Protein AF-0000000080772386 (afdb_homodimer)

pLDDT: mean 93.16, std 12.61, range [33.03, 98.75]

Nearest PDB structures (foldseek):
  3whc-assembly3_F  TM=7.304E-01  e=5.262E-05  Bacillus subtilis subsp. subtilis str. 168
  7amt-assembly1_A  TM=7.764E-01  e=2.222E-04  Vibrio alginolyticus
  7xy5-assembly1_A  TM=7.512E-01  e=5.806E-04  Vibrio cholerae
  7xyi-assembly1_A  TM=7.252E-01  e=4.567E-04  Vibrio cholerae
  7xy0-assembly1_B  TM=7.570E-01  e=1.517E-03  Vibrio cholerae

Sequence (392 aa):
MHNGSDSKNDTRKRILDLAEELLLTRGFNGFSYQHISSALGVRNAAIHYHFPKKSDLGVALIQRYRRRFQRFVDQQGEWDAARRLEAYFGLSDQYYLQHKQICPSGILSTEFQTLPDDMRQEASAFIDEMRRWAVAIVRLGRESGQMDYAGSPEAVGMMLFSALQGGLQLARIDEDALPLLKSQVRTTLGMAETQEMHNGSDSKNDTRKRILDLAEELLLTRGFNGFSYQHISSALGVRNAAIHYHFPKKSDLGVALIQRYRRRFQRFVDQQGEWDAARRLEAYFGLSDQYYLQHKQICPSGILSTEFQTLPDDMRQEASAFIDEMRRWAVAIVRLGRESGQMDYAGSPEAVGMMLFSALQGGLQLARIDEDALPLLKSQVRTTLGMAETQE

Solvent-accessible surface area (backbone atoms only — not comparable to full-atom values): 20492 Å² total; per-residue (Å²): 145,79,69,54,64,60,43,48,52,44,48,50,49,50,51,50,55,51,48,50,54,42,35,59,50,44,33,73,61,37,62,54,64,62,61,52,19,63,74,70,70,49,55,57,65,60,52,33,70,76,29,75,40,72,58,52,47,50,36,51,51,46,50,50,50,43,52,55,48,49,52,58,57,60,73,45,72,87,56,51,33,69,59,51,49,52,50,52,53,47,51,56,48,50,32,38,73,54,82,56,29,51,58,68,61,52,53,49,36,64,37,41,89,68,45,53,69,70,33,40,55,50,46,48,50,44,44,49,52,53,38,51,50,39,19,48,35,48,39,45,14,44,77,70,62,58,26,55,54,76,75,52,38,64,34,48,8,48,38,52,44,17,20,51,51,25,21,45,28,42,30,69,77,35,78,60,40,42,63,42,36,54,53,37,49,41,48,56,35,40,40,74,76,77,78,120,143,80,69,52,65,60,44,47,50,42,48,50,50,50,50,50,54,52,49,50,54,44,36,58,51,44,32,73,63,36,61,54,64,62,62,51,19,62,73,71,70,50,56,57,64,60,52,33,69,76,30,75,41,72,58,50,47,50,36,50,51,48,50,50,50,43,51,54,48,49,54,60,55,61,73,46,71,88,56,53,33,69,58,51,50,50,51,51,52,46,52,56,48,52,32,37,73,56,82,56,28,51,58,68,58,53,53,48,36,65,37,41,90,68,45,53,70,70,33,40,53,49,46,47,52,46,46,47,50,54,38,50,49,37,19,48,36,48,39,47,12,44,76,70,63,58,26,54,56,75,74,53,40,64,32,48,9,49,37,52,43,16,18,51,51,25,22,44,29,43,29,69,77,34,77,59,40,43,63,42,36,53,54,36,51,41,48,58,35,40,40,73,76,76,78,122

InterPro domains:
  IPR001647 DNA-binding HTH domain, TetR-type [PF00440] (15-57)
  IPR001647 DNA-binding HTH domain, TetR-type [PR00455] (15-28)
  IPR001647 DNA-binding HTH domain, TetR-type [PR00455] (36-59)
  IPR001647 DNA-binding HTH domain, TetR-type [PS50977] (9-69)
  IPR009057 Homedomain-like superfamily [SSF46689] (8-75)
  IPR011075 Tetracyclin repressor-like, C-terminal domain [PF16925] (83-179)
  IPR036271 Tetracyclin repressor-like, C-terminal domain superfamily [SSF48498] (80-180)

Secondary structure (DSSP, 8-state):
--SHHHHHHHHHHHHHHHHHHHHHHH-GGG--HHHHHHHHT--HHHHHHH-SSHHHHHHHHHHHHHHHHHHHHHTTTT--HHHHHHHHHHHHHHHHHTTT---HHHHHHHTGGGS-HHHHHHHHHHHHHHHHHHHHHHHHHHHTTS---SS-HHHHHHHHHHHHHHHHHHTTT-TTHHHHHHHHHHHHTT------/--SHHHHHHHHHHHHHHHHHHHHHHH-GGG--HHHHHHHHT--HHHHHHH-SSHHHHHHHHHHHHHHHHHHHHHTTTT--HHHHHHHHHHHHHHHHHTTT---HHHHHHHTGGGS-HHHHHHHHHHHHHHHHHHHHHHHHHHHTTS---SS-HHHHHHHHHHHHHHHHHHTTT-TTHHHHHHHHHHHHTT------

Organism: Chromobacterium violaceum (strain ATCC 12472 / DSM 30191 / JCM 1249 / CCUG 213 / NBRC 12614 / NCIMB 9131 / NCTC 9757 / MK) (NCBI:txid243365)

Foldseek 3Di:
DPCVVVVLVVVLVLLLVVVLVCCQPQNLVRDDLVVSCVVVVHDSVSVCVSPVDSLSSLLVNLVVLQVVVVVLVVVCPPPALVVLLVSVLVVLVVCCVPVLTADSLLRCVVCVVVHDPSNNVSSVVSLVVQLVSLLVSLVRCVVVVQFDADDHSSVLSNVLSVQSRVQSVCCVVPVCSSVVSSVVNCVRRVGDPPPD/DPCVVVVLVVVLVLLLVVVLVCCQPQNLVRDDLVVSCVVVVHDSVSVCVSPVDSLSSLLVNLVVLQVVVVVLVVVCVPPALVVLLVSVLVVLVVCCVPVLTADSLLRCVVCVVVHPPSNNVSSVVSLVVQLVSLLVSLVRCVVVVQFDADDHSSVLSNVLSVQSRVQSVCCVVPVCSSVVSSVVNCVRRVGDPPPD

Structure (mmCIF, N/CA/C/O backbone):
data_AF-0000000080772386-model_v1
#
loop_
_entity.id
_entity.type
_entity.pdbx_description
1 polymer 'Probable transcriptional regulator, TetR family'
#
loop_
_atom_site.group_PDB
_atom_site.id
_atom_site.type_symbol
_atom_site.label_atom_id
_atom_site.label_alt_id
_atom_site.label_comp_id
_atom_site.label_asym_id
_atom_site.label_entity_id
_atom_site.label_seq_id
_atom_site.pdbx_PDB_ins_code
_atom_site.Cartn_x
_atom_site.Cartn_y
_atom_site.Cartn_z
_atom_site.occupancy
_atom_site.B_iso_or_equiv
_atom_site.auth_seq_id
_atom_site.auth_comp_id
_atom_site.auth_asym_id
_atom_site.auth_atom_id
_atom_site.pdbx_PDB_model_num
ATOM 1 N N . MET A 1 1 ? -40.031 27.438 6.715 1 33.19 1 MET A N 1
ATOM 2 C CA . MET A 1 1 ? -39.031 26.984 7.664 1 33.19 1 MET A CA 1
ATOM 3 C C . MET A 1 1 ? -38.219 25.828 7.082 1 33.19 1 MET A C 1
ATOM 5 O O . MET A 1 1 ? -37.812 24.938 7.816 1 33.19 1 MET A O 1
ATOM 9 N N . HIS A 1 2 ? -38.344 25.391 5.738 1 39.34 2 HIS A N 1
ATOM 10 C CA . HIS A 1 2 ? -38.438 24.375 4.699 1 39.34 2 HIS A CA 1
ATOM 11 C C . HIS A 1 2 ? -37.094 23.703 4.457 1 39.34 2 HIS A C 1
ATOM 13 O O . HIS A 1 2 ? -37 22.484 4.398 1 39.34 2 HIS A O 1
ATOM 19 N N . ASN A 1 3 ? -36 24.297 3.607 1 40 3 ASN A N 1
ATOM 20 C CA . ASN A 1 3 ? -34.875 23.953 2.742 1 40 3 ASN A CA 1
ATOM 21 C C . ASN A 1 3 ? -33.594 23.766 3.545 1 40 3 ASN A C 1
ATOM 23 O O . ASN A 1 3 ? -32.5 23.891 3.004 1 40 3 ASN A O 1
ATOM 27 N N . GLY A 1 4 ? -33.562 23.969 4.723 1 42.69 4 GLY A N 1
ATOM 28 C CA . GLY A 1 4 ? -32.469 23.875 5.699 1 42.69 4 GLY A CA 1
ATOM 29 C C . GLY A 1 4 ? -31.906 22.484 5.828 1 42.69 4 GLY A C 1
ATOM 30 O O . GLY A 1 4 ? -30.688 22.312 5.938 1 42.69 4 GLY A O 1
ATOM 31 N N . SER A 1 5 ? -32.812 21.516 6.109 1 49.16 5 SER A N 1
ATOM 32 C CA . SER A 1 5 ? -32.406 20.125 6.203 1 49.16 5 SER A CA 1
ATOM 33 C C . SER A 1 5 ? -31.672 19.672 4.949 1 49.16 5 SER A C 1
ATOM 35 O O . SER A 1 5 ? -30.688 18.938 5.035 1 49.16 5 SER A O 1
ATOM 37 N N . ASP A 1 6 ? -32.281 20.125 3.854 1 50.25 6 ASP A N 1
ATOM 38 C CA . ASP A 1 6 ? -31.672 19.812 2.553 1 50.25 6 ASP A CA 1
ATOM 39 C C . ASP A 1 6 ? -30.297 20.453 2.408 1 50.25 6 ASP A C 1
ATOM 41 O O . ASP A 1 6 ? -29.391 19.859 1.835 1 50.25 6 ASP A O 1
ATOM 45 N N . SER A 1 7 ? -30.328 21.719 3.049 1 53.31 7 SER A N 1
ATOM 46 C CA . SER A 1 7 ? -29.062 22.438 2.965 1 53.31 7 SER A CA 1
ATOM 47 C C . SER A 1 7 ? -28 21.812 3.865 1 53.31 7 SER A C 1
ATOM 49 O O . SER A 1 7 ? -26.844 21.672 3.469 1 53.31 7 SER A O 1
ATOM 51 N N . LYS A 1 8 ? -28.516 21.5 5.059 1 62.59 8 LYS A N 1
ATOM 52 C CA . LYS A 1 8 ? -27.609 20.875 6.02 1 62.59 8 LYS A CA 1
ATOM 53 C C . LYS A 1 8 ? -27.062 19.562 5.484 1 62.59 8 LYS A C 1
ATOM 55 O O . LYS A 1 8 ? -25.875 19.266 5.633 1 62.59 8 LYS A O 1
ATOM 60 N N . ASN A 1 9 ? -28.062 18.922 4.988 1 72.31 9 ASN A N 1
ATOM 61 C CA . ASN A 1 9 ? -27.672 17.641 4.387 1 72.31 9 ASN A CA 1
ATOM 62 C C . ASN A 1 9 ? -26.75 17.844 3.193 1 72.31 9 ASN A C 1
ATOM 64 O O . ASN A 1 9 ? -25.812 17.062 2.984 1 72.31 9 ASN A O 1
ATOM 68 N N . ASP A 1 10 ? -26.938 19 2.693 1 86 10 ASP A N 1
ATOM 69 C CA . ASP A 1 10 ? -26.109 19.312 1.536 1 86 10 ASP A CA 1
ATOM 70 C C . ASP A 1 10 ? -24.688 19.641 1.961 1 86 10 ASP A C 1
ATOM 72 O O . ASP A 1 10 ? -23.719 19.141 1.37 1 86 10 ASP A O 1
ATOM 76 N N . THR A 1 11 ? -24.641 20.328 3.184 1 91.5 11 THR A N 1
ATOM 77 C CA . THR A 1 11 ? -23.312 20.719 3.668 1 91.5 11 THR A CA 1
ATOM 78 C C . THR A 1 11 ? -22.547 19.516 4.184 1 91.5 11 THR A C 1
ATOM 80 O O . THR A 1 11 ? -21.359 19.359 3.916 1 91.5 11 THR A O 1
ATOM 83 N N . ARG A 1 12 ? -23.25 18.703 4.902 1 95.25 12 ARG A N 1
ATOM 84 C CA . ARG A 1 12 ? -22.641 17.484 5.406 1 95.25 12 ARG A CA 1
ATOM 85 C C . ARG A 1 12 ? -22.078 16.641 4.266 1 95.25 12 ARG A C 1
ATOM 87 O O . ARG A 1 12 ? -20.953 16.141 4.355 1 95.25 12 ARG A O 1
ATOM 94 N N . LYS A 1 13 ? -22.891 16.5 3.262 1 96.25 13 LYS A N 1
ATOM 95 C CA . LYS A 1 13 ? -22.469 15.727 2.098 1 96.25 13 LYS A CA 1
ATOM 96 C C . LYS A 1 13 ? -21.281 16.375 1.415 1 96.25 13 LYS A C 1
ATOM 98 O O . LYS A 1 13 ? -20.344 15.68 1 1 96.25 13 LYS A O 1
ATOM 103 N N . ARG A 1 14 ? -21.281 17.641 1.28 1 96.5 14 ARG A N 1
ATOM 104 C CA . ARG A 1 14 ? -20.172 18.359 0.646 1 96.5 14 ARG A CA 1
ATOM 105 C C . ARG A 1 14 ? -18.891 18.219 1.452 1 96.5 14 ARG A C 1
ATOM 107 O O . ARG A 1 14 ? -17.797 18.078 0.883 1 96.5 14 ARG A O 1
ATOM 114 N N . ILE A 1 15 ? -19.031 18.234 2.77 1 97.19 15 ILE A N 1
ATOM 115 C CA . ILE A 1 15 ? -17.891 18.031 3.652 1 97.19 15 ILE A CA 1
ATOM 116 C C . ILE A 1 15 ? -17.312 16.625 3.432 1 97.19 15 ILE A C 1
ATOM 118 O O . ILE A 1 15 ? -16.094 16.484 3.26 1 97.19 15 ILE A O 1
ATOM 122 N N . LEU A 1 16 ? -18.172 15.688 3.393 1 97.38 16 LEU A N 1
ATOM 123 C CA . LEU A 1 16 ? -17.75 14.305 3.209 1 97.38 16 LEU A CA 1
ATOM 124 C C . LEU A 1 16 ? -17.078 14.117 1.849 1 97.38 16 LEU A C 1
ATOM 126 O O . LEU A 1 16 ? -16.062 13.43 1.739 1 97.38 16 LEU A O 1
ATOM 130 N N . ASP A 1 17 ? -17.672 14.711 0.821 1 97 17 ASP A N 1
ATOM 131 C CA . ASP A 1 17 ? -17.125 14.602 -0.526 1 97 17 ASP A CA 1
ATOM 132 C C . ASP A 1 17 ? -15.703 15.172 -0.591 1 97 17 ASP A C 1
ATOM 134 O O . ASP A 1 17 ? -14.805 14.539 -1.146 1 97 17 ASP A O 1
ATOM 138 N N . LEU A 1 18 ? -15.531 16.281 -0.057 1 96.94 18 LEU A N 1
ATOM 139 C CA . LEU A 1 18 ? -14.219 16.922 -0.057 1 96.94 18 LEU A CA 1
ATOM 140 C C . LEU A 1 18 ? -13.234 16.141 0.81 1 96.94 18 LEU A C 1
ATOM 142 O O . LEU A 1 18 ? -12.062 15.992 0.445 1 96.94 18 LEU A O 1
ATOM 146 N N . ALA A 1 19 ? -13.703 15.68 1.96 1 97.5 19 ALA A N 1
ATOM 147 C CA . ALA A 1 19 ? -12.852 14.883 2.846 1 97.5 19 ALA A CA 1
ATOM 148 C C . ALA A 1 19 ? -12.375 13.617 2.15 1 97.5 19 ALA A C 1
ATOM 150 O O . ALA A 1 19 ? -11.234 13.188 2.338 1 97.5 19 ALA A O 1
ATOM 151 N N . GLU A 1 20 ? -13.211 13.008 1.413 1 96.88 20 GLU A N 1
ATOM 152 C CA . GLU A 1 20 ? -12.852 11.805 0.672 1 96.88 20 GLU A CA 1
ATOM 153 C C . GLU A 1 20 ? -11.734 12.086 -0.324 1 96.88 20 GLU A C 1
ATOM 155 O O . GLU A 1 20 ? -10.773 11.32 -0.417 1 96.88 20 GLU A O 1
ATOM 160 N N . GLU A 1 21 ? -11.867 13.148 -1.053 1 94.62 21 GLU A N 1
ATOM 161 C CA . GLU A 1 21 ? -10.828 13.531 -2 1 94.62 21 GLU A CA 1
ATOM 162 C C . GLU A 1 21 ? -9.492 13.766 -1.292 1 94.62 21 GLU A C 1
ATOM 164 O O . GLU A 1 21 ? -8.453 13.305 -1.759 1 94.62 21 GLU A O 1
ATOM 169 N N . LEU A 1 22 ? -9.57 14.438 -0.164 1 95 22 LEU A N 1
ATOM 170 C CA . LEU A 1 22 ? -8.359 14.75 0.593 1 95 22 LEU A CA 1
ATOM 171 C C . LEU A 1 22 ? -7.746 13.484 1.177 1 95 22 LEU A C 1
ATOM 173 O O . LEU A 1 22 ? -6.523 13.328 1.168 1 95 22 LEU A O 1
ATOM 177 N N . LEU A 1 23 ? -8.562 12.586 1.66 1 95.75 23 LEU A N 1
ATOM 178 C CA . LEU A 1 23 ? -8.07 11.32 2.205 1 95.75 23 LEU A CA 1
ATOM 179 C C . LEU A 1 23 ? -7.352 10.508 1.134 1 95.75 23 LEU A C 1
ATOM 181 O O . LEU A 1 23 ? -6.254 9.992 1.372 1 95.75 23 LEU A O 1
ATOM 185 N N . LEU A 1 24 ? -7.895 10.438 -0.058 1 93.31 24 LEU A N 1
ATOM 186 C CA . LEU A 1 24 ? -7.375 9.594 -1.129 1 93.31 24 LEU A CA 1
ATOM 187 C C . LEU A 1 24 ? -6.148 10.234 -1.775 1 93.31 24 LEU A C 1
ATOM 189 O O . LEU A 1 24 ? -5.391 9.562 -2.479 1 93.31 24 LEU A O 1
ATOM 193 N N . THR A 1 25 ? -5.941 11.516 -1.521 1 90.31 25 THR A N 1
ATOM 194 C CA . THR A 1 25 ? -4.816 12.203 -2.143 1 90.31 25 THR A CA 1
ATOM 195 C C . THR A 1 25 ? -3.703 12.445 -1.126 1 90.31 25 THR A C 1
ATOM 197 O O . THR A 1 25 ? -2.525 12.258 -1.431 1 90.31 25 THR A O 1
ATOM 200 N N . ARG A 1 26 ? -4.098 12.75 0.151 1 91.94 26 ARG A N 1
ATOM 201 C CA . ARG A 1 26 ? -3.102 13.211 1.11 1 91.94 26 ARG A CA 1
ATOM 202 C C . ARG A 1 26 ? -3.004 12.266 2.303 1 91.94 26 ARG A C 1
ATOM 204 O O . ARG A 1 26 ? -2.039 12.32 3.068 1 91.94 26 ARG A O 1
ATOM 211 N N . GLY A 1 27 ? -3.957 11.391 2.414 1 93.88 27 GLY A N 1
ATOM 212 C CA . GLY A 1 27 ? -4.047 10.594 3.631 1 93.88 27 GLY A CA 1
ATOM 213 C C . GLY A 1 27 ? -4.766 11.312 4.758 1 93.88 27 GLY A C 1
ATOM 214 O O . GLY A 1 27 ? -5.004 12.523 4.684 1 93.88 27 GLY A O 1
ATOM 215 N N . PHE A 1 28 ? -5.105 10.602 5.773 1 96.25 28 PHE A N 1
ATOM 216 C CA . PHE A 1 28 ? -5.855 11.148 6.898 1 96.25 28 PHE A CA 1
ATOM 217 C C . PHE A 1 28 ? -5.008 12.133 7.688 1 96.25 28 PHE A C 1
ATOM 219 O O . PHE A 1 28 ? -5.516 13.148 8.164 1 96.25 28 PHE A O 1
ATOM 226 N N . ASN A 1 29 ? -3.805 11.82 7.785 1 92.75 29 ASN A N 1
ATOM 227 C CA . ASN A 1 29 ? -2.885 12.688 8.508 1 92.75 29 ASN A CA 1
ATOM 228 C C . ASN A 1 29 ? -2.539 13.938 7.707 1 92.75 29 ASN A C 1
ATOM 230 O O . ASN A 1 29 ? -1.984 14.898 8.242 1 92.75 29 ASN A O 1
ATOM 234 N N . GLY A 1 30 ? -2.926 13.969 6.484 1 94.12 30 GLY A N 1
ATOM 235 C CA . GLY A 1 30 ? -2.424 14.984 5.57 1 94.12 30 GLY A CA 1
ATOM 236 C C . GLY A 1 30 ? -3.373 16.156 5.398 1 94.12 30 GLY A C 1
ATOM 237 O O . GLY A 1 30 ? -3.098 17.078 4.625 1 94.12 30 GLY A O 1
ATOM 238 N N . PHE A 1 31 ? -4.527 16.125 6.156 1 95 31 PHE A N 1
ATOM 239 C CA . PHE A 1 31 ? -5.43 17.266 6.027 1 95 31 PHE A CA 1
ATOM 240 C C . PHE A 1 31 ? -6.086 17.594 7.363 1 95 31 PHE A C 1
ATOM 242 O O . PHE A 1 31 ? -6.008 16.797 8.305 1 95 31 PHE A O 1
ATOM 249 N N . SER A 1 32 ? -6.629 18.828 7.434 1 95.25 32 SER A N 1
ATOM 250 C CA . SER A 1 32 ? -7.328 19.328 8.617 1 95.25 32 SER A CA 1
ATOM 251 C C . SER A 1 32 ? -8.688 19.906 8.25 1 95.25 32 SER A C 1
ATOM 253 O O . SER A 1 32 ? -9.023 20.016 7.07 1 95.25 32 SER A O 1
ATOM 255 N N . TYR A 1 33 ? -9.43 20.219 9.289 1 96.62 33 TYR A N 1
ATOM 256 C CA . TYR A 1 33 ? -10.727 20.859 9.062 1 96.62 33 TYR A CA 1
ATOM 257 C C . TYR A 1 33 ? -10.555 22.203 8.375 1 96.62 33 TYR A C 1
ATOM 259 O O . TYR A 1 33 ? -11.414 22.609 7.586 1 96.62 33 TYR A O 1
ATOM 267 N N .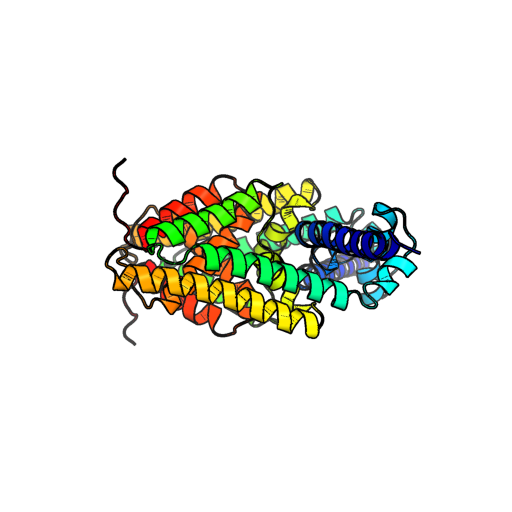 GLN A 1 34 ? -9.469 22.812 8.594 1 95.75 34 GLN A N 1
ATOM 268 C CA . GLN A 1 34 ? -9.211 24.078 7.934 1 95.75 34 GLN A CA 1
ATOM 269 C C . GLN A 1 34 ? -9.133 23.922 6.418 1 95.75 34 GLN A C 1
ATOM 271 O O . GLN A 1 34 ? -9.625 24.766 5.672 1 95.75 34 GLN A O 1
ATOM 276 N N . HIS A 1 35 ? -8.555 22.859 5.945 1 95.69 35 HIS A N 1
ATOM 277 C CA . HIS A 1 35 ? -8.492 22.578 4.512 1 95.69 35 HIS A CA 1
ATOM 278 C C . HIS A 1 35 ? -9.898 22.469 3.918 1 95.69 35 HIS A C 1
ATOM 280 O O . HIS A 1 35 ? -10.141 22.953 2.812 1 95.69 35 HIS A O 1
ATOM 286 N N . ILE A 1 36 ? -10.75 21.875 4.652 1 97.06 36 ILE A N 1
ATOM 287 C CA . ILE A 1 36 ? -12.109 21.641 4.176 1 97.06 36 ILE A CA 1
ATOM 288 C C . ILE A 1 36 ? -12.906 22.938 4.234 1 97.06 36 ILE A C 1
ATOM 290 O O . ILE A 1 36 ? -13.562 23.312 3.258 1 97.06 36 ILE A O 1
ATOM 294 N N . SER A 1 37 ? -12.875 23.609 5.387 1 96.94 37 SER A N 1
ATOM 295 C CA . SER A 1 37 ? -13.641 24.844 5.559 1 96.94 37 SER A CA 1
ATOM 296 C C . SER A 1 37 ? -13.227 25.906 4.547 1 96.94 37 SER A C 1
ATOM 298 O O . SER A 1 37 ? -14.086 26.578 3.967 1 96.94 37 SER A O 1
ATOM 300 N N . SER A 1 38 ? -11.953 26.016 4.289 1 96.81 38 SER A N 1
ATOM 301 C CA . SER A 1 38 ? -11.445 26.984 3.318 1 96.81 38 SER A CA 1
ATOM 302 C C . SER A 1 38 ? -11.953 26.672 1.913 1 96.81 38 SER A C 1
ATOM 304 O O . SER A 1 38 ? -12.391 27.578 1.193 1 96.81 38 SER A O 1
ATOM 306 N N . ALA A 1 39 ? -11.977 25.484 1.554 1 95.38 39 ALA A N 1
ATOM 307 C CA . ALA A 1 39 ? -12.391 25.062 0.216 1 95.38 39 ALA A CA 1
ATOM 308 C C . ALA A 1 39 ? -13.891 25.266 0.019 1 95.38 39 ALA A C 1
ATOM 310 O O . ALA A 1 39 ? -14.336 25.609 -1.076 1 95.38 39 ALA A O 1
ATOM 311 N N . LEU A 1 40 ? -14.641 25.031 1.068 1 95.44 40 LEU A N 1
ATOM 312 C CA . LEU A 1 40 ? -16.094 25.109 0.967 1 95.44 40 LEU A CA 1
ATOM 313 C C . LEU A 1 40 ? -16.578 26.531 1.207 1 95.44 40 LEU A C 1
ATOM 315 O O . LEU A 1 40 ? -17.75 26.844 0.948 1 95.44 40 LEU A O 1
ATOM 319 N N . GLY A 1 41 ? -15.711 27.375 1.73 1 95.56 41 GLY A N 1
ATOM 320 C CA . GLY A 1 41 ? -16.109 28.734 2.049 1 95.56 41 GLY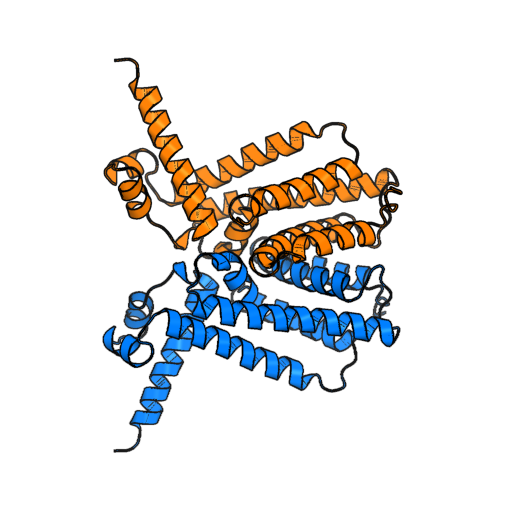 A CA 1
ATOM 321 C C . GLY A 1 41 ? -17.016 28.828 3.254 1 95.56 41 GLY A C 1
ATOM 322 O O . GLY A 1 41 ? -17.969 29.609 3.26 1 95.56 41 GLY A O 1
ATOM 323 N N . VAL A 1 42 ? -16.844 28 4.219 1 94.12 42 VAL A N 1
ATOM 324 C CA . VAL A 1 42 ? -17.609 28.016 5.461 1 94.12 42 VAL A CA 1
ATOM 325 C C . VAL A 1 42 ? -16.672 28.156 6.652 1 94.12 42 VAL A C 1
ATOM 327 O O . VAL A 1 42 ? -15.453 28.031 6.508 1 94.12 42 VAL A O 1
ATOM 330 N N . ARG A 1 43 ? -17.234 28.453 7.77 1 93.5 43 ARG A N 1
ATOM 331 C CA . ARG A 1 43 ? -16.438 28.547 8.984 1 93.5 43 ARG A CA 1
ATOM 332 C C . ARG A 1 43 ? -16.109 27.156 9.539 1 93.5 43 ARG A C 1
ATOM 334 O O . ARG A 1 43 ? -16.875 26.219 9.367 1 93.5 43 ARG A O 1
ATOM 341 N N . ASN A 1 44 ? -15.016 27.031 10.188 1 94 44 ASN A N 1
ATOM 342 C CA . ASN A 1 44 ? -14.625 25.781 10.836 1 94 44 ASN A CA 1
ATOM 343 C C . ASN A 1 44 ? -15.734 25.25 11.734 1 94 44 ASN A C 1
ATOM 345 O O . ASN A 1 44 ? -15.922 24.031 11.844 1 94 44 ASN A O 1
ATOM 349 N N . ALA A 1 45 ? -16.391 26.156 12.352 1 93.25 45 ALA A N 1
ATOM 350 C CA . ALA A 1 45 ? -17.469 25.781 13.273 1 93.25 45 ALA A CA 1
ATOM 351 C C . ALA A 1 45 ? -18.531 24.953 12.57 1 93.25 45 ALA A C 1
ATOM 353 O O . ALA A 1 45 ? -19.141 24.062 13.164 1 93.25 45 ALA A O 1
ATOM 354 N N . ALA A 1 46 ? -18.766 25.281 11.406 1 93.44 46 ALA A N 1
ATOM 355 C CA . ALA A 1 46 ? -19.75 24.562 10.617 1 93.44 46 ALA A CA 1
ATOM 356 C C . ALA A 1 46 ? -19.344 23.094 10.438 1 93.44 46 ALA A C 1
ATOM 358 O O . ALA A 1 46 ? -20.188 22.203 10.477 1 93.44 46 ALA A O 1
ATOM 359 N N . ILE A 1 47 ? -18.031 22.875 10.164 1 95.88 47 ILE A N 1
ATOM 360 C CA . ILE A 1 47 ? -17.531 21.516 10.016 1 95.88 47 ILE A CA 1
ATOM 361 C C . ILE A 1 47 ? -17.719 20.766 11.336 1 95.88 47 ILE A C 1
ATOM 363 O O . ILE A 1 47 ? -18.188 19.625 11.344 1 95.88 47 ILE A O 1
ATOM 367 N N . HIS A 1 48 ? -17.422 21.438 12.414 1 96.25 48 HIS A N 1
ATOM 368 C CA . HIS A 1 48 ? -17.484 20.828 13.734 1 96.25 48 HIS A CA 1
ATOM 369 C C . HIS A 1 48 ? -18.938 20.516 14.125 1 96.25 48 HIS A C 1
ATOM 371 O O . HIS A 1 48 ? -19.188 19.578 14.875 1 96.25 48 HIS A O 1
ATOM 377 N N . TYR A 1 49 ? -19.766 21.312 13.664 1 96 49 TYR A N 1
ATOM 378 C CA . TYR A 1 49 ? -21.188 21.062 13.891 1 96 49 TYR A CA 1
ATOM 379 C C . TYR A 1 49 ? -21.594 19.703 13.328 1 96 49 TYR A C 1
ATOM 381 O O . TYR A 1 49 ? -22.266 18.922 14 1 96 49 TYR A O 1
ATOM 389 N N . HIS A 1 50 ? -21.188 19.406 12.141 1 96.38 50 HIS A N 1
ATOM 390 C CA . HIS A 1 50 ? -21.547 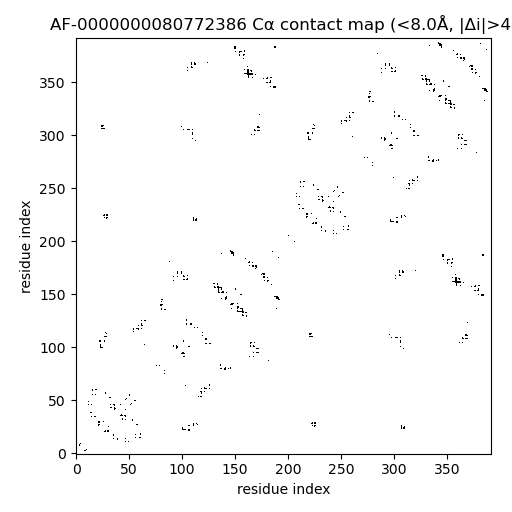18.156 11.484 1 96.38 50 HIS A CA 1
ATOM 391 C C . HIS A 1 50 ? -20.656 17 11.953 1 96.38 50 HIS A C 1
ATOM 393 O O . HIS A 1 50 ? -21.125 15.867 12.078 1 96.38 50 HIS A O 1
ATOM 399 N N . PHE A 1 51 ? -19.328 17.359 12.188 1 98 51 PHE A N 1
ATOM 400 C CA . PHE A 1 51 ? -18.344 16.391 12.648 1 98 51 PHE A CA 1
ATOM 401 C C . PHE A 1 51 ? -17.5 16.969 13.789 1 98 51 PHE A C 1
ATOM 403 O O . PHE A 1 51 ? -16.453 17.562 13.555 1 98 51 PHE A O 1
ATOM 410 N N . PRO A 1 52 ? -17.922 16.688 14.922 1 97.44 52 PRO A N 1
ATOM 411 C CA . PRO A 1 52 ? -17.312 17.328 16.094 1 97.44 52 PRO A CA 1
ATOM 412 C C . PRO A 1 52 ? -15.812 17.031 16.203 1 97.44 52 PRO A C 1
ATOM 414 O O . PRO A 1 52 ? -15.031 17.906 16.594 1 97.44 52 PRO A O 1
ATOM 417 N N . LYS A 1 53 ? -15.547 15.773 15.898 1 97.06 53 LYS A N 1
ATOM 418 C CA . LYS A 1 53 ? -14.141 15.391 15.852 1 97.06 53 LYS A CA 1
ATOM 419 C C . LYS A 1 53 ? -13.734 14.945 14.453 1 97.06 53 LYS A C 1
ATOM 421 O O . LYS A 1 53 ? -14.562 14.438 13.695 1 97.06 53 LYS A O 1
ATOM 426 N N . LYS A 1 54 ? -12.5 15.172 14.141 1 96.94 54 LYS A N 1
ATOM 427 C CA . LYS A 1 54 ? -12.008 14.719 12.844 1 96.94 54 LYS A CA 1
ATOM 428 C C . LYS A 1 54 ? -12.219 13.211 12.672 1 96.94 54 LYS A C 1
ATOM 430 O O . LYS A 1 54 ? -12.484 12.734 11.57 1 96.94 54 LYS A O 1
ATOM 435 N N . SER A 1 55 ? -12.117 12.469 13.812 1 97.56 55 SER A N 1
ATOM 436 C CA . SER A 1 55 ? -12.312 11.023 13.742 1 97.56 55 SER A CA 1
ATOM 437 C C . SER A 1 55 ? -13.75 10.68 13.367 1 97.56 55 SER A C 1
ATOM 439 O O . SER A 1 55 ? -14.008 9.656 12.727 1 97.56 55 SER A O 1
ATOM 441 N N . ASP A 1 56 ? -14.664 11.531 13.703 1 98.19 56 ASP A N 1
ATOM 442 C CA . ASP A 1 56 ? -16.047 11.328 13.289 1 98.19 56 ASP A CA 1
ATOM 443 C C . ASP A 1 56 ? -16.188 11.406 11.773 1 98.19 56 ASP A C 1
ATOM 445 O O . ASP A 1 56 ? -16.938 10.633 11.164 1 98.19 56 ASP A O 1
ATOM 449 N N . LEU A 1 57 ? -15.531 12.367 11.281 1 98.12 57 LEU A N 1
ATOM 450 C CA . LEU A 1 57 ? -15.484 12.516 9.836 1 98.12 57 LEU A CA 1
ATOM 451 C C . LEU A 1 57 ? -14.852 11.289 9.18 1 98.12 57 LEU A C 1
ATOM 453 O O . LEU A 1 57 ? -15.375 10.773 8.188 1 98.12 57 LEU A O 1
ATOM 457 N N . GLY A 1 58 ? -13.742 10.805 9.727 1 98.44 58 GLY A N 1
ATOM 458 C CA . GLY A 1 58 ? -13.078 9.609 9.227 1 98.44 58 GLY A CA 1
ATOM 459 C C . GLY A 1 58 ? -13.961 8.375 9.273 1 98.44 58 GLY A C 1
ATOM 460 O O . GLY A 1 58 ? -14.031 7.613 8.312 1 98.44 58 GLY A O 1
ATOM 461 N N . VAL A 1 59 ? -14.617 8.188 10.375 1 98.69 59 VAL A N 1
ATOM 462 C CA . VAL A 1 59 ? -15.516 7.051 10.539 1 98.69 59 VAL A CA 1
ATOM 463 C C . VAL A 1 59 ? -16.641 7.125 9.5 1 98.69 59 VAL A C 1
ATOM 465 O O . VAL A 1 59 ? -16.969 6.125 8.859 1 98.69 59 VAL A O 1
ATOM 468 N N . ALA A 1 60 ? -17.156 8.305 9.328 1 98.56 60 ALA A N 1
ATOM 469 C CA . ALA A 1 60 ? -18.234 8.492 8.344 1 98.56 60 ALA A CA 1
ATOM 470 C C . ALA A 1 60 ? -17.75 8.148 6.938 1 98.56 60 ALA A C 1
ATOM 472 O O . ALA A 1 60 ? -18.5 7.559 6.148 1 98.56 60 ALA A O 1
ATOM 473 N N . LEU A 1 61 ? -16.578 8.516 6.586 1 98.38 61 LEU A N 1
ATOM 474 C CA . LEU A 1 61 ? -16 8.195 5.285 1 98.38 61 LEU A CA 1
ATOM 475 C C . LEU A 1 61 ? -15.883 6.684 5.098 1 98.38 61 LEU A C 1
ATOM 477 O O . LEU A 1 61 ? -16.266 6.156 4.051 1 98.38 61 LEU A O 1
ATOM 481 N N . ILE A 1 62 ? -15.391 6.012 6.094 1 98.75 62 ILE A N 1
ATOM 482 C CA . ILE A 1 62 ? -15.195 4.57 5.992 1 98.75 62 ILE A CA 1
ATOM 483 C C . ILE A 1 62 ? -16.547 3.873 5.859 1 98.75 62 ILE A C 1
ATOM 485 O O . ILE A 1 62 ? -16.688 2.938 5.07 1 98.75 62 ILE A O 1
ATOM 489 N N . GLN A 1 63 ? -17.484 4.355 6.625 1 98.69 63 GLN A N 1
ATOM 490 C CA . GLN A 1 63 ? -18.828 3.795 6.527 1 98.69 63 GLN A CA 1
ATOM 491 C C . GLN A 1 63 ? -19.406 3.988 5.129 1 98.69 63 GLN A C 1
ATOM 493 O O . GLN A 1 63 ? -20.094 3.109 4.609 1 98.69 63 GLN A O 1
ATOM 498 N N . ARG A 1 64 ? -19.172 5.129 4.602 1 98.06 64 ARG A N 1
ATOM 499 C CA . ARG A 1 64 ? -19.578 5.375 3.219 1 98.06 64 ARG A CA 1
ATOM 500 C C . ARG A 1 64 ? -18.922 4.375 2.271 1 98.06 64 ARG A C 1
ATOM 502 O O . ARG A 1 64 ? -19.578 3.846 1.373 1 98.06 64 ARG A O 1
ATOM 509 N N . TYR A 1 65 ? -17.656 4.078 2.404 1 97.94 65 TYR A N 1
ATOM 510 C CA . TYR A 1 65 ? -16.953 3.092 1.589 1 97.94 65 TYR A CA 1
ATOM 511 C C . TYR A 1 65 ? -17.578 1.709 1.752 1 97.94 65 TYR A C 1
ATOM 513 O O . TYR A 1 65 ? -17.766 0.991 0.77 1 97.94 65 TYR A O 1
ATOM 521 N N . ARG A 1 66 ? -17.875 1.359 3.012 1 98.31 66 ARG A N 1
ATOM 522 C CA . ARG A 1 66 ? -18.438 0.045 3.297 1 98.31 66 ARG A CA 1
ATOM 523 C C . ARG A 1 66 ? -19.797 -0.116 2.637 1 98.31 66 ARG A C 1
ATOM 525 O O . ARG A 1 66 ? -20.094 -1.161 2.053 1 98.31 66 ARG A O 1
ATOM 532 N N . ARG A 1 67 ? -20.578 0.936 2.703 1 98 67 ARG A N 1
ATOM 533 C CA . ARG A 1 67 ? -21.906 0.889 2.078 1 98 67 ARG A CA 1
ATOM 534 C C . ARG A 1 67 ? -21.781 0.763 0.562 1 98 67 ARG A C 1
ATOM 536 O O . ARG A 1 67 ? -22.5 -0.03 -0.056 1 98 67 ARG A O 1
ATOM 543 N N . ARG A 1 68 ? -20.922 1.554 -0.046 1 96.81 68 ARG A N 1
ATOM 544 C CA . ARG A 1 68 ? -20.719 1.501 -1.489 1 96.81 68 ARG A CA 1
ATOM 545 C C . ARG A 1 68 ? -20.203 0.128 -1.917 1 96.81 68 ARG A C 1
ATOM 547 O O . ARG A 1 68 ? -20.641 -0.406 -2.941 1 96.81 68 ARG A O 1
ATOM 554 N N . PHE A 1 69 ? -19.344 -0.449 -1.142 1 97.38 69 PHE A N 1
ATOM 555 C CA . PHE A 1 69 ? -18.781 -1.761 -1.446 1 97.38 69 PHE A CA 1
ATOM 556 C C . PHE A 1 69 ? -19.859 -2.844 -1.337 1 97.38 69 PHE A C 1
ATOM 558 O O . PHE A 1 69 ? -19.938 -3.732 -2.188 1 97.38 69 PHE A O 1
ATOM 565 N N . GLN A 1 70 ? -20.641 -2.754 -0.266 1 97 70 GLN A N 1
ATOM 566 C CA . GLN A 1 70 ? -21.719 -3.725 -0.091 1 97 70 GLN A CA 1
ATOM 567 C C . GLN A 1 70 ? -22.703 -3.684 -1.268 1 97 70 GLN A C 1
ATOM 569 O O . GLN A 1 70 ? -23.125 -4.73 -1.757 1 97 70 GLN A O 1
ATOM 574 N N . ARG A 1 71 ? -23.047 -2.51 -1.703 1 96.5 71 ARG A N 1
ATOM 575 C CA . ARG A 1 71 ? -23.922 -2.367 -2.859 1 96.5 71 ARG A CA 1
ATOM 576 C C . ARG A 1 71 ? -23.281 -2.971 -4.109 1 96.5 71 ARG A C 1
ATOM 578 O O . ARG A 1 71 ? -23.969 -3.625 -4.902 1 96.5 71 ARG A O 1
ATOM 585 N N . PHE A 1 72 ? -22.016 -2.727 -4.254 1 95.94 72 PHE A N 1
ATOM 586 C CA . PHE A 1 72 ? -21.25 -3.266 -5.375 1 95.94 72 PHE A CA 1
ATOM 587 C C . PHE A 1 72 ? -21.297 -4.789 -5.383 1 95.94 72 PHE A C 1
ATOM 589 O O . PHE A 1 72 ? -21.547 -5.398 -6.426 1 95.94 72 PHE A O 1
ATOM 596 N N . VAL A 1 73 ? -21.156 -5.438 -4.23 1 96.38 73 VAL A N 1
ATOM 597 C CA . VAL A 1 73 ? -21.125 -6.891 -4.098 1 96.38 73 VAL A CA 1
ATOM 598 C C . VAL A 1 73 ? -22.531 -7.453 -4.281 1 96.38 73 VAL A C 1
ATOM 600 O O . VAL A 1 73 ? -22.719 -8.484 -4.938 1 96.38 73 VAL A O 1
ATOM 603 N N . ASP A 1 74 ? -23.484 -6.715 -3.723 1 95.12 74 ASP A N 1
ATOM 604 C CA . ASP A 1 74 ? -24.875 -7.18 -3.752 1 95.12 74 ASP A CA 1
ATOM 605 C C . ASP A 1 74 ? -25.391 -7.254 -5.184 1 95.12 74 ASP A C 1
ATOM 607 O O . ASP A 1 74 ? -26.297 -8.039 -5.477 1 95.12 74 ASP A O 1
ATOM 611 N N . GLN A 1 75 ? -24.844 -6.473 -6.055 1 94.12 75 GLN A N 1
ATOM 612 C CA . GLN A 1 75 ? -25.297 -6.434 -7.445 1 94.12 75 GLN A CA 1
ATOM 613 C C . GLN A 1 75 ? -24.781 -7.652 -8.219 1 94.12 75 GLN A C 1
ATOM 615 O O . GLN A 1 75 ? -25.234 -7.914 -9.336 1 94.12 75 GLN A O 1
ATOM 620 N N . GLN A 1 76 ? -23.938 -8.5 -7.551 1 93.19 76 GLN A N 1
ATOM 621 C CA . GLN A 1 76 ? -23.297 -9.602 -8.258 1 93.19 76 GLN A CA 1
ATOM 622 C C . GLN A 1 76 ? -23.969 -10.93 -7.922 1 93.19 76 GLN A C 1
ATOM 624 O O . GLN A 1 76 ? -23.391 -12 -8.164 1 93.19 76 GLN A O 1
ATOM 629 N N . GLY A 1 77 ? -25.188 -10.828 -7.449 1 78.44 77 GLY A N 1
ATOM 630 C CA . GLY A 1 77 ? -26.062 -11.922 -7.051 1 78.44 77 GLY A CA 1
ATOM 631 C C . GLY A 1 77 ? -25.625 -13.266 -7.602 1 78.44 77 GLY A C 1
ATOM 632 O O . GLY A 1 77 ? -24.781 -13.938 -7.016 1 78.44 77 GLY A O 1
ATOM 633 N N . GLU A 1 78 ? -25.906 -13.641 -8.805 1 90.19 78 GLU A N 1
ATOM 634 C CA . GLU A 1 78 ? -25.797 -14.961 -9.422 1 90.19 78 GLU A CA 1
ATOM 635 C C . GLU A 1 78 ? -24.641 -15.016 -10.414 1 90.19 78 GLU A C 1
ATOM 637 O O . GLU A 1 78 ? -24.562 -15.922 -11.242 1 90.19 78 GLU A O 1
ATOM 642 N N . TRP A 1 79 ? -23.734 -14.055 -10.273 1 96.81 79 TRP A N 1
ATOM 643 C CA . TRP A 1 79 ? -22.594 -14.062 -11.188 1 96.81 79 TRP A CA 1
ATOM 644 C C . TRP A 1 79 ? -21.656 -15.219 -10.883 1 96.81 79 TRP A C 1
ATOM 646 O O . TRP A 1 79 ? -21.562 -15.656 -9.734 1 96.81 79 TRP A O 1
ATOM 656 N N . ASP A 1 80 ? -21.062 -15.68 -11.891 1 97.19 80 ASP A N 1
ATOM 657 C CA . ASP A 1 80 ? -20.078 -16.719 -11.656 1 97.19 80 ASP A CA 1
ATOM 658 C C . ASP A 1 80 ? -18.734 -16.125 -11.234 1 97.19 80 ASP A C 1
ATOM 660 O O . ASP A 1 80 ? -18.594 -14.898 -11.148 1 97.19 80 ASP A O 1
ATOM 664 N N . ALA A 1 81 ? -17.797 -16.938 -10.875 1 97.56 81 ALA A N 1
ATOM 665 C CA . ALA A 1 81 ? -16.516 -16.5 -10.297 1 97.56 81 ALA A CA 1
ATOM 666 C C . ALA A 1 81 ? -15.727 -15.648 -11.289 1 97.56 81 ALA A C 1
ATOM 668 O O . ALA A 1 81 ? -15.125 -14.641 -10.906 1 97.56 81 ALA A O 1
ATOM 669 N N . ALA A 1 82 ? -15.727 -16.031 -12.531 1 97.44 82 ALA A N 1
ATOM 670 C CA . ALA A 1 82 ? -14.984 -15.297 -13.547 1 97.44 82 ALA A CA 1
ATOM 671 C C . ALA A 1 82 ? -15.516 -13.867 -13.695 1 97.44 82 ALA A C 1
ATOM 673 O O . ALA A 1 82 ? -14.734 -12.914 -13.773 1 97.44 82 ALA A O 1
ATOM 674 N N . ARG A 1 83 ? -16.812 -13.734 -13.742 1 97.62 83 ARG A N 1
ATOM 675 C CA . ARG A 1 83 ? -17.422 -12.414 -13.859 1 97.62 83 ARG A CA 1
ATOM 676 C C . ARG A 1 83 ? -17.141 -11.57 -12.617 1 97.62 83 ARG A C 1
ATOM 678 O O . ARG A 1 83 ? -16.891 -10.367 -12.727 1 97.62 83 ARG A O 1
ATOM 685 N N . ARG A 1 84 ? -17.172 -12.156 -11.461 1 98.06 84 ARG A N 1
ATOM 686 C CA . ARG A 1 84 ? -16.875 -11.445 -10.227 1 98.06 84 ARG A CA 1
ATOM 687 C C . ARG A 1 84 ? -15.422 -10.977 -10.195 1 98.06 84 ARG A C 1
ATOM 689 O O . ARG A 1 84 ? -15.125 -9.875 -9.734 1 98.06 84 ARG A O 1
ATOM 696 N N . LEU A 1 85 ? -14.523 -11.836 -10.703 1 98.12 85 LEU A N 1
ATOM 697 C CA . LEU A 1 85 ? -13.117 -11.445 -10.773 1 98.12 85 LEU A CA 1
ATOM 698 C C . LEU A 1 85 ? -12.93 -10.258 -11.711 1 98.12 85 LEU A C 1
ATOM 700 O O . LEU A 1 85 ? -12.18 -9.328 -11.398 1 98.12 85 LEU A O 1
ATOM 704 N N . GLU A 1 86 ? -13.602 -10.234 -12.852 1 97.38 86 GLU A N 1
ATOM 705 C CA . GLU A 1 86 ? -13.516 -9.117 -13.797 1 97.38 86 GLU A CA 1
ATOM 706 C C . GLU A 1 86 ? -14.086 -7.84 -13.195 1 97.38 86 GLU A C 1
ATOM 708 O O . GLU A 1 86 ? -13.594 -6.746 -13.461 1 97.38 86 GLU A O 1
ATOM 713 N N . ALA A 1 87 ? -15.125 -7.992 -12.43 1 97.38 87 ALA A N 1
ATOM 714 C CA . ALA A 1 87 ? -15.656 -6.836 -11.711 1 97.38 87 ALA A CA 1
ATOM 715 C C . ALA A 1 87 ? -14.633 -6.285 -10.719 1 97.38 87 ALA A C 1
ATOM 717 O O . ALA A 1 87 ? -14.531 -5.07 -10.531 1 97.38 87 ALA A O 1
ATOM 718 N N . TYR A 1 88 ? -13.938 -7.137 -10.07 1 96.94 88 TYR A N 1
ATOM 719 C CA . TYR A 1 88 ? -12.859 -6.73 -9.164 1 96.94 88 TYR A CA 1
ATOM 720 C C . TYR A 1 88 ? -11.797 -5.934 -9.906 1 96.94 88 TYR A C 1
ATOM 722 O O . TYR A 1 88 ? -11.391 -4.859 -9.453 1 96.94 88 TYR A O 1
ATOM 730 N N . PHE A 1 89 ? -11.375 -6.484 -11.055 1 97.94 89 PHE A N 1
ATOM 731 C CA . PHE A 1 89 ? -10.414 -5.773 -11.883 1 97.94 89 PHE A CA 1
ATOM 732 C C . PHE A 1 89 ? -10.961 -4.41 -12.305 1 97.94 89 PHE A C 1
ATOM 734 O O . PHE A 1 89 ? -10.234 -3.416 -12.289 1 97.94 89 PHE A O 1
ATOM 741 N N . GLY A 1 90 ? -12.219 -4.371 -12.625 1 97.25 90 GLY A N 1
ATOM 742 C CA . GLY A 1 90 ? -12.867 -3.127 -13.008 1 97.25 90 GLY A CA 1
ATOM 743 C C . GLY A 1 90 ? -12.859 -2.086 -11.906 1 97.25 90 GLY A C 1
ATOM 744 O O . GLY A 1 90 ? -12.727 -0.889 -12.172 1 97.25 90 GLY A O 1
ATOM 745 N N . LEU A 1 91 ? -13.016 -2.539 -10.703 1 95.25 91 LEU A N 1
ATOM 746 C CA . LEU A 1 91 ? -12.953 -1.64 -9.562 1 95.25 91 LEU A CA 1
ATOM 747 C C . LEU A 1 91 ? -11.586 -0.968 -9.469 1 95.25 91 LEU A C 1
ATOM 749 O O . LEU A 1 91 ? -11.5 0.247 -9.273 1 95.25 91 LEU A O 1
ATOM 753 N N . SER A 1 92 ? -10.508 -1.73 -9.586 1 95.75 92 SER A N 1
ATOM 754 C CA . SER A 1 92 ? -9.156 -1.18 -9.586 1 95.75 92 SER A CA 1
ATOM 755 C C . SER A 1 92 ? -8.969 -0.191 -10.734 1 95.75 92 SER A C 1
ATOM 757 O O . SER A 1 92 ? -8.367 0.871 -10.555 1 95.75 92 SER A O 1
ATOM 759 N N . ASP A 1 93 ? -9.547 -0.518 -11.898 1 96.69 93 ASP A N 1
ATOM 760 C CA . ASP A 1 93 ? -9.445 0.364 -13.055 1 96.69 93 ASP A CA 1
ATOM 761 C C . ASP A 1 93 ? -10.148 1.694 -12.797 1 96.69 93 ASP A C 1
ATOM 763 O O . ASP A 1 93 ? -9.648 2.752 -13.188 1 96.69 93 ASP A O 1
ATOM 767 N N . GLN A 1 94 ? -11.281 1.595 -12.195 1 95.69 94 GLN A N 1
ATOM 768 C CA . GLN A 1 94 ? -12.062 2.801 -11.938 1 95.69 94 GLN A CA 1
ATOM 769 C C . GLN A 1 94 ? -11.297 3.76 -11.023 1 95.69 94 GLN A C 1
ATOM 771 O O . GLN A 1 94 ? -11.266 4.969 -11.273 1 95.69 94 GLN A O 1
ATOM 776 N N . TYR A 1 95 ? -10.727 3.223 -10.008 1 94.19 95 TYR A N 1
ATOM 777 C CA . TYR A 1 95 ? -9.914 4.062 -9.133 1 94.19 95 TYR A CA 1
ATOM 778 C C . TYR A 1 95 ? -8.75 4.676 -9.906 1 94.19 95 TYR A C 1
ATOM 780 O O . TYR A 1 95 ? -8.531 5.891 -9.852 1 94.19 95 TYR A O 1
ATOM 788 N N . TYR A 1 96 ? -8.062 3.881 -10.656 1 95.31 96 TYR A N 1
ATOM 789 C CA . TYR A 1 96 ? -6.895 4.348 -11.391 1 95.31 96 TYR A CA 1
ATOM 790 C C . TYR A 1 96 ? -7.277 5.422 -12.398 1 95.31 96 TYR A C 1
ATOM 792 O O . TYR A 1 96 ? -6.594 6.441 -12.523 1 95.31 96 TYR A O 1
ATOM 800 N N . LEU A 1 97 ? -8.367 5.23 -13.086 1 94.19 97 LEU A N 1
ATOM 801 C CA . LEU A 1 97 ? -8.789 6.148 -14.141 1 94.19 97 LEU A CA 1
ATOM 802 C C . LEU A 1 97 ? -9.297 7.457 -13.547 1 94.19 97 LEU A C 1
ATOM 804 O O . LEU A 1 97 ? -9.352 8.477 -14.242 1 94.19 97 LEU A O 1
ATOM 808 N N . GLN A 1 98 ? -9.703 7.367 -12.312 1 91.75 98 GLN A N 1
ATOM 809 C CA . GLN A 1 98 ? -10.117 8.586 -11.617 1 91.75 98 GLN A CA 1
ATOM 810 C C . GLN A 1 98 ? -8.922 9.266 -10.945 1 91.75 98 GLN A C 1
ATOM 812 O O . GLN A 1 98 ? -8.781 9.227 -9.727 1 91.75 98 GLN A O 1
ATOM 817 N N . HIS A 1 99 ? -8.102 9.891 -11.672 1 90.31 99 HIS A N 1
ATOM 818 C CA . HIS A 1 99 ? -6.98 10.703 -11.219 1 90.31 99 HIS A CA 1
ATOM 819 C C . HIS A 1 99 ? -5.938 9.859 -10.5 1 90.31 99 HIS A C 1
ATOM 821 O O . HIS A 1 99 ? -5.398 10.266 -9.469 1 90.31 99 HIS A O 1
ATOM 827 N N . LYS A 1 100 ? -5.773 8.625 -10.891 1 93.69 100 LYS A N 1
ATOM 828 C CA . LYS A 1 100 ? -4.766 7.719 -10.359 1 93.69 100 LYS A CA 1
ATOM 829 C C . LYS A 1 100 ? -4.934 7.531 -8.852 1 93.69 100 LYS A C 1
ATOM 831 O O . LYS A 1 100 ? -3.947 7.512 -8.117 1 93.69 100 LYS A O 1
ATOM 836 N N . GLN A 1 101 ? -6.191 7.488 -8.445 1 93.31 101 GLN A N 1
ATOM 837 C CA . GLN A 1 101 ? -6.504 7.207 -7.051 1 93.31 101 GLN A CA 1
ATOM 838 C C . GLN A 1 101 ? -6.199 5.754 -6.699 1 93.31 101 GLN A C 1
ATOM 840 O O . GLN A 1 101 ? -6.086 4.906 -7.59 1 93.31 101 GLN A O 1
ATOM 845 N N . ILE A 1 102 ? -5.98 5.535 -5.438 1 94.38 102 ILE A N 1
ATOM 846 C CA . ILE A 1 102 ? -5.848 4.176 -4.934 1 94.38 102 ILE A CA 1
ATOM 847 C C . ILE A 1 102 ? -7.105 3.785 -4.164 1 94.38 102 ILE A C 1
ATOM 849 O O . ILE A 1 102 ? -7.961 4.629 -3.891 1 94.38 102 ILE A O 1
ATOM 853 N N . CYS A 1 103 ? -7.223 2.555 -3.9 1 95.88 103 CYS A N 1
ATOM 854 C CA . CYS A 1 103 ? -8.359 2.084 -3.123 1 95.88 103 CYS A CA 1
ATOM 855 C C . CYS A 1 103 ? -8.305 2.611 -1.695 1 95.88 103 CYS A C 1
ATOM 857 O O . CYS A 1 103 ? -7.23 2.67 -1.094 1 95.88 103 CYS A O 1
ATOM 859 N N . PRO A 1 104 ? -9.445 3.027 -1.089 1 96.94 104 PRO A N 1
ATOM 860 C CA . PRO A 1 104 ? -9.438 3.51 0.294 1 96.94 104 PRO A CA 1
ATOM 861 C C . PRO A 1 104 ? -8.828 2.506 1.268 1 96.94 104 PRO A C 1
ATOM 863 O O . PRO A 1 104 ? -8.195 2.902 2.254 1 96.94 104 PRO A O 1
ATOM 866 N N . SER A 1 105 ? -8.977 1.239 1.024 1 96.81 105 SER A N 1
ATOM 867 C CA . SER A 1 105 ? -8.367 0.248 1.903 1 96.81 105 SER A CA 1
ATOM 868 C C . SER A 1 105 ? -6.848 0.381 1.911 1 96.81 105 SER A C 1
ATOM 870 O O . SER A 1 105 ? -6.199 0.097 2.92 1 96.81 105 SER A O 1
ATOM 872 N N . GLY A 1 106 ? -6.312 0.786 0.75 1 95.38 106 GLY A N 1
ATOM 873 C CA . GLY A 1 106 ? -4.875 0.987 0.655 1 95.38 106 GLY A CA 1
ATOM 874 C C . GLY A 1 106 ? -4.367 2.1 1.552 1 95.38 106 GLY A C 1
ATOM 875 O O . GLY A 1 106 ? -3.381 1.926 2.27 1 95.38 106 GLY A O 1
ATOM 876 N N . ILE A 1 107 ? -5.043 3.223 1.53 1 94.81 107 ILE A N 1
ATOM 877 C CA . ILE A 1 107 ? -4.637 4.363 2.344 1 94.81 107 ILE A CA 1
ATOM 878 C C . ILE A 1 107 ? -4.84 4.043 3.822 1 94.81 107 ILE A C 1
ATOM 880 O O . ILE A 1 107 ? -3.982 4.348 4.656 1 94.81 107 ILE A O 1
ATOM 884 N N . LEU A 1 108 ? -5.961 3.439 4.148 1 97.12 108 LEU A N 1
ATOM 885 C CA . LEU A 1 108 ? -6.297 3.119 5.531 1 97.12 108 LEU A CA 1
ATOM 886 C C . LEU A 1 108 ? -5.312 2.107 6.109 1 97.12 108 LEU A C 1
ATOM 888 O O . LEU A 1 108 ? -4.922 2.213 7.277 1 97.12 108 LEU A O 1
ATOM 892 N N . SER A 1 109 ? -4.895 1.161 5.297 1 96.75 109 SER A N 1
ATOM 893 C CA . SER A 1 109 ? -3.91 0.182 5.75 1 96.75 109 SER A CA 1
ATOM 894 C C . SER A 1 109 ? -2.549 0.829 5.977 1 96.75 109 SER A C 1
ATOM 896 O O . SER A 1 109 ? -1.856 0.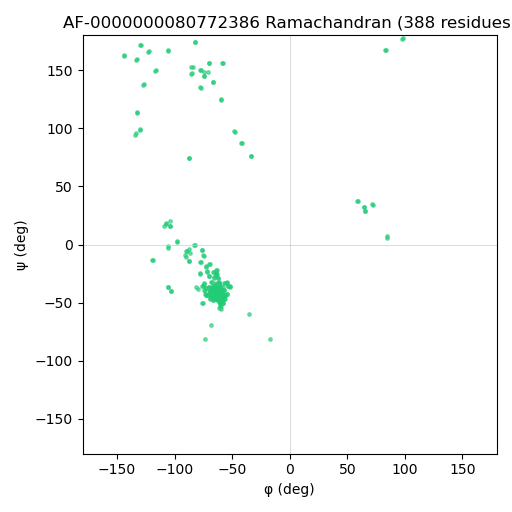512 6.945 1 96.75 109 SER A O 1
ATOM 898 N N . THR A 1 110 ? -2.189 1.71 5.078 1 95.12 110 THR A N 1
ATOM 899 C CA . THR A 1 110 ? -0.896 2.377 5.16 1 95.12 110 THR A CA 1
ATOM 900 C C . THR A 1 110 ? -0.812 3.246 6.41 1 95.12 110 THR A C 1
ATOM 902 O O . THR A 1 110 ? 0.224 3.289 7.074 1 95.12 110 THR A O 1
ATOM 905 N N . GLU A 1 111 ? -1.905 3.867 6.812 1 95.19 111 GLU A N 1
ATOM 906 C CA . GLU A 1 111 ? -1.911 4.809 7.926 1 95.19 111 GLU A CA 1
ATOM 907 C C . GLU A 1 111 ? -2.523 4.184 9.172 1 95.19 111 GLU A C 1
ATOM 909 O O . GLU A 1 111 ? -2.842 4.887 10.141 1 95.19 111 GLU A O 1
ATOM 914 N N . PHE A 1 112 ? -2.65 2.902 9.203 1 96.75 112 PHE A N 1
ATOM 915 C CA . PHE A 1 112 ? -3.467 2.217 10.203 1 96.75 112 PHE A CA 1
ATOM 916 C C . PHE A 1 112 ? -3.004 2.562 11.609 1 96.75 112 PHE A C 1
ATOM 918 O O . PHE A 1 112 ? -3.824 2.848 12.484 1 96.75 112 PHE A O 1
ATOM 925 N N . GLN A 1 113 ? -1.747 2.664 11.859 1 94.38 113 GLN A N 1
ATOM 926 C CA . GLN A 1 113 ? -1.189 2.805 13.195 1 94.38 113 GLN A CA 1
ATOM 927 C C . GLN A 1 113 ? -1.45 4.199 13.758 1 94.38 113 GLN A C 1
ATOM 929 O O . GLN A 1 113 ? -1.378 4.41 14.969 1 94.38 113 GLN A O 1
ATOM 934 N N . THR A 1 114 ? -1.754 5.148 12.906 1 94.94 114 THR A N 1
ATOM 935 C CA . THR A 1 114 ? -1.926 6.523 13.359 1 94.94 114 THR A CA 1
ATOM 936 C C . THR A 1 114 ? -3.404 6.906 13.375 1 94.94 114 THR A C 1
ATOM 938 O O . THR A 1 114 ? -3.758 8.023 13.766 1 94.94 114 THR A O 1
ATOM 941 N N . LEU A 1 115 ? -4.23 6.023 12.977 1 97.19 115 LEU A N 1
ATOM 942 C CA . LEU A 1 115 ? -5.664 6.305 12.992 1 97.19 115 LEU A CA 1
ATOM 943 C C . LEU A 1 115 ? -6.207 6.254 14.414 1 97.19 115 LEU A C 1
ATOM 945 O O . LEU A 1 115 ? -5.77 5.434 15.227 1 97.19 115 LEU A O 1
ATOM 949 N N . PRO A 1 116 ? -7.18 7.129 14.688 1 97.5 116 PRO A N 1
ATOM 950 C CA . PRO A 1 116 ? -7.895 6.977 15.961 1 97.5 116 PRO A CA 1
ATOM 951 C C . PRO A 1 116 ? -8.555 5.609 16.109 1 97.5 116 PRO A C 1
ATOM 953 O O . PRO A 1 116 ? -8.891 4.973 15.102 1 97.5 116 PRO A O 1
ATOM 956 N N . ASP A 1 117 ? -8.789 5.199 17.312 1 97.62 117 ASP A N 1
ATOM 957 C CA . ASP A 1 117 ? -9.281 3.859 17.609 1 97.62 117 ASP A CA 1
ATOM 958 C C . ASP A 1 117 ? -10.602 3.586 16.891 1 97.62 117 ASP A C 1
ATOM 960 O O . ASP A 1 117 ? -10.805 2.496 16.359 1 97.62 117 ASP A O 1
ATOM 964 N N . ASP A 1 118 ? -11.438 4.52 16.906 1 97.62 118 ASP A N 1
ATOM 965 C CA . ASP A 1 118 ? -12.742 4.32 16.281 1 97.62 118 ASP A CA 1
ATOM 966 C C . ASP A 1 118 ? -12.594 4.168 14.766 1 97.62 118 ASP A C 1
ATOM 968 O O . ASP A 1 118 ? -13.32 3.391 14.148 1 97.62 118 ASP A O 1
ATOM 972 N N . MET A 1 119 ? -11.703 4.855 14.211 1 98.31 119 MET A N 1
ATOM 973 C CA . MET A 1 119 ? -11.422 4.688 12.789 1 98.31 119 MET A CA 1
ATOM 974 C C . MET A 1 119 ? -10.781 3.332 12.516 1 98.31 119 MET A C 1
ATOM 976 O O . MET A 1 119 ? -11.07 2.689 11.508 1 98.31 119 MET A O 1
ATOM 980 N N . ARG A 1 120 ? -9.875 2.893 13.383 1 98.44 120 ARG A N 1
ATOM 981 C CA . ARG A 1 120 ? -9.219 1.598 13.219 1 98.44 120 ARG A CA 1
ATOM 982 C C . ARG A 1 120 ? -10.242 0.468 13.195 1 98.44 120 ARG A C 1
ATOM 984 O O . ARG A 1 120 ? -10.141 -0.459 12.391 1 98.44 120 ARG A O 1
ATOM 991 N N . GLN A 1 121 ? -11.156 0.556 14.016 1 98.19 121 GLN A N 1
ATOM 992 C CA . GLN A 1 121 ? -12.203 -0.463 14.07 1 98.19 121 GLN A CA 1
ATOM 993 C C . GLN A 1 121 ? -12.984 -0.527 12.758 1 98.19 121 GLN A C 1
ATOM 995 O O . GLN A 1 121 ? -13.188 -1.609 12.203 1 98.19 121 GLN A O 1
ATOM 1000 N N . GLU A 1 122 ? -13.383 0.655 12.281 1 98.44 122 GLU A N 1
ATOM 1001 C CA . GLU A 1 122 ? -14.133 0.718 11.031 1 98.44 122 GLU A CA 1
ATOM 1002 C C . GLU A 1 122 ? -13.273 0.303 9.844 1 98.44 122 GLU A C 1
ATOM 1004 O O . GLU A 1 122 ? -13.734 -0.406 8.953 1 98.44 122 GLU A O 1
ATOM 1009 N N . ALA A 1 123 ? -12.062 0.74 9.859 1 98.62 123 ALA A N 1
ATOM 1010 C CA . ALA A 1 123 ? -11.133 0.405 8.781 1 98.62 123 ALA A CA 1
ATOM 1011 C C . ALA A 1 123 ? -10.875 -1.098 8.734 1 98.62 123 ALA A C 1
ATOM 1013 O O . ALA A 1 123 ? -10.859 -1.694 7.652 1 98.62 123 ALA A O 1
ATOM 1014 N N . SER A 1 124 ? -10.695 -1.686 9.922 1 98.5 124 SER A N 1
ATOM 1015 C CA . SER A 1 124 ? -10.477 -3.127 9.992 1 98.5 124 SER A CA 1
ATOM 1016 C C . SER A 1 124 ? -11.664 -3.896 9.422 1 98.5 124 SER A C 1
ATOM 1018 O O . SER A 1 124 ? -11.484 -4.859 8.672 1 98.5 124 SER A O 1
ATOM 1020 N N . ALA A 1 125 ? -12.805 -3.467 9.75 1 98.38 125 ALA A N 1
ATOM 1021 C CA . ALA A 1 125 ? -14.008 -4.113 9.242 1 98.38 125 ALA A CA 1
ATOM 1022 C C . ALA A 1 125 ? -14.102 -3.988 7.723 1 98.38 125 ALA A C 1
ATOM 1024 O O . ALA A 1 125 ? -14.398 -4.965 7.031 1 98.38 125 ALA A O 1
ATOM 1025 N N . PHE A 1 126 ? -13.875 -2.828 7.223 1 98.56 126 PHE A N 1
ATOM 1026 C CA . PHE A 1 126 ? -13.938 -2.549 5.793 1 98.56 126 PHE A CA 1
ATOM 1027 C C . PHE A 1 126 ? -12.93 -3.4 5.031 1 98.56 126 PHE A C 1
ATOM 1029 O O . PHE A 1 126 ? -13.281 -4.051 4.047 1 98.56 126 PHE A O 1
ATOM 1036 N N . ILE A 1 127 ? -11.719 -3.473 5.469 1 98.38 127 ILE A N 1
ATOM 1037 C CA . ILE A 1 127 ? -10.625 -4.203 4.828 1 98.38 127 ILE A CA 1
ATOM 1038 C C . ILE A 1 127 ? -10.906 -5.703 4.887 1 98.38 127 ILE A C 1
ATOM 1040 O O . ILE A 1 127 ? -10.695 -6.422 3.908 1 98.38 127 ILE A O 1
ATOM 1044 N N . ASP A 1 128 ? -11.422 -6.129 6.012 1 97.75 128 ASP A N 1
ATOM 1045 C CA . ASP A 1 128 ? -11.789 -7.535 6.156 1 97.75 128 ASP A CA 1
ATOM 1046 C C . ASP A 1 128 ? -12.906 -7.914 5.18 1 97.75 128 ASP A C 1
ATOM 1048 O O . ASP A 1 128 ? -12.891 -9.008 4.613 1 97.75 128 ASP A O 1
ATOM 1052 N N . GLU A 1 129 ? -13.859 -7.055 5.02 1 97.88 129 GLU A N 1
ATOM 1053 C CA . GLU A 1 129 ? -14.938 -7.285 4.062 1 97.88 129 GLU A CA 1
ATOM 1054 C C . GLU A 1 129 ? -14.398 -7.457 2.648 1 97.88 129 GLU A C 1
ATOM 1056 O O . GLU A 1 129 ? -14.812 -8.359 1.922 1 97.88 129 GLU A O 1
ATOM 1061 N N . MET A 1 130 ? -13.508 -6.648 2.268 1 97.75 130 MET A N 1
ATOM 1062 C CA . MET A 1 130 ? -12.914 -6.715 0.934 1 97.75 130 MET A CA 1
ATOM 1063 C C . MET A 1 130 ? -12.109 -7.996 0.759 1 97.75 130 MET A C 1
ATOM 1065 O O . MET A 1 130 ? -12.203 -8.656 -0.277 1 97.75 130 MET A O 1
ATOM 1069 N N . ARG A 1 131 ? -11.336 -8.312 1.775 1 97.44 131 ARG A N 1
ATOM 1070 C CA . ARG A 1 131 ? -10.539 -9.539 1.728 1 97.44 131 ARG A CA 1
ATOM 1071 C C . ARG A 1 131 ? -11.43 -10.766 1.62 1 97.44 131 ARG A C 1
ATOM 1073 O O . ARG A 1 131 ? -11.172 -11.664 0.817 1 97.44 131 ARG A O 1
ATOM 1080 N N . ARG A 1 132 ? -12.461 -10.805 2.422 1 97.38 132 ARG A N 1
ATOM 1081 C CA . ARG A 1 132 ? -13.383 -11.938 2.398 1 97.38 132 ARG A CA 1
ATOM 1082 C C . ARG A 1 132 ? -14.055 -12.07 1.036 1 97.38 132 ARG A C 1
ATOM 1084 O O . ARG A 1 132 ? -14.336 -13.18 0.578 1 97.38 132 ARG A O 1
ATOM 1091 N N . TRP A 1 133 ? -14.312 -10.953 0.49 1 97.69 133 TRP A N 1
ATOM 1092 C CA . TRP A 1 133 ? -14.891 -10.969 -0.848 1 97.69 133 TRP A CA 1
ATOM 1093 C C . TRP A 1 133 ? -13.93 -11.602 -1.854 1 97.69 133 TRP A C 1
ATOM 1095 O O . TRP A 1 133 ? -14.336 -12.414 -2.682 1 97.69 133 TRP A O 1
ATOM 1105 N N . ALA A 1 134 ? -12.695 -11.242 -1.869 1 98.19 134 ALA A N 1
ATOM 1106 C CA . ALA A 1 134 ? -11.68 -11.844 -2.736 1 98.19 134 ALA A CA 1
ATOM 1107 C C . ALA A 1 134 ? -11.602 -13.352 -2.527 1 98.19 134 ALA A C 1
ATOM 1109 O O . ALA A 1 134 ? -11.555 -14.117 -3.494 1 98.19 134 ALA A O 1
ATOM 1110 N N . VAL A 1 135 ? -11.617 -13.781 -1.259 1 98.44 135 VAL A N 1
ATOM 1111 C CA . VAL A 1 135 ? -11.562 -15.203 -0.918 1 98.44 135 VAL A CA 1
ATOM 1112 C C . VAL A 1 135 ? -12.789 -15.914 -1.49 1 98.44 135 VAL A C 1
ATOM 1114 O O . VAL A 1 135 ? -12.68 -17.016 -2.031 1 98.44 135 VAL A O 1
ATOM 1117 N N . ALA A 1 136 ? -13.906 -15.266 -1.378 1 98.12 136 ALA A N 1
ATOM 1118 C CA . ALA A 1 136 ? -15.141 -15.859 -1.878 1 98.12 136 ALA A CA 1
ATOM 1119 C C . ALA A 1 136 ? -15.086 -16.062 -3.389 1 98.12 136 ALA A C 1
ATOM 1121 O O . ALA A 1 136 ? -15.594 -17.062 -3.906 1 98.12 136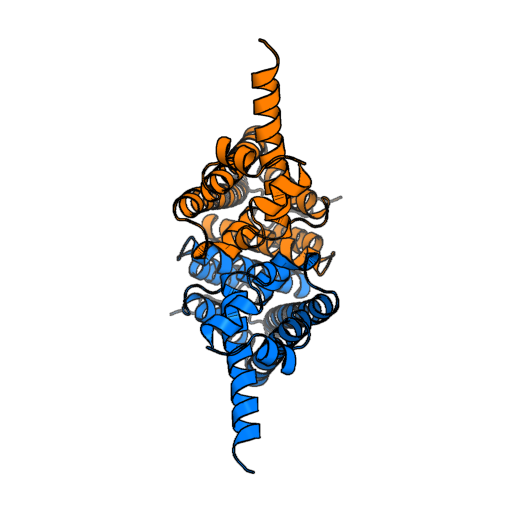 ALA A O 1
ATOM 1122 N N . ILE A 1 137 ? -14.516 -15.164 -4.102 1 98.19 137 ILE A N 1
ATOM 1123 C CA . ILE A 1 137 ? -14.398 -15.258 -5.551 1 98.19 137 ILE A CA 1
ATOM 1124 C C . ILE A 1 137 ? -13.578 -16.484 -5.922 1 98.19 137 ILE A C 1
ATOM 1126 O O . ILE A 1 137 ? -14 -17.297 -6.75 1 98.19 137 ILE A O 1
ATOM 1130 N N . VAL A 1 138 ? -12.414 -16.656 -5.305 1 98.44 138 VAL A N 1
ATOM 1131 C CA . VAL A 1 138 ? -11.531 -17.75 -5.719 1 98.44 138 VAL A CA 1
ATOM 1132 C C . VAL A 1 138 ? -12.078 -19.078 -5.219 1 98.44 138 VAL A C 1
ATOM 1134 O O . VAL A 1 138 ? -11.906 -20.109 -5.871 1 98.44 138 VAL A O 1
ATOM 1137 N N . ARG A 1 139 ? -12.742 -19.031 -4.008 1 98.44 139 ARG A N 1
ATOM 1138 C CA . ARG A 1 139 ? -13.406 -20.234 -3.525 1 98.44 139 ARG A CA 1
ATOM 1139 C C . ARG A 1 139 ? -14.469 -20.703 -4.508 1 98.44 139 ARG A C 1
ATOM 1141 O O . ARG A 1 139 ? -14.516 -21.891 -4.867 1 98.44 139 ARG A O 1
ATOM 1148 N N . LEU A 1 140 ? -15.32 -19.828 -4.941 1 98.06 140 LEU A N 1
ATOM 1149 C CA . LEU A 1 140 ? -16.359 -20.125 -5.922 1 98.06 140 LEU A CA 1
ATOM 1150 C C . LEU A 1 140 ? -15.742 -20.641 -7.219 1 98.06 140 LEU A C 1
ATOM 1152 O O . LEU A 1 140 ? -16.266 -21.578 -7.832 1 98.06 140 LEU A O 1
ATOM 1156 N N . GLY A 1 141 ? -14.703 -20 -7.672 1 98.19 141 GLY A N 1
ATOM 1157 C CA . GLY A 1 141 ? -14.023 -20.422 -8.891 1 98.19 141 GLY A CA 1
ATOM 1158 C C . GLY A 1 141 ? -13.539 -21.859 -8.828 1 98.19 141 GLY A C 1
ATOM 1159 O O . GLY A 1 141 ? -13.672 -22.594 -9.805 1 98.19 141 GLY A O 1
ATOM 1160 N N . ARG A 1 142 ? -12.945 -22.219 -7.691 1 98 142 ARG A N 1
ATOM 1161 C CA . ARG A 1 142 ? -12.484 -23.594 -7.52 1 98 142 ARG A CA 1
ATOM 1162 C C . ARG A 1 142 ? -13.664 -24.562 -7.469 1 98 142 ARG A C 1
ATOM 1164 O O . ARG A 1 142 ? -13.648 -25.609 -8.133 1 98 142 ARG A O 1
ATOM 1171 N N . GLU A 1 143 ? -14.648 -24.25 -6.695 1 97.56 143 GLU A N 1
ATOM 1172 C CA . GLU A 1 143 ? -15.812 -25.125 -6.516 1 97.56 143 GLU A CA 1
ATOM 1173 C C . GLU A 1 143 ? -16.547 -25.344 -7.836 1 97.56 143 GLU A C 1
ATOM 1175 O O . GLU A 1 143 ? -17.094 -26.422 -8.078 1 97.56 143 GLU A O 1
ATOM 1180 N N . SER A 1 144 ? -16.547 -24.359 -8.711 1 96.94 144 SER A N 1
ATOM 1181 C CA . SER A 1 144 ? -17.266 -24.438 -9.977 1 96.94 144 SER A CA 1
ATOM 1182 C C . SER A 1 144 ? -16.391 -25 -11.086 1 96.94 144 SER A C 1
ATOM 1184 O O . SER A 1 144 ? -16.844 -25.203 -12.211 1 96.94 144 SER A O 1
ATOM 1186 N N . GLY A 1 145 ? -15.102 -25.141 -10.797 1 96.94 145 GLY A N 1
ATOM 1187 C CA . GLY A 1 145 ? -14.18 -25.672 -11.789 1 96.94 145 GLY A CA 1
ATOM 1188 C C . GLY A 1 145 ? -13.664 -24.609 -12.75 1 96.94 145 GLY A C 1
ATOM 1189 O O . GLY A 1 145 ? -12.914 -24.922 -13.68 1 96.94 145 GLY A O 1
ATOM 1190 N N . GLN A 1 146 ? -14 -23.344 -12.516 1 96.94 146 GLN A N 1
ATOM 1191 C CA . GLN A 1 146 ? -13.57 -22.25 -13.391 1 96.94 146 GLN A CA 1
ATOM 1192 C C . GLN A 1 146 ? -12.109 -21.875 -13.125 1 96.94 146 GLN A C 1
ATOM 1194 O O . GLN A 1 146 ? -11.453 -21.281 -13.984 1 96.94 146 GLN A O 1
ATOM 1199 N N . MET A 1 147 ? -11.672 -22.156 -11.945 1 97.75 147 MET A N 1
ATOM 1200 C CA . MET A 1 147 ? -10.312 -21.844 -11.531 1 97.75 147 MET A CA 1
ATOM 1201 C C . MET A 1 147 ? -9.617 -23.078 -10.977 1 97.75 147 MET A C 1
ATOM 1203 O O . MET A 1 147 ? -10.242 -23.906 -10.297 1 97.75 147 MET A O 1
ATOM 1207 N N . ASP A 1 148 ? -8.383 -23.234 -11.359 1 97.69 148 ASP A N 1
ATOM 1208 C CA . ASP A 1 148 ? -7.523 -24.312 -10.898 1 97.69 148 ASP A CA 1
ATOM 1209 C C . ASP A 1 148 ? -6.176 -23.781 -10.422 1 97.69 148 ASP A C 1
ATOM 1211 O O . ASP A 1 148 ? -5.285 -23.516 -11.234 1 97.69 148 ASP A O 1
ATOM 1215 N N . TYR A 1 149 ? -6.062 -23.641 -9.164 1 97 149 TYR A N 1
ATOM 1216 C CA . TYR A 1 149 ? -4.863 -23.031 -8.594 1 97 149 TYR A CA 1
ATOM 1217 C C . TYR A 1 149 ? -4.34 -23.859 -7.422 1 97 149 TYR A C 1
ATOM 1219 O O . TYR A 1 149 ? -5.086 -24.641 -6.82 1 97 149 TYR A O 1
ATOM 1227 N N . ALA A 1 150 ? -3.074 -23.688 -7.086 1 96.12 150 ALA A N 1
ATOM 1228 C CA . ALA A 1 150 ? -2.479 -24.344 -5.922 1 96.12 150 ALA A CA 1
ATOM 1229 C C . ALA A 1 150 ? -2.727 -23.531 -4.652 1 96.12 150 ALA A C 1
ATOM 1231 O O . ALA A 1 150 ? -2.762 -22.297 -4.691 1 96.12 150 ALA A O 1
ATOM 1232 N N . GLY A 1 151 ? -2.869 -24.25 -3.527 1 96.88 151 GLY A N 1
ATOM 1233 C CA . GLY A 1 151 ? -3.082 -23.578 -2.25 1 96.88 151 GLY A CA 1
ATOM 1234 C C . GLY A 1 151 ? -4.543 -23.531 -1.847 1 96.88 151 GLY A C 1
ATOM 1235 O O . GLY A 1 151 ? -5.418 -23.969 -2.596 1 96.88 151 GLY A O 1
ATOM 1236 N N . SER A 1 152 ? -4.867 -22.969 -0.659 1 97.88 152 SER A N 1
ATOM 1237 C CA . SER A 1 152 ? -6.234 -22.828 -0.173 1 97.88 152 SER A CA 1
ATOM 1238 C C . SER A 1 152 ? -6.887 -21.562 -0.703 1 97.88 152 SER A C 1
ATOM 1240 O O . SER A 1 152 ? -6.195 -20.594 -1.028 1 97.88 152 SER A O 1
ATOM 1242 N N . PRO A 1 153 ? -8.195 -21.5 -0.843 1 98.44 153 PRO A N 1
ATOM 1243 C CA . PRO A 1 153 ? -8.875 -20.266 -1.242 1 98.44 153 PRO A CA 1
ATOM 1244 C C . PRO A 1 153 ? -8.523 -19.078 -0.346 1 98.44 153 PRO A C 1
ATOM 1246 O O . PRO A 1 153 ? -8.414 -17.938 -0.824 1 98.44 153 PRO A O 1
ATOM 1249 N N . GLU A 1 154 ? -8.328 -19.328 0.94 1 98.31 154 GLU A N 1
ATOM 1250 C CA . GLU A 1 154 ? -7.965 -18.266 1.88 1 98.31 154 GLU A CA 1
ATOM 1251 C C . GLU A 1 154 ? -6.621 -17.641 1.519 1 98.31 154 GLU A C 1
ATOM 1253 O O . GLU A 1 154 ? -6.492 -16.422 1.475 1 98.31 154 GLU A O 1
ATOM 1258 N N . ALA A 1 155 ? -5.656 -18.5 1.229 1 98.38 155 ALA A N 1
ATOM 1259 C CA . ALA A 1 155 ? -4.316 -18.031 0.914 1 98.38 155 ALA A CA 1
ATOM 1260 C C . ALA A 1 155 ? -4.285 -17.328 -0.444 1 98.38 155 ALA A C 1
ATOM 1262 O O . ALA A 1 155 ? -3.684 -16.266 -0.59 1 98.38 155 ALA A O 1
ATOM 1263 N N . VAL A 1 156 ? -4.965 -17.938 -1.394 1 98.5 156 VAL A N 1
ATOM 1264 C CA . VAL A 1 156 ? -4.98 -17.375 -2.74 1 98.5 156 VAL A CA 1
ATOM 1265 C C . VAL A 1 156 ? -5.781 -16.062 -2.746 1 98.5 156 VAL A C 1
ATOM 1267 O O . VAL A 1 156 ? -5.398 -15.102 -3.412 1 98.5 156 VAL A O 1
ATOM 1270 N N . GLY A 1 157 ? -6.926 -16.031 -1.998 1 98.44 157 GLY A N 1
ATOM 1271 C CA . GLY A 1 157 ? -7.695 -14.805 -1.876 1 98.44 157 GLY A CA 1
ATOM 1272 C C . GLY A 1 157 ? -6.918 -13.672 -1.237 1 98.44 157 GLY A C 1
ATOM 1273 O O . GLY A 1 157 ? -7 -12.531 -1.685 1 98.44 157 GLY A O 1
ATOM 1274 N N . MET A 1 158 ? -6.148 -14.008 -0.211 1 97.94 158 MET A N 1
ATOM 1275 C CA . MET A 1 158 ? -5.285 -13.016 0.429 1 97.94 158 MET A CA 1
ATOM 1276 C C . MET A 1 158 ? -4.25 -12.477 -0.553 1 97.94 158 MET A C 1
ATOM 1278 O O . MET A 1 158 ? -4.008 -11.273 -0.611 1 97.94 158 MET A O 1
ATOM 1282 N N . MET A 1 159 ? -3.637 -13.344 -1.313 1 98.19 159 MET A N 1
ATOM 1283 C CA . MET A 1 159 ? -2.635 -12.945 -2.297 1 98.19 159 MET A CA 1
ATOM 1284 C C . MET A 1 159 ? -3.254 -12.062 -3.373 1 98.19 159 MET A C 1
ATOM 1286 O O . MET A 1 159 ? -2.674 -11.039 -3.756 1 98.19 159 MET A O 1
ATOM 1290 N N . LEU A 1 160 ? -4.426 -12.477 -3.855 1 98 160 LEU A N 1
ATOM 1291 C CA . LEU A 1 160 ? -5.141 -11.688 -4.855 1 98 160 LEU A CA 1
ATOM 1292 C C . LEU A 1 160 ? -5.426 -10.281 -4.336 1 98 160 LEU A C 1
ATOM 1294 O O . LEU A 1 160 ? -5.133 -9.289 -5.012 1 98 160 LEU A O 1
ATOM 1298 N N . PHE A 1 161 ? -5.988 -10.219 -3.146 1 98.25 161 PHE A N 1
ATOM 1299 C CA . PHE A 1 161 ? -6.34 -8.938 -2.543 1 98.25 161 PHE A CA 1
ATOM 1300 C C . PHE A 1 161 ? -5.098 -8.078 -2.355 1 98.25 161 PHE A C 1
ATOM 1302 O O . PHE A 1 161 ? -5.078 -6.914 -2.766 1 98.25 161 PHE A O 1
ATOM 1309 N N . SER A 1 162 ? -4.062 -8.602 -1.763 1 98.19 162 SER A N 1
ATOM 1310 C CA . SER A 1 162 ? -2.824 -7.887 -1.487 1 98.19 162 SER A CA 1
ATOM 1311 C C . SER A 1 162 ? -2.156 -7.422 -2.777 1 98.19 162 SER A C 1
ATOM 1313 O O . SER A 1 162 ? -1.687 -6.285 -2.865 1 98.19 162 SER A O 1
ATOM 1315 N N . ALA A 1 163 ? -2.127 -8.297 -3.771 1 98.19 163 ALA A N 1
ATOM 1316 C CA . ALA A 1 163 ? -1.458 -7.996 -5.035 1 98.19 163 ALA A CA 1
ATOM 1317 C C . ALA A 1 163 ? -2.168 -6.867 -5.777 1 98.19 163 ALA A C 1
ATOM 1319 O O . ALA A 1 163 ? -1.519 -5.977 -6.332 1 98.19 163 ALA A O 1
ATOM 1320 N N . LEU A 1 164 ? -3.486 -6.914 -5.785 1 97.81 164 LEU A N 1
ATOM 1321 C CA . LEU A 1 164 ? -4.223 -5.891 -6.516 1 97.81 164 LEU A CA 1
ATOM 1322 C C . LEU A 1 164 ? -4.164 -4.555 -5.781 1 97.81 164 LEU A C 1
ATOM 1324 O O . LEU A 1 164 ? -4.109 -3.494 -6.414 1 97.81 164 LEU A O 1
ATOM 1328 N N . GLN A 1 165 ? -4.211 -4.617 -4.48 1 96.88 165 GLN A N 1
ATOM 1329 C CA . GLN A 1 165 ? -4.02 -3.393 -3.713 1 96.88 165 GLN A CA 1
ATOM 1330 C C . GLN A 1 165 ? -2.65 -2.777 -3.992 1 96.88 165 GLN A C 1
ATOM 1332 O O . GLN A 1 165 ? -2.553 -1.597 -4.332 1 96.88 165 GLN A O 1
ATOM 1337 N N . GLY A 1 166 ? -1.591 -3.605 -3.83 1 97.12 166 GLY A N 1
ATOM 1338 C CA . GLY A 1 166 ? -0.248 -3.135 -4.133 1 97.12 166 GLY A CA 1
ATOM 1339 C C . GLY A 1 166 ? -0.072 -2.727 -5.582 1 97.12 166 GLY A C 1
ATOM 1340 O O . GLY A 1 166 ? 0.617 -1.747 -5.879 1 97.12 166 GLY A O 1
ATOM 1341 N N . GLY A 1 167 ? -0.689 -3.443 -6.48 1 97.38 167 GLY A N 1
ATOM 1342 C CA . GLY A 1 167 ? -0.613 -3.145 -7.902 1 97.38 167 GLY A CA 1
ATOM 1343 C C . GLY A 1 167 ? -1.223 -1.804 -8.266 1 97.38 167 GLY A C 1
ATOM 1344 O O . GLY A 1 167 ? -0.711 -1.099 -9.133 1 97.38 167 GLY A O 1
ATOM 1345 N N . LEU A 1 168 ? -2.326 -1.56 -7.68 1 97.19 168 LEU A N 1
ATOM 1346 C CA . LEU A 1 168 ? -2.971 -0.272 -7.91 1 97.19 168 LEU A CA 1
ATOM 1347 C C . LEU A 1 168 ? -2.07 0.876 -7.469 1 97.19 168 LEU A C 1
ATOM 1349 O O . LEU A 1 168 ? -1.993 1.906 -8.141 1 97.19 168 LEU A O 1
ATOM 1353 N N . GLN A 1 169 ? -1.387 0.709 -6.359 1 96.69 169 GLN A N 1
ATOM 1354 C CA . GLN A 1 169 ? -0.417 1.705 -5.914 1 96.69 169 GLN A CA 1
ATOM 1355 C C . GLN A 1 169 ? 0.742 1.822 -6.898 1 96.69 169 GLN A C 1
ATOM 1357 O O . GLN A 1 169 ? 1.173 2.93 -7.23 1 96.69 169 GLN A O 1
ATOM 1362 N N . LEU A 1 170 ? 1.198 0.742 -7.441 1 96.75 170 LEU A N 1
ATOM 1363 C CA . LEU A 1 170 ? 2.32 0.728 -8.375 1 96.75 170 LEU A CA 1
ATOM 1364 C C . LEU A 1 170 ? 1.927 1.35 -9.711 1 96.75 170 LEU A C 1
ATOM 1366 O O . LEU A 1 170 ? 2.777 1.886 -10.422 1 96.75 170 LEU A O 1
ATOM 1370 N N . ALA A 1 171 ? 0.663 1.281 -10.016 1 97 171 ALA A N 1
ATOM 1371 C CA . ALA A 1 171 ? 0.169 1.82 -11.281 1 97 171 ALA A CA 1
ATOM 1372 C C . ALA A 1 171 ? 0.37 3.332 -11.352 1 97 171 ALA A C 1
ATOM 1374 O O . ALA A 1 171 ? 0.392 3.914 -12.438 1 97 171 ALA A O 1
ATOM 1375 N N . ARG A 1 172 ? 0.513 3.99 -10.227 1 95.75 172 ARG A N 1
ATOM 1376 C CA . ARG A 1 172 ? 0.799 5.422 -10.172 1 95.75 172 ARG A CA 1
ATOM 1377 C C . ARG A 1 172 ? 2.189 5.723 -10.727 1 95.75 172 ARG A C 1
ATOM 1379 O O . ARG A 1 172 ? 2.463 6.844 -11.148 1 95.75 172 ARG A O 1
ATOM 1386 N N . ILE A 1 173 ? 3.021 4.73 -10.695 1 96.69 173 ILE A N 1
ATOM 1387 C CA . ILE A 1 173 ? 4.422 4.859 -11.086 1 96.69 173 ILE A CA 1
ATOM 1388 C C . ILE A 1 173 ? 4.621 4.262 -12.477 1 96.69 173 ILE A C 1
ATOM 1390 O O . ILE A 1 173 ? 5.336 4.832 -13.305 1 96.69 173 ILE A O 1
ATOM 1394 N N . ASP A 1 174 ? 3.973 3.184 -12.672 1 96.12 174 ASP A N 1
ATOM 1395 C CA . ASP A 1 174 ? 4.062 2.406 -13.898 1 96.12 174 ASP A CA 1
ATOM 1396 C C . ASP A 1 174 ? 2.676 2.018 -14.406 1 96.12 174 ASP A C 1
ATOM 1398 O O . ASP A 1 174 ? 2.031 1.128 -13.852 1 96.12 174 ASP A O 1
ATOM 1402 N N . GLU A 1 175 ? 2.291 2.533 -15.523 1 94.31 175 GLU A N 1
ATOM 1403 C CA . GLU A 1 175 ? 0.935 2.348 -16.031 1 94.31 175 GLU A CA 1
ATOM 1404 C C . GLU A 1 175 ? 0.703 0.905 -16.469 1 94.31 175 GLU A C 1
ATOM 1406 O O . GLU A 1 175 ? -0.443 0.469 -16.609 1 94.31 175 GLU A O 1
ATOM 1411 N N . ASP A 1 176 ? 1.758 0.18 -16.656 1 95.88 176 ASP A N 1
ATOM 1412 C CA . ASP A 1 176 ? 1.621 -1.192 -17.125 1 95.88 176 ASP A CA 1
ATOM 1413 C C . ASP A 1 176 ? 1.475 -2.166 -15.961 1 95.88 176 ASP A C 1
ATOM 1415 O O . ASP A 1 176 ? 1.219 -3.355 -16.172 1 95.88 176 ASP A O 1
ATOM 1419 N N . ALA A 1 177 ? 1.603 -1.693 -14.781 1 96.75 177 ALA A N 1
ATOM 1420 C CA . ALA A 1 177 ? 1.583 -2.562 -13.609 1 96.75 177 ALA A CA 1
ATOM 1421 C C . ALA A 1 177 ? 0.257 -3.311 -13.5 1 96.75 177 ALA A C 1
ATOM 1423 O O . ALA A 1 177 ? 0.237 -4.535 -13.359 1 96.75 177 ALA A O 1
ATOM 1424 N N . LEU A 1 178 ? -0.857 -2.574 -13.641 1 97.31 178 LEU A N 1
ATOM 1425 C CA . LEU A 1 178 ? -2.164 -3.178 -13.406 1 97.31 178 LEU A CA 1
ATOM 1426 C C . LEU A 1 178 ? -2.498 -4.191 -14.5 1 97.31 178 LEU A C 1
ATOM 1428 O O . LEU A 1 178 ? -2.877 -5.328 -14.203 1 97.31 178 LEU A O 1
ATOM 1432 N N . PRO A 1 179 ? -2.305 -3.865 -15.781 1 97.81 179 PRO A N 1
ATOM 1433 C CA . PRO A 1 179 ? -2.57 -4.863 -16.828 1 97.81 179 PRO A CA 1
ATOM 1434 C C . PRO A 1 179 ? -1.72 -6.121 -16.672 1 97.81 179 PRO A C 1
ATOM 1436 O O . PRO A 1 179 ? -2.225 -7.234 -16.828 1 97.81 179 PRO A O 1
ATOM 1439 N N . LEU A 1 180 ? -0.479 -5.945 -16.375 1 97.94 180 LEU A N 1
ATOM 1440 C CA . LEU A 1 180 ? 0.421 -7.074 -16.188 1 97.94 180 LEU A CA 1
ATOM 1441 C C . LEU A 1 180 ? -0.015 -7.926 -15 1 97.94 180 LEU A C 1
ATOM 1443 O O . LEU A 1 180 ? -0.03 -9.156 -15.086 1 97.94 180 LEU A O 1
ATOM 1447 N N . LEU A 1 181 ? -0.402 -7.301 -13.945 1 97.81 181 LEU A N 1
ATOM 1448 C CA . LEU A 1 181 ? -0.818 -8 -12.734 1 97.81 181 LEU A CA 1
ATOM 1449 C C . LEU A 1 181 ? -2.119 -8.766 -12.969 1 97.81 181 LEU A C 1
ATOM 1451 O O . LEU A 1 181 ? -2.254 -9.914 -12.547 1 97.81 181 LEU A O 1
ATOM 1455 N N . LYS A 1 182 ? -3.064 -8.133 -13.625 1 98.06 182 LYS A N 1
ATOM 1456 C CA . LYS A 1 182 ? -4.34 -8.789 -13.898 1 98.06 182 LYS A CA 1
ATOM 1457 C C . LYS A 1 182 ? -4.148 -10.031 -14.758 1 98.06 182 LYS A C 1
ATOM 1459 O O . LYS A 1 182 ? -4.762 -11.07 -14.5 1 98.06 182 LYS A O 1
ATOM 1464 N N . SER A 1 183 ? -3.299 -9.906 -15.742 1 97.81 183 SER A N 1
ATOM 1465 C CA . SER A 1 183 ? -2.986 -11.062 -16.578 1 97.81 183 SER A CA 1
ATOM 1466 C C . SER A 1 183 ? -2.357 -12.18 -15.75 1 97.81 183 SER A C 1
ATOM 1468 O O . SER A 1 183 ? -2.719 -13.352 -15.898 1 97.81 183 SER A O 1
ATOM 1470 N N . GLN A 1 184 ? -1.484 -11.836 -14.898 1 98.06 184 GLN A N 1
ATOM 1471 C CA . GLN A 1 184 ? -0.809 -12.836 -14.078 1 98.06 184 GLN A CA 1
ATOM 1472 C C . GLN A 1 184 ? -1.776 -13.477 -13.086 1 98.06 184 GLN A C 1
ATOM 1474 O O . GLN A 1 184 ? -1.66 -14.672 -12.781 1 98.06 184 GLN A O 1
ATOM 1479 N N . VAL A 1 185 ? -2.666 -12.688 -12.523 1 98.12 185 VAL A N 1
ATOM 1480 C CA . VAL A 1 185 ? -3.668 -13.227 -11.609 1 98.12 185 VAL A CA 1
ATOM 1481 C C . VAL A 1 185 ? -4.496 -14.289 -12.32 1 98.12 185 VAL A C 1
ATOM 1483 O O . VAL A 1 185 ? -4.715 -15.383 -11.789 1 98.12 185 VAL A O 1
ATOM 1486 N N . ARG A 1 186 ? -4.949 -14.016 -13.531 1 98.12 186 ARG A N 1
ATOM 1487 C CA . ARG A 1 186 ? -5.695 -15 -14.305 1 98.12 186 ARG A CA 1
ATOM 1488 C C . ARG A 1 186 ? -4.883 -16.281 -14.5 1 98.12 186 ARG A C 1
ATOM 1490 O O . ARG A 1 186 ? -5.406 -17.375 -14.352 1 98.12 186 ARG A O 1
ATOM 1497 N N . THR A 1 187 ? -3.611 -16.078 -14.828 1 97.69 187 THR A N 1
ATOM 1498 C CA . THR A 1 187 ? -2.715 -17.219 -15.039 1 97.69 187 THR A CA 1
ATOM 1499 C C . THR A 1 187 ? -2.557 -18.031 -13.75 1 97.69 187 THR A C 1
ATOM 1501 O O . THR A 1 187 ? -2.625 -19.25 -13.781 1 97.69 187 THR A O 1
ATOM 1504 N N . THR A 1 188 ? -2.354 -17.344 -12.617 1 97 188 THR A N 1
ATOM 1505 C CA . THR A 1 188 ? -2.166 -18 -11.328 1 97 188 THR A CA 1
ATOM 1506 C C . THR A 1 188 ? -3.422 -18.766 -10.914 1 97 188 THR A C 1
ATOM 1508 O O . THR A 1 188 ? -3.334 -19.828 -10.305 1 97 188 THR A O 1
ATOM 1511 N N . LEU A 1 189 ? -4.598 -18.203 -11.312 1 97.88 189 LEU A N 1
ATOM 1512 C CA . LEU A 1 189 ? -5.867 -18.812 -10.93 1 97.88 189 LEU A CA 1
ATOM 1513 C C . LEU A 1 189 ? -6.223 -19.953 -11.883 1 97.88 189 LEU A C 1
ATOM 1515 O O . LEU A 1 189 ? -7.254 -20.609 -11.711 1 97.88 189 LEU A O 1
ATOM 1519 N N . GLY A 1 190 ? -5.352 -20.203 -12.875 1 96.88 190 GLY A N 1
ATOM 1520 C CA . GLY A 1 190 ? -5.574 -21.312 -13.797 1 96.88 190 GLY A CA 1
ATOM 1521 C C . GLY A 1 190 ? -6.805 -21.125 -14.664 1 96.88 190 GLY A C 1
ATOM 1522 O O . GLY A 1 190 ? -7.504 -22.094 -14.969 1 96.88 190 GLY A O 1
ATOM 1523 N N . MET A 1 191 ? -7.074 -19.844 -14.891 1 93.75 191 MET A N 1
ATOM 1524 C CA . MET A 1 191 ? -8.25 -19.562 -15.711 1 93.75 191 MET A CA 1
ATOM 1525 C C . MET A 1 191 ? -7.938 -19.781 -17.188 1 93.75 191 MET A C 1
ATOM 1527 O O . MET A 1 191 ? -6.812 -19.531 -17.641 1 93.75 191 MET A O 1
ATOM 1531 N N . ALA A 1 192 ? -8.883 -20.469 -17.938 1 76.75 192 ALA A N 1
ATOM 1532 C CA . ALA A 1 192 ? -8.734 -20.75 -19.359 1 76.75 192 ALA A CA 1
ATOM 1533 C C . ALA A 1 192 ? -8.602 -19.453 -20.156 1 76.75 192 ALA A C 1
ATOM 1535 O O . ALA A 1 192 ? -9.164 -18.422 -19.797 1 76.75 192 ALA A O 1
ATOM 1536 N N . GLU A 1 193 ? -7.492 -19.312 -20.984 1 63.12 193 GLU A N 1
ATOM 1537 C CA . GLU A 1 193 ? -7.305 -18.141 -21.828 1 63.12 193 GLU A CA 1
ATOM 1538 C C . GLU A 1 193 ? -8.57 -17.828 -22.609 1 63.12 193 GLU A C 1
ATOM 1540 O O . GLU A 1 193 ? -9.211 -18.719 -23.156 1 63.12 193 GLU A O 1
ATOM 1545 N N . THR A 1 194 ? -9.344 -16.875 -22.078 1 48.53 194 THR A N 1
ATOM 1546 C CA . THR A 1 194 ? -10.469 -16.531 -22.938 1 48.53 194 THR A CA 1
ATOM 1547 C C . THR A 1 194 ? -10.031 -16.438 -24.391 1 48.53 194 THR A C 1
ATOM 1549 O O . THR A 1 194 ? -9.125 -15.664 -24.719 1 48.53 194 THR A O 1
ATOM 1552 N N . GLN A 1 195 ? -10.008 -17.516 -25.188 1 38.78 195 GLN A N 1
ATOM 1553 C CA . GLN A 1 195 ? -9.867 -17.469 -26.625 1 38.78 195 GLN A CA 1
ATOM 1554 C C . GLN A 1 195 ? -10.547 -16.219 -27.203 1 38.78 195 GLN A C 1
ATOM 1556 O O . GLN A 1 195 ? -11.758 -16.031 -27.047 1 38.78 195 GLN A O 1
ATOM 1561 N N . GLU A 1 196 ? -9.938 -15.125 -27.062 1 33.09 196 GLU A N 1
ATOM 1562 C CA . GLU A 1 196 ? -10.43 -14.328 -28.188 1 33.09 196 GLU A CA 1
ATOM 1563 C C . GLU A 1 196 ? -10.086 -14.984 -29.516 1 33.09 196 GLU A C 1
ATOM 1565 O O . GLU A 1 196 ? -8.984 -15.523 -29.688 1 33.09 196 GLU A O 1
ATOM 1570 N N . MET B 1 1 ? 38.906 23.859 16.859 1 33.03 1 MET B N 1
ATOM 1571 C CA . MET B 1 1 ? 37.906 24.297 15.898 1 33.03 1 MET B CA 1
ATOM 1572 C C . MET B 1 1 ? 37.188 23.094 15.305 1 33.03 1 MET B C 1
ATOM 1574 O O . MET B 1 1 ? 36.688 23.156 14.172 1 33.03 1 MET B O 1
ATOM 1578 N N . HIS B 1 2 ? 37.469 21.766 15.672 1 40.59 2 HIS B N 1
ATOM 1579 C CA . HIS B 1 2 ? 37.594 20.344 15.422 1 40.59 2 HIS B CA 1
ATOM 1580 C C . HIS B 1 2 ? 36.25 19.688 15.172 1 40.59 2 HIS B C 1
ATOM 1582 O O . HIS B 1 2 ? 36.094 18.844 14.281 1 40.59 2 HIS B O 1
ATOM 1588 N N . ASN B 1 3 ? 35.219 19.5 16.203 1 40.56 3 ASN B N 1
ATOM 1589 C CA . ASN B 1 3 ? 34.094 18.625 16.547 1 40.56 3 ASN B CA 1
ATOM 1590 C C . ASN B 1 3 ? 32.812 19.094 15.875 1 40.56 3 ASN B C 1
ATOM 1592 O O . ASN B 1 3 ? 31.719 18.703 16.297 1 40.56 3 ASN B O 1
ATOM 1596 N N . GLY B 1 4 ? 32.75 20.125 15.273 1 42.78 4 GLY B N 1
ATOM 1597 C CA . GLY B 1 4 ? 31.688 20.797 14.562 1 42.78 4 GLY B CA 1
ATOM 1598 C C . GLY B 1 4 ? 31.125 19.969 13.414 1 42.78 4 GLY B C 1
ATOM 1599 O O . GLY B 1 4 ? 29.922 19.906 13.203 1 42.78 4 GLY B O 1
ATOM 1600 N N . SER B 1 5 ? 32.062 19.562 12.516 1 48.94 5 SER B N 1
ATOM 1601 C CA . SER B 1 5 ? 31.672 18.703 11.391 1 48.94 5 SER B CA 1
ATOM 1602 C C . SER B 1 5 ? 30.969 17.453 11.859 1 48.94 5 SER B C 1
ATOM 1604 O O . SER B 1 5 ? 30 17 11.234 1 48.94 5 SER B O 1
ATOM 1606 N N . ASP B 1 6 ? 31.547 16.922 12.914 1 50.5 6 ASP B N 1
ATOM 1607 C CA . ASP B 1 6 ? 30.984 15.727 13.523 1 50.5 6 ASP B CA 1
ATOM 1608 C C . ASP B 1 6 ? 29.594 16 14.094 1 50.5 6 ASP B C 1
ATOM 1610 O O . ASP B 1 6 ? 28.703 15.156 14 1 50.5 6 ASP B O 1
ATOM 1614 N N . SER B 1 7 ? 29.578 17.297 14.625 1 54 7 SER B N 1
ATOM 1615 C CA . SER B 1 7 ? 28.312 17.688 15.219 1 54 7 SER B CA 1
ATOM 1616 C C . SER B 1 7 ? 27.25 17.938 14.141 1 54 7 SER B C 1
ATOM 1618 O O . SER B 1 7 ? 26.109 17.531 14.289 1 54 7 SER B O 1
ATOM 1620 N N . LYS B 1 8 ? 27.766 18.641 13.125 1 63.72 8 LYS B N 1
ATOM 1621 C CA . LYS B 1 8 ? 26.859 18.938 12.023 1 63.72 8 LYS B CA 1
ATOM 1622 C C . LYS B 1 8 ? 26.359 17.656 11.359 1 63.72 8 LYS B C 1
ATOM 1624 O O . LYS B 1 8 ? 25.172 17.562 11.023 1 63.72 8 LYS B O 1
ATOM 1629 N N . ASN B 1 9 ? 27.375 16.891 11.211 1 72.69 9 ASN B N 1
ATOM 1630 C CA . ASN B 1 9 ? 27.031 15.594 10.633 1 72.69 9 ASN B CA 1
ATOM 1631 C C . ASN B 1 9 ? 26.109 14.797 11.555 1 72.69 9 ASN B C 1
ATOM 1633 O O . ASN B 1 9 ? 25.203 14.109 11.086 1 72.69 9 ASN B O 1
ATOM 1637 N N . ASP B 1 10 ? 26.281 15.172 12.742 1 86.06 10 ASP B N 1
ATOM 1638 C CA . ASP B 1 10 ? 25.453 14.484 13.727 1 86.06 10 ASP B CA 1
ATOM 1639 C C . ASP B 1 10 ? 24.016 14.984 13.688 1 86.06 10 ASP B C 1
ATOM 1641 O O . ASP B 1 10 ? 23.078 14.188 13.688 1 86.06 10 ASP B O 1
ATOM 1645 N N . THR B 1 11 ? 23.938 16.344 13.422 1 91.44 11 THR B N 1
ATOM 1646 C CA . THR B 1 11 ? 22.594 16.938 13.383 1 91.44 11 THR B CA 1
ATOM 1647 C C . THR B 1 11 ? 21.859 16.516 12.117 1 91.44 11 THR B C 1
ATOM 1649 O O . THR B 1 11 ? 20.672 16.188 12.172 1 91.44 11 THR B O 1
ATOM 1652 N N . ARG B 1 12 ? 22.578 16.562 11.055 1 95.25 12 ARG B N 1
ATOM 1653 C CA . ARG B 1 12 ? 21.984 16.125 9.789 1 95.25 12 ARG B CA 1
ATOM 1654 C C . ARG B 1 12 ? 21.453 14.703 9.891 1 95.25 12 ARG B C 1
ATOM 1656 O O . ARG B 1 12 ? 20.344 14.414 9.445 1 95.25 12 ARG B O 1
ATOM 1663 N N . LYS B 1 13 ? 22.297 13.867 10.453 1 96.19 13 LYS B N 1
ATOM 1664 C CA . LYS B 1 13 ? 21.906 12.469 10.617 1 96.19 13 LYS B CA 1
ATOM 1665 C C . LYS B 1 13 ? 20.703 12.344 11.547 1 96.19 13 LYS B C 1
ATOM 1667 O O . LYS B 1 13 ? 19.781 11.555 11.281 1 96.19 13 LYS B O 1
ATOM 1672 N N . ARG B 1 14 ? 20.672 13.062 12.594 1 96.44 14 ARG B N 1
ATOM 1673 C CA . ARG B 1 14 ? 19.562 13.023 13.539 1 96.44 14 ARG B CA 1
ATOM 1674 C C . ARG B 1 14 ? 18.266 13.516 12.891 1 96.44 14 ARG B C 1
ATOM 1676 O O . ARG B 1 14 ? 17.188 12.961 13.141 1 96.44 14 ARG B O 1
ATOM 1683 N N . ILE B 1 15 ? 18.406 14.516 12.047 1 97.12 15 ILE B N 1
ATOM 1684 C CA . ILE B 1 15 ? 17.25 15.023 11.305 1 97.12 15 ILE B CA 1
ATOM 1685 C C . ILE B 1 15 ? 16.703 13.938 10.383 1 97.12 15 ILE B C 1
ATOM 1687 O O . ILE B 1 15 ? 15.5 13.68 10.367 1 97.12 15 ILE B O 1
ATOM 1691 N N . LEU B 1 16 ? 17.594 13.312 9.703 1 97.31 16 LEU B N 1
ATOM 1692 C CA . LEU B 1 16 ? 17.203 12.266 8.773 1 97.31 16 LEU B CA 1
ATOM 1693 C C . LEU B 1 16 ? 16.562 11.094 9.508 1 97.31 16 LEU B C 1
ATOM 1695 O O . LEU B 1 16 ? 15.555 10.531 9.047 1 97.31 16 LEU B O 1
ATOM 1699 N N . ASP B 1 17 ? 17.125 10.719 10.633 1 97 17 ASP B N 1
ATOM 1700 C CA . ASP B 1 17 ? 16.609 9.609 11.422 1 97 17 ASP B CA 1
ATOM 1701 C C . ASP B 1 17 ? 15.172 9.891 11.883 1 97 17 ASP B C 1
ATOM 1703 O O . ASP B 1 17 ? 14.297 9.039 11.758 1 97 17 ASP B O 1
ATOM 1707 N N . LEU B 1 18 ? 14.969 11.031 12.375 1 96.94 18 LEU B N 1
ATOM 1708 C CA . LEU B 1 18 ? 13.641 11.414 12.844 1 96.94 18 LEU B CA 1
ATOM 1709 C C . LEU B 1 18 ? 12.664 11.539 11.68 1 96.94 18 LEU B C 1
ATOM 1711 O O . LEU B 1 18 ? 11.508 11.133 11.781 1 96.94 18 LEU B O 1
ATOM 1715 N N . ALA B 1 19 ? 13.133 12.117 10.578 1 97.5 19 ALA B N 1
ATOM 1716 C CA . ALA B 1 19 ? 12.297 12.25 9.391 1 97.5 19 ALA B CA 1
ATOM 1717 C C . ALA B 1 19 ? 11.859 10.883 8.875 1 97.5 19 ALA B C 1
ATOM 1719 O O . ALA B 1 19 ? 10.727 10.719 8.414 1 97.5 19 ALA B O 1
ATOM 1720 N N . GLU B 1 20 ? 12.727 9.961 8.906 1 96.88 20 GLU B N 1
ATOM 1721 C CA . GLU B 1 20 ? 12.406 8.602 8.469 1 96.88 20 GLU B CA 1
ATOM 1722 C C . GLU B 1 20 ? 11.289 8 9.32 1 96.88 20 GLU B C 1
ATOM 1724 O O . GLU B 1 20 ? 10.352 7.402 8.789 1 96.88 20 GLU B O 1
ATOM 1729 N N . GLU B 1 21 ? 11.406 8.133 10.602 1 94.62 21 GLU B N 1
ATOM 1730 C CA . GLU B 1 21 ? 10.367 7.645 11.5 1 94.62 21 GLU B CA 1
ATOM 1731 C C . GLU B 1 21 ? 9.016 8.297 11.195 1 94.62 21 GLU B C 1
ATOM 1733 O O . GLU B 1 21 ? 7.992 7.613 11.133 1 94.62 21 GLU B O 1
ATOM 1738 N N . LEU B 1 22 ? 9.055 9.594 10.977 1 95 22 LEU B N 1
ATOM 1739 C CA . LEU B 1 22 ? 7.832 10.336 10.703 1 95 22 LEU B CA 1
ATOM 1740 C C . LEU B 1 22 ? 7.242 9.938 9.352 1 95 22 LEU B C 1
ATOM 1742 O O . LEU B 1 22 ? 6.023 9.797 9.219 1 95 22 LEU B O 1
ATOM 1746 N N . LEU B 1 23 ? 8.078 9.734 8.375 1 95.69 23 LEU B N 1
ATOM 1747 C CA . LEU B 1 23 ? 7.613 9.312 7.055 1 95.69 23 LEU B CA 1
ATOM 1748 C C . LEU B 1 23 ? 6.926 7.957 7.125 1 95.69 23 LEU B C 1
ATOM 1750 O O . LEU B 1 23 ? 5.84 7.773 6.566 1 95.69 23 LEU B O 1
ATOM 1754 N N . LEU B 1 24 ? 7.492 7.023 7.848 1 93.19 24 LEU B N 1
ATOM 1755 C CA . LEU B 1 24 ? 7.004 5.648 7.898 1 93.19 24 LEU B CA 1
ATOM 1756 C C . LEU B 1 24 ? 5.773 5.543 8.789 1 93.19 24 LEU B C 1
ATOM 1758 O O . LEU B 1 24 ? 5.039 4.555 8.719 1 93.19 24 LEU B O 1
ATOM 1762 N N . THR B 1 25 ? 5.523 6.559 9.594 1 90.31 25 THR B N 1
ATOM 1763 C CA . THR B 1 25 ? 4.391 6.508 10.508 1 90.31 25 THR B CA 1
ATOM 1764 C C . THR B 1 25 ? 3.26 7.41 10.023 1 90.31 25 THR B C 1
ATOM 1766 O O . THR B 1 25 ? 2.09 7.027 10.07 1 90.31 25 THR B O 1
ATOM 1769 N N . ARG B 1 26 ? 3.627 8.586 9.422 1 92 26 ARG B N 1
ATOM 1770 C CA . ARG B 1 26 ? 2.605 9.594 9.141 1 92 26 ARG B CA 1
ATOM 1771 C C . ARG B 1 26 ? 2.518 9.875 7.645 1 92 26 ARG B C 1
ATOM 1773 O O . ARG B 1 26 ? 1.543 10.469 7.18 1 92 26 ARG B O 1
ATOM 1780 N N . GLY B 1 27 ? 3.492 9.422 6.914 1 93.88 27 GLY B N 1
ATOM 1781 C CA . GLY B 1 27 ? 3.588 9.828 5.523 1 93.88 27 GLY B CA 1
ATOM 1782 C C . GLY B 1 27 ? 4.273 11.172 5.34 1 93.88 27 GLY B C 1
ATOM 1783 O O . GLY B 1 27 ? 4.48 11.906 6.309 1 93.88 27 GLY B O 1
ATOM 1784 N N . PHE B 1 28 ? 4.613 11.477 4.148 1 96.19 28 PHE B N 1
ATOM 1785 C CA . PHE B 1 28 ? 5.344 12.703 3.834 1 96.19 28 PHE B CA 1
ATOM 1786 C C . PHE B 1 28 ? 4.465 13.93 4.066 1 96.19 28 PHE B C 1
ATOM 1788 O O . PHE B 1 28 ? 4.949 14.961 4.535 1 96.19 28 PHE B O 1
ATOM 1795 N N . ASN B 1 29 ? 3.271 13.766 3.752 1 92.81 29 ASN B N 1
ATOM 1796 C CA . ASN B 1 29 ? 2.326 14.867 3.928 1 92.81 29 ASN B CA 1
ATOM 1797 C C . ASN B 1 29 ? 1.953 15.055 5.395 1 92.81 29 ASN B C 1
ATOM 1799 O O . ASN B 1 29 ? 1.366 16.078 5.766 1 92.81 29 ASN B O 1
ATOM 1803 N N . GLY B 1 30 ? 2.346 14.164 6.219 1 94.19 30 GLY B N 1
ATOM 1804 C CA . GLY B 1 30 ? 1.828 14.117 7.574 1 94.19 30 GLY B CA 1
ATOM 1805 C C . GLY B 1 30 ? 2.75 14.773 8.586 1 94.19 30 GLY B C 1
ATOM 1806 O O . GLY B 1 30 ? 2.465 14.766 9.789 1 94.19 30 GLY B O 1
ATOM 1807 N N . PHE B 1 31 ? 3.896 15.359 8.086 1 95 31 PHE B N 1
ATOM 1808 C CA . PHE B 1 31 ? 4.773 16.016 9.047 1 95 31 PHE B CA 1
ATOM 1809 C C . PHE B 1 31 ? 5.406 17.266 8.422 1 95 31 PHE B C 1
ATOM 1811 O O . PHE B 1 31 ? 5.336 17.469 7.207 1 95 31 PHE B O 1
ATOM 1818 N N . SER B 1 32 ? 5.926 18.125 9.312 1 95.12 32 SER B N 1
ATOM 1819 C CA . SER B 1 32 ? 6.598 19.359 8.93 1 95.12 32 SER B CA 1
ATOM 1820 C C . SER B 1 32 ? 7.949 19.5 9.617 1 95.12 32 SER B C 1
ATOM 1822 O O . SER B 1 32 ? 8.297 18.688 10.484 1 95.12 32 SER B O 1
ATOM 1824 N N . TYR B 1 33 ? 8.672 20.5 9.195 1 96.56 33 TYR B N 1
ATOM 1825 C CA . TYR B 1 33 ? 9.945 20.781 9.836 1 96.56 33 TYR B CA 1
ATOM 1826 C C . TYR B 1 33 ? 9.758 21.141 11.305 1 96.56 33 TYR B C 1
ATOM 1828 O O . TYR B 1 33 ? 10.617 20.828 12.141 1 96.56 33 TYR B O 1
ATOM 1836 N N . GLN B 1 34 ? 8.656 21.688 11.602 1 95.69 34 GLN B N 1
ATOM 1837 C CA . GLN B 1 34 ? 8.375 22.016 13 1 95.69 34 GLN B CA 1
ATOM 1838 C C . GLN B 1 34 ? 8.32 20.766 13.859 1 95.69 34 GLN B C 1
ATOM 1840 O O . GLN B 1 34 ? 8.797 20.766 15 1 95.69 34 GLN B O 1
ATOM 1845 N N . HIS B 1 35 ? 7.758 19.688 13.359 1 95.56 35 HIS B N 1
ATOM 1846 C CA . HIS B 1 35 ? 7.723 18.422 14.086 1 95.56 35 HIS B CA 1
ATOM 1847 C C . HIS B 1 35 ? 9.133 17.938 14.414 1 95.56 35 HIS B C 1
ATOM 1849 O O . HIS B 1 35 ? 9.383 17.438 15.508 1 95.56 35 HIS B O 1
ATOM 1855 N N . ILE B 1 36 ? 9.992 18.109 13.484 1 96.94 36 ILE B N 1
ATOM 1856 C CA . ILE B 1 36 ? 11.359 17.625 13.633 1 96.94 36 ILE B CA 1
ATOM 1857 C C . ILE B 1 36 ? 12.125 18.547 14.586 1 96.94 36 ILE B C 1
ATOM 1859 O O . ILE B 1 36 ? 12.781 18.062 15.516 1 96.94 36 ILE B O 1
ATOM 1863 N N . SER B 1 37 ? 12.062 19.859 14.344 1 96.81 37 SER B N 1
ATOM 1864 C CA . SER B 1 37 ? 12.805 20.812 15.172 1 96.81 37 SER B CA 1
ATOM 1865 C C . SER B 1 37 ? 12.375 20.719 16.625 1 96.81 37 SER B C 1
ATOM 1867 O O . SER B 1 37 ? 13.219 20.75 17.531 1 96.81 37 SER B O 1
ATOM 1869 N N . SER B 1 38 ? 11.102 20.562 16.875 1 96.69 38 SER B N 1
ATOM 1870 C CA . SER B 1 38 ? 10.586 20.438 18.234 1 96.69 38 SER B CA 1
ATOM 1871 C C . SER B 1 38 ? 11.117 19.188 18.922 1 96.69 38 SER B C 1
ATOM 1873 O O . SER B 1 38 ? 11.539 19.234 20.078 1 96.69 38 SER B O 1
ATOM 1875 N N . ALA B 1 39 ? 11.172 18.141 18.25 1 95.19 39 ALA B N 1
ATOM 1876 C CA . ALA B 1 39 ? 11.609 16.859 18.812 1 95.19 39 ALA B CA 1
ATOM 1877 C C . ALA B 1 39 ? 13.102 16.891 19.109 1 95.19 39 ALA B C 1
ATOM 1879 O O . ALA B 1 39 ?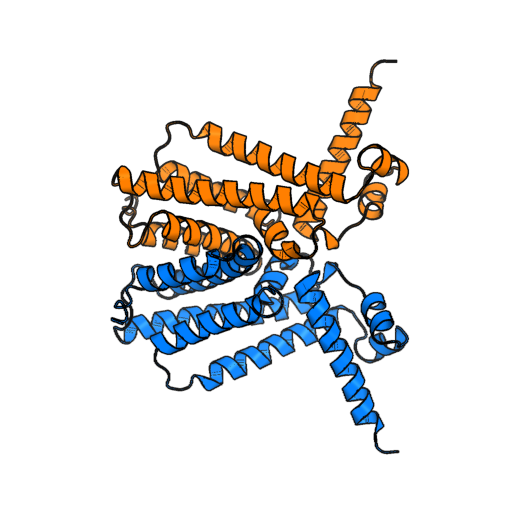 13.555 16.297 20.094 1 95.19 39 ALA B O 1
ATOM 1880 N N . LEU B 1 40 ? 13.859 17.547 18.266 1 95.38 40 LEU B N 1
ATOM 1881 C CA . LEU B 1 40 ? 15.312 17.547 18.391 1 95.38 40 LEU B CA 1
ATOM 1882 C C . LEU B 1 40 ? 15.766 18.672 19.328 1 95.38 40 LEU B C 1
ATOM 1884 O O . LEU B 1 40 ? 16.922 18.703 19.75 1 95.38 40 LEU B O 1
ATOM 1888 N N . GLY B 1 41 ? 14.875 19.594 19.625 1 95.38 41 GLY B N 1
ATOM 1889 C CA . GLY B 1 41 ? 15.234 20.719 20.453 1 95.38 41 GLY B CA 1
ATOM 1890 C C . GLY B 1 41 ? 16.141 21.719 19.75 1 95.38 41 GLY B C 1
ATOM 1891 O O . GLY B 1 41 ? 17.078 22.25 20.344 1 95.38 41 GLY B O 1
ATOM 1892 N N . VAL B 1 42 ? 15.969 21.922 18.484 1 93.94 42 VAL B N 1
ATOM 1893 C CA . VAL B 1 42 ? 16.719 22.891 17.688 1 93.94 42 VAL B CA 1
ATOM 1894 C C . VAL B 1 42 ? 15.766 23.859 17.016 1 93.94 42 VAL B C 1
ATOM 1896 O O . VAL B 1 42 ? 14.555 23.641 17 1 93.94 42 VAL B O 1
ATOM 1899 N N . ARG B 1 43 ? 16.297 24.922 16.516 1 93.25 43 ARG B N 1
ATOM 1900 C CA . ARG B 1 43 ? 15.492 25.891 15.789 1 93.25 43 ARG B CA 1
ATOM 1901 C C . ARG B 1 43 ? 15.188 25.391 14.375 1 93.25 43 ARG B C 1
ATOM 1903 O O . ARG B 1 43 ? 15.984 24.672 13.773 1 93.25 43 ARG B O 1
ATOM 1910 N N . ASN B 1 44 ? 14.086 25.781 13.844 1 93.88 44 ASN B N 1
ATOM 1911 C CA . ASN B 1 44 ? 13.719 25.453 12.469 1 93.88 44 ASN B CA 1
ATOM 1912 C C . ASN B 1 44 ? 14.828 25.812 11.484 1 93.88 44 ASN B C 1
ATOM 1914 O O . ASN B 1 44 ? 15.047 25.109 10.5 1 93.88 44 ASN B O 1
ATOM 1918 N N . ALA B 1 45 ? 15.469 26.875 11.781 1 93.12 45 ALA B N 1
ATOM 1919 C CA . ALA B 1 45 ? 16.531 27.359 10.906 1 93.12 45 ALA B CA 1
ATOM 1920 C C . ALA B 1 45 ? 17.641 26.312 10.758 1 93.12 45 ALA B C 1
ATOM 1922 O O . ALA B 1 45 ? 18.25 26.203 9.695 1 93.12 45 ALA B O 1
ATOM 1923 N N . ALA B 1 46 ? 17.859 25.656 11.766 1 93.31 46 ALA B N 1
ATOM 1924 C CA . ALA B 1 46 ? 18.875 24.609 11.727 1 93.31 46 ALA B CA 1
ATOM 1925 C C . ALA B 1 46 ? 18.5 23.5 10.742 1 93.31 46 ALA B C 1
ATOM 1927 O O . ALA B 1 46 ? 19.359 22.969 10.039 1 93.31 46 ALA B O 1
ATOM 1928 N N . ILE B 1 47 ? 17.203 23.125 10.734 1 95.88 47 ILE B N 1
ATOM 1929 C CA . ILE B 1 47 ? 16.734 22.109 9.789 1 95.88 47 ILE B CA 1
ATOM 1930 C C . ILE B 1 47 ? 16.906 22.625 8.359 1 95.88 47 ILE B C 1
ATOM 1932 O O . ILE B 1 47 ? 17.406 21.906 7.492 1 95.88 47 ILE B O 1
ATOM 1936 N N . HIS B 1 48 ? 16.578 23.891 8.172 1 96.19 48 HIS B N 1
ATOM 1937 C CA . HIS B 1 48 ? 16.656 24.5 6.852 1 96.19 48 HIS B CA 1
ATOM 1938 C C . HIS B 1 48 ? 18.094 24.625 6.379 1 96.19 48 HIS B C 1
ATOM 1940 O O . HIS B 1 48 ? 18.375 24.594 5.176 1 96.19 48 HIS B O 1
ATOM 1946 N N . TYR B 1 49 ? 18.922 24.812 7.293 1 95.94 49 TYR B N 1
ATOM 1947 C CA . TYR B 1 49 ? 20.344 24.859 6.961 1 95.94 49 TYR B CA 1
ATOM 1948 C C . TYR B 1 49 ? 20.781 23.562 6.301 1 95.94 49 TYR B C 1
ATOM 1950 O O . TYR B 1 49 ? 21.484 23.578 5.281 1 95.94 49 TYR B O 1
ATOM 1958 N N . HIS B 1 50 ? 20.406 22.453 6.852 1 96.38 50 HIS B N 1
ATOM 1959 C CA . HIS B 1 50 ? 20.797 21.141 6.34 1 96.38 50 HIS B CA 1
ATOM 1960 C C . HIS B 1 50 ? 19.938 20.734 5.152 1 96.38 50 HIS B C 1
ATOM 1962 O O . HIS B 1 50 ? 20.422 20.094 4.219 1 96.38 50 HIS B O 1
ATOM 1968 N N . PHE B 1 51 ? 18.594 21.094 5.258 1 98 51 PHE B N 1
ATOM 1969 C CA . PHE B 1 51 ? 17.625 20.797 4.223 1 98 51 PHE B CA 1
ATOM 1970 C C . PHE B 1 51 ? 16.766 22.016 3.912 1 98 51 PHE B C 1
ATOM 1972 O O . PHE B 1 51 ? 15.695 22.188 4.504 1 98 51 PHE B O 1
ATOM 1979 N N . PRO B 1 52 ? 17.172 22.688 2.938 1 97.44 52 PRO B N 1
ATOM 1980 C CA . PRO B 1 52 ? 16.531 23.969 2.66 1 97.44 52 PRO B CA 1
ATOM 1981 C C . PRO B 1 52 ? 15.039 23.828 2.348 1 97.44 52 PRO B C 1
ATOM 1983 O O . PRO B 1 52 ? 14.234 24.672 2.758 1 97.44 52 PRO B O 1
ATOM 1986 N N . LYS B 1 53 ? 14.812 22.781 1.586 1 97 53 LYS B N 1
ATOM 1987 C CA . LYS B 1 53 ? 13.414 22.453 1.311 1 97 53 LYS B CA 1
ATOM 1988 C C . LYS B 1 53 ? 13.039 21.094 1.885 1 97 53 LYS B C 1
ATOM 1990 O O . LYS B 1 53 ? 13.891 20.219 2.01 1 97 53 LYS B O 1
ATOM 1995 N N . LYS B 1 54 ? 11.797 20.969 2.24 1 96.94 54 LYS B N 1
ATOM 1996 C CA . LYS B 1 54 ? 11.336 19.688 2.734 1 96.94 54 LYS B CA 1
ATOM 1997 C C . LYS B 1 54 ? 11.578 18.578 1.705 1 96.94 54 LYS B C 1
ATOM 1999 O O . LYS B 1 54 ? 11.875 17.438 2.068 1 96.94 54 LYS B O 1
ATOM 2004 N N . SER B 1 55 ? 11.484 18.953 0.402 1 97.56 55 SER B N 1
ATOM 2005 C CA . SER B 1 55 ? 11.719 17.969 -0.646 1 97.56 55 SER B CA 1
ATOM 2006 C C . SER B 1 55 ? 13.172 17.5 -0.64 1 97.56 55 SER B C 1
ATOM 2008 O O . SER B 1 55 ? 13.461 16.359 -0.998 1 97.56 55 SER B O 1
ATOM 2010 N N . ASP B 1 56 ? 14.062 18.344 -0.21 1 98.25 56 ASP B N 1
ATOM 2011 C CA . ASP B 1 56 ? 15.453 17.922 -0.079 1 98.25 56 ASP B CA 1
ATOM 2012 C C . ASP B 1 56 ? 15.602 16.828 0.971 1 98.25 56 ASP B C 1
ATOM 2014 O O . ASP B 1 56 ? 16.375 15.891 0.786 1 98.25 56 ASP B O 1
ATOM 2018 N N . LEU B 1 57 ? 14.93 17.062 2.008 1 98.12 57 LEU B N 1
ATOM 2019 C CA . LEU B 1 57 ? 14.906 16.062 3.066 1 98.12 57 LEU B CA 1
ATOM 2020 C C . LEU B 1 57 ? 14.312 14.75 2.559 1 98.12 57 LEU B C 1
ATOM 2022 O O . LEU B 1 57 ? 14.859 13.672 2.812 1 98.12 57 LEU B O 1
ATOM 2026 N N . GLY B 1 58 ? 13.203 14.82 1.818 1 98.38 58 GLY B N 1
ATOM 2027 C CA . GLY B 1 58 ? 12.578 13.648 1.229 1 98.38 58 GLY B CA 1
ATOM 2028 C C . GLY B 1 58 ? 13.492 12.906 0.27 1 98.38 58 GLY B C 1
ATOM 2029 O O . GLY B 1 58 ? 13.586 11.672 0.323 1 98.38 58 GLY B O 1
ATOM 2030 N N . VAL B 1 59 ? 14.141 13.633 -0.58 1 98.69 59 VAL B N 1
ATOM 2031 C CA . VAL B 1 59 ? 15.062 13.047 -1.54 1 98.69 59 VAL B CA 1
ATOM 2032 C C . VAL B 1 59 ? 16.188 12.336 -0.798 1 98.69 59 VAL B C 1
ATOM 2034 O O . VAL B 1 59 ? 16.547 11.203 -1.135 1 98.69 59 VAL B O 1
ATOM 2037 N N . ALA B 1 60 ? 16.688 12.977 0.221 1 98.56 60 ALA B N 1
ATOM 2038 C CA . ALA B 1 60 ? 17.766 12.383 1.008 1 98.56 60 ALA B CA 1
ATOM 2039 C C . ALA B 1 60 ? 17.312 11.078 1.663 1 98.56 60 ALA B C 1
ATOM 2041 O O . ALA B 1 60 ? 18.078 10.117 1.735 1 98.56 60 ALA B O 1
ATOM 2042 N N . LEU B 1 61 ? 16.141 11.023 2.156 1 98.38 61 LEU B N 1
ATOM 2043 C CA . LEU B 1 61 ? 15.578 9.812 2.754 1 98.38 61 LEU B CA 1
ATOM 2044 C C . LEU B 1 61 ? 15.5 8.688 1.729 1 98.38 61 LEU B C 1
ATOM 2046 O O . LEU B 1 61 ? 15.906 7.555 2.014 1 98.38 61 LEU B O 1
ATOM 2050 N N . ILE B 1 62 ? 15.008 8.984 0.565 1 98.75 62 ILE B N 1
ATOM 2051 C CA . ILE B 1 62 ? 14.852 7.965 -0.464 1 98.75 62 ILE B CA 1
ATOM 2052 C C . ILE B 1 62 ? 16.219 7.449 -0.891 1 98.75 62 ILE B C 1
ATOM 2054 O O . ILE B 1 62 ? 16.406 6.242 -1.085 1 98.75 62 ILE B O 1
ATO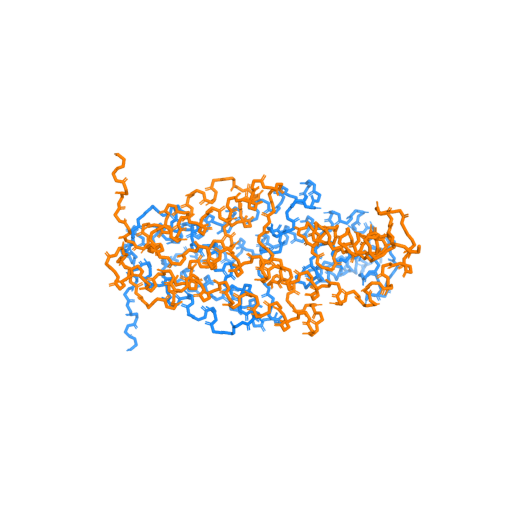M 2058 N N . GLN B 1 63 ? 17.141 8.375 -1.014 1 98.69 63 GLN B N 1
ATOM 2059 C CA . GLN B 1 63 ? 18.5 7.965 -1.359 1 98.69 63 GLN B CA 1
ATOM 2060 C C . GLN B 1 63 ? 19.094 7.043 -0.293 1 98.69 63 GLN B C 1
ATOM 2062 O O . GLN B 1 63 ? 19.812 6.094 -0.612 1 98.69 63 GLN B O 1
ATOM 2067 N N . ARG B 1 64 ? 18.828 7.375 0.911 1 98.06 64 ARG B N 1
ATOM 2068 C CA . ARG B 1 64 ? 19.234 6.504 2.004 1 98.06 64 ARG B CA 1
ATOM 2069 C C . ARG B 1 64 ? 18.625 5.113 1.854 1 98.06 64 ARG B C 1
ATOM 2071 O O . ARG B 1 64 ? 19.297 4.105 2.049 1 98.06 64 ARG B O 1
ATOM 2078 N N . TYR B 1 65 ? 17.359 4.992 1.525 1 97.94 65 TYR B N 1
ATOM 2079 C CA . TYR B 1 65 ? 16.688 3.715 1.305 1 97.94 65 TYR B CA 1
ATOM 2080 C C . TYR B 1 65 ? 17.344 2.951 0.157 1 97.94 65 TYR B C 1
ATOM 2082 O O . TYR B 1 65 ? 17.562 1.743 0.256 1 97.94 65 TYR B O 1
ATOM 2090 N N . ARG B 1 66 ? 17.625 3.682 -0.927 1 98.31 66 ARG B N 1
ATOM 2091 C CA . ARG B 1 66 ? 18.234 3.055 -2.102 1 98.31 66 ARG B CA 1
ATOM 2092 C C . ARG B 1 66 ? 19.609 2.482 -1.777 1 98.31 66 ARG B C 1
ATOM 2094 O O . ARG B 1 66 ? 19.938 1.365 -2.186 1 98.31 66 ARG B O 1
ATOM 2101 N N . ARG B 1 67 ? 20.359 3.236 -1.011 1 98 67 ARG B N 1
ATOM 2102 C CA . ARG B 1 67 ? 21.688 2.762 -0.622 1 98 67 ARG B CA 1
ATOM 2103 C C . ARG B 1 67 ? 21.594 1.527 0.268 1 98 67 ARG B C 1
ATOM 2105 O O . ARG B 1 67 ? 22.328 0.56 0.081 1 98 67 ARG B O 1
ATOM 2112 N N . ARG B 1 68 ? 20.703 1.562 1.252 1 96.81 68 ARG B N 1
ATOM 2113 C CA . ARG B 1 68 ? 20.516 0.428 2.146 1 96.81 68 ARG B CA 1
ATOM 2114 C C . ARG B 1 68 ? 20.047 -0.803 1.376 1 96.81 68 ARG B C 1
ATOM 2116 O O . ARG B 1 68 ? 20.5 -1.917 1.641 1 96.81 68 ARG B O 1
ATOM 2123 N N . PHE B 1 69 ? 19.188 -0.618 0.421 1 97.31 69 PHE B N 1
ATOM 2124 C CA . PHE B 1 69 ? 18.672 -1.716 -0.384 1 97.31 69 PHE B CA 1
ATOM 2125 C C . PHE B 1 69 ? 19.766 -2.309 -1.266 1 97.31 69 PHE B C 1
ATOM 2127 O O . PHE B 1 69 ? 19.875 -3.529 -1.392 1 97.31 69 PHE B O 1
ATOM 2134 N N . GLN B 1 70 ? 20.547 -1.416 -1.882 1 96.94 70 GLN B N 1
ATOM 2135 C CA . GLN B 1 70 ? 21.641 -1.885 -2.719 1 96.94 70 GLN B CA 1
ATOM 2136 C C . GLN B 1 70 ? 22.625 -2.73 -1.913 1 96.94 70 GLN B C 1
ATOM 2138 O O . GLN B 1 70 ? 23.094 -3.771 -2.383 1 96.94 70 GLN B O 1
ATOM 2143 N N . ARG B 1 71 ? 22.953 -2.291 -0.732 1 96.44 71 ARG B N 1
ATOM 2144 C CA . ARG B 1 71 ? 23.828 -3.057 0.138 1 96.44 71 ARG B CA 1
ATOM 2145 C C . ARG B 1 71 ? 23.234 -4.414 0.484 1 96.44 71 ARG B C 1
ATOM 2147 O O . ARG B 1 71 ? 23.938 -5.422 0.512 1 96.44 71 ARG B O 1
ATOM 2154 N N . PHE B 1 72 ? 21.953 -4.395 0.745 1 95.94 72 PHE B N 1
ATOM 2155 C CA . PHE B 1 72 ? 21.219 -5.613 1.058 1 95.94 72 PHE B CA 1
ATOM 2156 C C . PHE B 1 72 ? 21.312 -6.613 -0.091 1 95.94 72 PHE B C 1
ATOM 2158 O O . PHE B 1 72 ? 21.578 -7.793 0.127 1 95.94 72 PHE B O 1
ATOM 2165 N N . VAL B 1 73 ? 21.172 -6.16 -1.335 1 96.31 73 VAL B N 1
ATOM 2166 C CA . VAL B 1 73 ? 21.172 -7.004 -2.525 1 96.31 73 VAL B CA 1
ATOM 2167 C C . VAL B 1 73 ? 22.594 -7.48 -2.816 1 96.31 73 VAL B C 1
ATOM 2169 O O . VAL B 1 73 ? 22.812 -8.641 -3.174 1 96.31 73 VAL B O 1
ATOM 2172 N N . ASP B 1 74 ? 23.516 -6.559 -2.617 1 95.06 74 ASP B N 1
ATOM 2173 C CA . ASP B 1 74 ? 24.906 -6.844 -2.936 1 95.06 74 ASP B CA 1
ATOM 2174 C C . ASP B 1 74 ? 25.453 -7.973 -2.062 1 95.06 74 ASP B C 1
ATOM 2176 O O . ASP B 1 74 ? 26.375 -8.688 -2.461 1 95.06 74 ASP B O 1
ATOM 2180 N N . GLN B 1 75 ? 24.906 -8.164 -0.917 1 93.94 75 GLN B N 1
ATOM 2181 C CA . GLN B 1 75 ? 25.359 -9.188 0.018 1 93.94 75 GLN B CA 1
ATOM 2182 C C . GLN B 1 75 ? 24.891 -10.578 -0.415 1 93.94 75 GLN B C 1
ATOM 2184 O O . GLN B 1 75 ? 25.359 -11.586 0.114 1 93.94 75 GLN B O 1
ATOM 2189 N N . GLN B 1 76 ? 24.062 -10.656 -1.506 1 93.25 76 GLN B N 1
ATOM 2190 C CA . GLN B 1 76 ? 23.438 -11.922 -1.887 1 93.25 76 GLN B CA 1
ATOM 2191 C C . GLN B 1 76 ? 24.078 -12.492 -3.152 1 93.25 76 GLN B C 1
ATOM 2193 O O . GLN B 1 76 ? 23.469 -13.328 -3.83 1 93.25 76 GLN B O 1
ATOM 2198 N N . GLY B 1 77 ? 25.25 -11.992 -3.451 1 79.19 77 GLY B N 1
ATOM 2199 C CA . GLY B 1 77 ? 25.984 -12.289 -4.672 1 79.19 77 GLY B CA 1
ATOM 2200 C C . GLY B 1 77 ? 25.812 -13.711 -5.148 1 79.19 77 GLY B C 1
ATOM 2201 O O . GLY B 1 77 ? 25.109 -13.961 -6.137 1 79.19 77 GLY B O 1
ATOM 2202 N N . GLU B 1 78 ? 26.109 -14.75 -4.512 1 90.19 78 GLU B N 1
ATOM 2203 C CA . GLU B 1 78 ? 26.156 -16.125 -5.004 1 90.19 78 GLU B CA 1
ATOM 2204 C C . GLU B 1 78 ? 25.016 -16.953 -4.43 1 90.19 78 GLU B C 1
ATOM 2206 O O . GLU B 1 78 ? 25.016 -18.172 -4.527 1 90.19 78 GLU B O 1
ATOM 2211 N N . TRP B 1 79 ? 24.047 -16.281 -3.893 1 96.75 79 TRP B N 1
ATOM 2212 C CA . TRP B 1 79 ? 22.922 -17 -3.314 1 96.75 79 TRP B CA 1
ATOM 2213 C C . TRP B 1 79 ? 22.016 -17.562 -4.406 1 96.75 79 TRP B C 1
ATOM 2215 O O . TRP B 1 79 ? 21.906 -16.984 -5.492 1 96.75 79 TRP B O 1
ATOM 2225 N N . ASP B 1 80 ? 21.438 -18.641 -4.098 1 97.19 80 ASP B N 1
ATOM 2226 C CA . ASP B 1 80 ? 20.469 -19.172 -5.055 1 97.19 80 ASP B CA 1
ATOM 2227 C C . ASP B 1 80 ? 19.109 -18.484 -4.895 1 97.19 80 ASP B C 1
ATOM 2229 O O . ASP B 1 80 ? 18.938 -17.625 -4.027 1 97.19 80 ASP B O 1
ATOM 2233 N N . ALA B 1 81 ? 18.172 -18.766 -5.758 1 97.56 81 ALA B N 1
ATOM 2234 C CA . ALA B 1 81 ? 16.875 -18.078 -5.828 1 97.56 81 ALA B CA 1
ATOM 2235 C C . ALA B 1 81 ? 16.078 -18.297 -4.543 1 97.56 81 ALA B C 1
ATOM 2237 O O . ALA B 1 81 ? 15.445 -17.359 -4.039 1 97.56 81 ALA B O 1
ATOM 2238 N N . ALA B 1 82 ? 16.094 -19.484 -4.023 1 97.38 82 ALA B N 1
ATOM 2239 C CA . ALA B 1 82 ? 15.344 -19.797 -2.812 1 97.38 82 ALA B CA 1
ATOM 2240 C C . ALA B 1 82 ? 15.836 -18.969 -1.631 1 97.38 82 ALA B C 1
ATOM 2242 O O . ALA B 1 82 ? 15.039 -18.422 -0.868 1 97.38 82 ALA B O 1
ATOM 2243 N N . ARG B 1 83 ? 17.125 -18.891 -1.477 1 97.62 83 ARG B N 1
ATOM 2244 C CA . ARG B 1 83 ? 17.703 -18.109 -0.393 1 97.62 83 ARG B CA 1
ATOM 2245 C C . ARG B 1 83 ? 17.406 -16.625 -0.562 1 97.62 83 ARG B C 1
ATOM 2247 O O . ARG B 1 83 ? 17.125 -15.93 0.417 1 97.62 83 ARG B O 1
ATOM 2254 N N . ARG B 1 84 ? 17.438 -16.125 -1.763 1 98.06 84 ARG B N 1
ATOM 2255 C CA . ARG B 1 84 ? 17.125 -14.727 -2.033 1 98.06 84 ARG B CA 1
ATOM 2256 C C . ARG B 1 84 ? 15.656 -14.438 -1.72 1 98.06 84 ARG B C 1
ATOM 2258 O O . ARG B 1 84 ? 15.328 -13.367 -1.189 1 98.06 84 ARG B O 1
ATOM 2265 N N . LEU B 1 85 ? 14.781 -15.398 -2.047 1 98.12 85 LEU B N 1
ATOM 2266 C CA . LEU B 1 85 ? 13.367 -15.227 -1.729 1 98.12 85 LEU B CA 1
ATOM 2267 C C . LEU B 1 85 ? 13.156 -15.164 -0.219 1 98.12 85 LEU B C 1
ATOM 2269 O O . LEU B 1 85 ? 12.383 -14.336 0.269 1 98.12 85 LEU B O 1
ATOM 2273 N N . GLU B 1 86 ? 13.828 -15.992 0.552 1 97.31 86 GLU B N 1
ATOM 2274 C CA . GLU B 1 86 ? 13.719 -15.984 2.008 1 97.31 86 GLU B CA 1
ATOM 2275 C C . GLU B 1 86 ? 14.25 -14.68 2.592 1 97.31 86 GLU B C 1
ATOM 2277 O O . GLU B 1 86 ? 13.727 -14.18 3.588 1 97.31 86 GLU B O 1
ATOM 2282 N N . ALA B 1 87 ? 15.297 -14.164 2.002 1 97.31 87 ALA B N 1
ATOM 2283 C CA . ALA B 1 87 ? 15.789 -12.852 2.418 1 97.31 87 ALA B CA 1
ATOM 2284 C C . ALA B 1 87 ? 14.75 -11.766 2.162 1 97.31 87 ALA B C 1
ATOM 2286 O O . ALA B 1 87 ? 14.617 -10.836 2.955 1 97.31 87 ALA B O 1
ATOM 2287 N N . TYR B 1 88 ? 14.078 -11.852 1.079 1 96.75 88 TYR B N 1
ATOM 2288 C CA . TYR B 1 88 ? 12.992 -10.93 0.772 1 96.75 88 TYR B CA 1
ATOM 2289 C C . TYR B 1 88 ? 11.906 -10.992 1.841 1 96.75 88 TYR B C 1
ATOM 2291 O O . TYR B 1 88 ? 11.461 -9.953 2.34 1 96.75 88 TYR B O 1
ATOM 2299 N N . PHE B 1 89 ? 11.508 -12.227 2.172 1 97.88 89 PHE B N 1
ATOM 2300 C CA . PHE B 1 89 ? 10.531 -12.414 3.238 1 97.88 89 PHE B CA 1
ATOM 2301 C C . PHE B 1 89 ? 11.039 -11.82 4.547 1 97.88 89 PHE B C 1
ATOM 2303 O O . PHE B 1 89 ? 10.289 -11.18 5.281 1 97.88 89 PHE B O 1
ATOM 2310 N N . GLY B 1 90 ? 12.297 -12.016 4.809 1 97.12 90 GLY B N 1
ATOM 2311 C CA . GLY B 1 90 ? 12.914 -11.477 6.012 1 97.12 90 GLY B CA 1
ATOM 2312 C C . GLY B 1 90 ? 12.867 -9.961 6.082 1 97.12 90 GLY B C 1
ATOM 2313 O O . GLY B 1 90 ? 12.719 -9.391 7.164 1 97.12 90 GLY B O 1
ATOM 2314 N N . LEU B 1 91 ? 13.016 -9.344 4.957 1 95.12 91 LEU B N 1
ATOM 2315 C CA . LEU B 1 91 ? 12.914 -7.887 4.895 1 95.12 91 LEU B CA 1
ATOM 2316 C C . LEU B 1 91 ? 11.531 -7.422 5.336 1 95.12 91 LEU B C 1
ATOM 2318 O O . LEU B 1 91 ? 11.414 -6.484 6.133 1 95.12 91 LEU B O 1
ATOM 2322 N N . SER B 1 92 ? 10.477 -8.031 4.824 1 95.56 92 SER B N 1
ATOM 2323 C CA . SER B 1 92 ? 9.109 -7.715 5.238 1 95.56 92 SER B CA 1
ATOM 2324 C C . SER B 1 92 ? 8.922 -7.945 6.734 1 95.56 92 SER B C 1
ATOM 2326 O O . SER B 1 92 ? 8.289 -7.133 7.418 1 95.56 92 SER B O 1
ATOM 2328 N N . ASP B 1 93 ? 9.523 -9.023 7.246 1 96.56 93 ASP B N 1
ATOM 2329 C CA . ASP B 1 93 ? 9.422 -9.336 8.672 1 96.56 93 ASP B CA 1
ATOM 2330 C C . ASP B 1 93 ? 10.086 -8.25 9.516 1 96.56 93 ASP B C 1
ATOM 2332 O O . ASP B 1 93 ? 9.57 -7.867 10.57 1 96.56 93 ASP B O 1
ATOM 2336 N N . GLN B 1 94 ? 11.219 -7.828 9.055 1 95.5 94 GLN B N 1
ATOM 2337 C CA . GLN B 1 94 ? 11.961 -6.824 9.805 1 95.5 94 GLN B CA 1
ATOM 2338 C C . GLN B 1 94 ? 11.164 -5.527 9.938 1 95.5 94 GLN B C 1
ATOM 2340 O O . GLN B 1 94 ? 11.109 -4.93 11.016 1 95.5 94 GLN B O 1
ATOM 2345 N N . TYR B 1 95 ? 10.586 -5.121 8.867 1 94.06 95 TYR B N 1
ATOM 2346 C CA . TYR B 1 95 ? 9.734 -3.938 8.93 1 94.06 95 TYR B CA 1
ATOM 2347 C C . TYR B 1 95 ? 8.57 -4.152 9.883 1 94.06 95 TYR B C 1
ATOM 2349 O O . TYR B 1 95 ? 8.32 -3.328 10.766 1 94.06 95 TYR B O 1
ATOM 2357 N N . TYR B 1 96 ? 7.922 -5.25 9.758 1 95.06 96 TYR B N 1
ATOM 2358 C CA . TYR B 1 96 ? 6.75 -5.535 10.586 1 95.06 96 TYR B CA 1
ATOM 2359 C C . TYR B 1 96 ? 7.121 -5.598 12.062 1 95.06 96 TYR B C 1
ATOM 2361 O O . TYR B 1 96 ? 6.414 -5.047 12.906 1 95.06 96 TYR B O 1
ATOM 2369 N N . LEU B 1 97 ? 8.219 -6.215 12.375 1 94 97 LEU B N 1
ATOM 2370 C CA . LEU B 1 97 ? 8.641 -6.406 13.758 1 94 97 LEU B CA 1
ATOM 2371 C C . LEU B 1 97 ? 9.102 -5.09 14.375 1 94 97 LEU B C 1
ATOM 2373 O O . LEU B 1 97 ? 9.148 -4.953 15.602 1 94 97 LEU B O 1
ATOM 2377 N N . GLN B 1 98 ? 9.492 -4.191 13.508 1 91.62 98 GLN B N 1
ATOM 2378 C CA . GLN B 1 98 ? 9.867 -2.863 13.984 1 91.62 98 GLN B CA 1
ATOM 2379 C C . GLN B 1 98 ? 8.648 -1.946 14.062 1 91.62 98 GLN B C 1
ATOM 2381 O O . GLN B 1 98 ? 8.484 -1.05 13.227 1 91.62 98 GLN B O 1
ATOM 2386 N N . HIS B 1 99 ? 7.816 -2.117 15 1 90.06 99 HIS B N 1
ATOM 2387 C CA . HIS B 1 99 ? 6.664 -1.284 15.32 1 90.06 99 HIS B CA 1
ATOM 2388 C C . HIS B 1 99 ? 5.633 -1.313 14.195 1 90.06 99 HIS B C 1
ATOM 2390 O O . HIS B 1 99 ? 5.074 -0.276 13.836 1 90.06 99 HIS B O 1
ATOM 2396 N N . LYS B 1 100 ? 5.512 -2.41 13.508 1 93.44 100 LYS B N 1
ATOM 2397 C CA . LYS B 1 100 ? 4.516 -2.621 12.461 1 93.44 100 LYS B CA 1
ATOM 2398 C C . LYS B 1 100 ? 4.672 -1.593 11.344 1 93.44 100 LYS B C 1
ATOM 2400 O O . LYS B 1 100 ? 3.678 -1.067 10.836 1 93.44 100 LYS B O 1
ATOM 2405 N N . GLN B 1 101 ? 5.926 -1.276 11.062 1 93.19 101 GLN B N 1
ATOM 2406 C CA . GLN B 1 101 ? 6.227 -0.394 9.938 1 93.19 101 GLN B CA 1
ATOM 2407 C C . GLN B 1 101 ? 5.957 -1.086 8.609 1 93.19 101 GLN B C 1
ATOM 2409 O O . GLN B 1 101 ? 5.859 -2.314 8.547 1 93.19 101 GLN B O 1
ATOM 2414 N N . ILE B 1 102 ? 5.727 -0.285 7.617 1 94.38 102 ILE B N 1
ATOM 2415 C CA . ILE B 1 102 ? 5.621 -0.795 6.254 1 94.38 102 ILE B CA 1
ATOM 2416 C C . ILE B 1 102 ? 6.879 -0.433 5.469 1 94.38 102 ILE B C 1
ATOM 2418 O O . ILE B 1 102 ? 7.711 0.347 5.941 1 94.38 102 ILE B O 1
ATOM 2422 N N . CYS B 1 103 ? 7.023 -1.023 4.367 1 95.88 103 CYS B N 1
ATOM 2423 C CA . CYS B 1 103 ? 8.172 -0.716 3.516 1 95.88 103 CYS B CA 1
ATOM 2424 C C . CYS B 1 103 ? 8.086 0.708 2.98 1 95.88 103 CYS B C 1
ATOM 2426 O O . CYS B 1 103 ? 7.004 1.176 2.619 1 95.88 103 CYS B O 1
ATOM 2428 N N . PRO B 1 104 ? 9.203 1.466 2.908 1 96.94 104 PRO B N 1
ATOM 2429 C CA . PRO B 1 104 ? 9.172 2.828 2.369 1 96.94 104 PRO B CA 1
ATOM 2430 C C . PRO B 1 104 ? 8.57 2.893 0.966 1 96.94 104 PRO B C 1
ATOM 2432 O O . PRO B 1 104 ? 7.926 3.881 0.614 1 96.94 104 PRO B O 1
ATOM 2435 N N . SER B 1 105 ? 8.766 1.882 0.177 1 96.81 105 SER B N 1
ATOM 2436 C CA . SER B 1 105 ? 8.172 1.884 -1.155 1 96.81 105 SER B CA 1
ATOM 2437 C C . SER B 1 105 ? 6.645 1.939 -1.079 1 96.81 105 SER B C 1
ATOM 2439 O O . SER B 1 105 ? 5.996 2.5 -1.963 1 96.81 105 SER B O 1
ATOM 2441 N N . GLY B 1 106 ? 6.109 1.308 -0.022 1 95.44 106 GLY B N 1
ATOM 2442 C CA . GLY B 1 106 ? 4.668 1.334 0.174 1 95.44 106 GLY B CA 1
ATOM 2443 C C . GLY B 1 106 ? 4.125 2.727 0.433 1 95.44 106 GLY B C 1
ATOM 2444 O O . GLY B 1 106 ? 3.135 3.137 -0.175 1 95.44 106 GLY B O 1
ATOM 2445 N N . ILE B 1 107 ? 4.785 3.457 1.295 1 94.88 107 ILE B N 1
ATOM 2446 C CA . ILE B 1 107 ? 4.352 4.809 1.629 1 94.88 107 ILE B CA 1
ATOM 2447 C C . ILE B 1 107 ? 4.539 5.723 0.421 1 94.88 107 ILE B C 1
ATOM 2449 O O . ILE B 1 107 ? 3.658 6.527 0.101 1 94.88 107 ILE B O 1
ATOM 2453 N N . LEU B 1 108 ? 5.668 5.613 -0.231 1 97.06 108 LEU B N 1
ATOM 2454 C CA . LEU B 1 108 ? 5.992 6.465 -1.371 1 97.06 108 LEU B CA 1
ATOM 2455 C C . LEU B 1 108 ? 5.023 6.219 -2.523 1 97.06 108 LEU B C 1
ATOM 2457 O O . LEU B 1 108 ? 4.605 7.16 -3.201 1 97.06 108 LEU B O 1
ATOM 2461 N N . SER B 1 109 ? 4.645 4.977 -2.721 1 96.75 109 SER B N 1
ATOM 2462 C CA . SER B 1 109 ? 3.68 4.656 -3.77 1 96.75 109 SER B CA 1
ATOM 2463 C C . SER B 1 109 ? 2.299 5.215 -3.439 1 96.75 109 SER B C 1
ATOM 2465 O O . SER B 1 109 ? 1.606 5.734 -4.32 1 96.75 109 SER B O 1
ATOM 2467 N N . THR B 1 110 ? 1.928 5.098 -2.189 1 95.12 110 THR B N 1
ATOM 2468 C CA . THR B 1 110 ? 0.616 5.562 -1.751 1 95.12 110 THR B CA 1
ATOM 2469 C C . THR B 1 110 ? 0.498 7.074 -1.904 1 95.12 110 THR B C 1
ATOM 2471 O O . THR B 1 110 ? -0.545 7.582 -2.32 1 95.12 110 THR B O 1
ATOM 2474 N N . GLU B 1 111 ? 1.571 7.805 -1.684 1 95.19 111 GLU B N 1
ATOM 2475 C CA . GLU B 1 111 ? 1.541 9.266 -1.689 1 95.19 111 GLU B CA 1
ATOM 2476 C C . GLU B 1 111 ? 2.15 9.82 -2.973 1 95.19 111 GLU B C 1
ATOM 2478 O O . GLU B 1 111 ? 2.438 11.016 -3.061 1 95.19 111 GLU B O 1
ATOM 2483 N N . PHE B 1 112 ? 2.307 9.016 -3.963 1 96.75 112 PHE B N 1
ATOM 2484 C CA . PHE B 1 112 ? 3.129 9.344 -5.121 1 96.75 112 PHE B CA 1
ATOM 2485 C C . PHE B 1 112 ? 2.645 10.633 -5.781 1 96.75 112 PHE B C 1
ATOM 2487 O O . PHE B 1 112 ? 3.447 11.5 -6.125 1 96.75 112 PHE B O 1
ATOM 2494 N N . GLN B 1 113 ? 1.385 10.852 -5.875 1 94.38 113 GLN B N 1
ATOM 2495 C CA . GLN B 1 113 ? 0.809 11.953 -6.645 1 94.38 113 GLN B CA 1
ATOM 2496 C C . GLN B 1 113 ? 1.031 13.289 -5.949 1 94.38 113 GLN B C 1
ATOM 2498 O O . GLN B 1 113 ? 0.936 14.344 -6.574 1 94.38 113 GLN B O 1
ATOM 2503 N N . THR B 1 114 ? 1.329 13.266 -4.68 1 94.94 114 THR B N 1
ATOM 2504 C CA . THR B 1 114 ? 1.463 14.5 -3.926 1 94.94 114 THR B CA 1
ATOM 2505 C C . THR B 1 114 ? 2.932 14.805 -3.635 1 94.94 114 THR B C 1
ATOM 2507 O O . THR B 1 114 ? 3.254 15.836 -3.041 1 94.94 114 THR B O 1
ATOM 2510 N N . LEU B 1 115 ? 3.775 13.945 -4.031 1 97.19 115 LEU B N 1
ATOM 2511 C CA . LEU B 1 115 ? 5.199 14.172 -3.814 1 97.19 115 LEU B CA 1
ATOM 2512 C C . LEU B 1 115 ? 5.73 15.234 -4.773 1 97.19 115 LEU B C 1
ATOM 2514 O O . LEU B 1 115 ? 5.312 15.297 -5.93 1 97.19 115 LEU B O 1
ATOM 2518 N N . PRO B 1 116 ? 6.68 16.031 -4.273 1 97.5 116 PRO B N 1
ATOM 2519 C CA . PRO B 1 116 ? 7.383 16.922 -5.207 1 97.5 116 PRO B CA 1
ATOM 2520 C C . PRO B 1 116 ? 8.078 16.156 -6.332 1 97.5 116 PRO B C 1
ATOM 2522 O O . PRO B 1 116 ? 8.438 14.992 -6.16 1 97.5 116 PRO B O 1
ATOM 2525 N N . ASP B 1 117 ? 8.297 16.812 -7.426 1 97.62 117 ASP B N 1
ATOM 2526 C CA . ASP B 1 117 ? 8.82 16.188 -8.633 1 97.62 117 ASP B CA 1
ATOM 2527 C C . ASP B 1 117 ? 10.156 15.492 -8.367 1 97.62 117 ASP B C 1
ATOM 2529 O O . ASP B 1 117 ? 10.391 14.383 -8.836 1 97.62 117 ASP B O 1
ATOM 2533 N N . ASP B 1 118 ? 10.977 16.125 -7.66 1 97.56 118 ASP B N 1
ATOM 2534 C CA . ASP B 1 118 ? 12.289 15.547 -7.387 1 97.56 118 ASP B CA 1
ATOM 2535 C C . ASP B 1 118 ? 12.164 14.297 -6.52 1 97.56 118 ASP B C 1
ATOM 2537 O O . ASP B 1 118 ? 12.914 13.336 -6.699 1 97.56 118 ASP B O 1
ATOM 2541 N N . MET B 1 119 ? 11.266 14.305 -5.645 1 98.25 119 MET B N 1
ATOM 2542 C CA . MET B 1 119 ? 11.008 13.109 -4.852 1 98.25 119 MET B CA 1
ATOM 2543 C C . MET B 1 119 ? 10.391 12.008 -5.711 1 98.25 119 MET B C 1
ATOM 2545 O O . MET B 1 119 ? 10.711 10.828 -5.539 1 98.25 119 MET B O 1
ATOM 2549 N N . ARG B 1 120 ? 9.484 12.367 -6.609 1 98.44 120 ARG B N 1
ATOM 2550 C CA . ARG B 1 120 ? 8.867 11.383 -7.492 1 98.44 120 ARG B CA 1
ATOM 2551 C C . ARG B 1 120 ? 9.914 10.648 -8.32 1 98.44 120 ARG B C 1
ATOM 2553 O O . ARG B 1 120 ? 9.836 9.438 -8.508 1 98.44 120 ARG B O 1
ATOM 2560 N N . GLN B 1 121 ? 10.812 11.359 -8.789 1 98.19 121 GLN B N 1
ATOM 2561 C CA . GLN B 1 121 ? 11.883 10.758 -9.594 1 98.19 121 GLN B CA 1
ATOM 2562 C C . GLN B 1 121 ? 12.68 9.742 -8.781 1 98.19 121 GLN B C 1
ATOM 2564 O O . GLN B 1 121 ? 12.906 8.617 -9.234 1 98.19 121 GLN B O 1
ATOM 2569 N N . GLU B 1 122 ? 13.055 10.156 -7.566 1 98.38 122 GLU B N 1
ATOM 2570 C CA . GLU B 1 122 ? 13.82 9.273 -6.695 1 98.38 122 GLU B CA 1
ATOM 2571 C C . GLU B 1 122 ? 12.984 8.078 -6.246 1 98.38 122 GLU B C 1
ATOM 2573 O O . GLU B 1 122 ? 13.477 6.949 -6.191 1 98.38 122 GLU B O 1
ATOM 2578 N N . ALA B 1 123 ? 11.766 8.336 -5.93 1 98.62 123 ALA B N 1
ATOM 2579 C CA . ALA B 1 123 ? 10.859 7.281 -5.488 1 98.62 123 ALA B CA 1
ATOM 2580 C C . ALA B 1 123 ? 10.633 6.254 -6.598 1 98.62 123 ALA B C 1
ATOM 2582 O O . ALA B 1 123 ? 10.648 5.047 -6.344 1 98.62 123 ALA B O 1
ATOM 2583 N N . SER B 1 124 ? 10.453 6.773 -7.82 1 98.5 124 SER B N 1
ATOM 2584 C CA . SER B 1 124 ? 10.273 5.883 -8.961 1 98.5 124 SER B CA 1
ATOM 2585 C C . SER B 1 124 ? 11.484 4.977 -9.164 1 98.5 124 SER B C 1
ATOM 2587 O O . SER B 1 124 ? 11.328 3.777 -9.406 1 98.5 124 SER B O 1
ATOM 2589 N N . ALA B 1 125 ? 12.602 5.539 -9.039 1 98.38 125 ALA B N 1
ATOM 2590 C CA . ALA B 1 125 ? 13.836 4.766 -9.188 1 98.38 125 ALA B CA 1
ATOM 2591 C C . ALA B 1 125 ? 13.945 3.697 -8.102 1 98.38 125 ALA B C 1
ATOM 2593 O O . ALA B 1 125 ? 14.266 2.543 -8.391 1 98.38 125 ALA B O 1
ATOM 2594 N N . PHE B 1 126 ? 13.695 4.062 -6.898 1 98.56 126 PHE B N 1
ATOM 2595 C CA . PHE B 1 126 ? 13.766 3.164 -5.754 1 98.56 126 PHE B CA 1
ATOM 2596 C C . PHE B 1 126 ? 12.789 2.006 -5.91 1 98.56 126 PHE B C 1
ATOM 2598 O O . PHE B 1 126 ? 13.164 0.842 -5.758 1 98.56 126 PHE B O 1
ATOM 2605 N N . ILE B 1 127 ? 11.57 2.262 -6.262 1 98.38 127 ILE B N 1
ATOM 2606 C CA . ILE B 1 127 ? 10.508 1.271 -6.41 1 98.38 127 ILE B CA 1
ATOM 2607 C C . ILE B 1 127 ? 10.828 0.344 -7.582 1 98.38 127 ILE B C 1
ATOM 2609 O O . ILE B 1 127 ? 10.641 -0.872 -7.484 1 98.38 127 ILE B O 1
ATOM 2613 N N . ASP B 1 128 ? 11.336 0.926 -8.625 1 97.75 128 ASP B N 1
ATOM 2614 C CA . ASP B 1 128 ? 11.734 0.13 -9.781 1 97.75 128 ASP B CA 1
ATOM 2615 C C . ASP B 1 128 ? 12.867 -0.828 -9.422 1 97.75 128 ASP B C 1
ATOM 2617 O O . ASP B 1 128 ? 12.891 -1.971 -9.883 1 97.75 128 ASP B O 1
ATOM 2621 N N . GLU B 1 129 ? 13.812 -0.363 -8.656 1 97.88 129 GLU B N 1
ATOM 2622 C CA . GLU B 1 129 ? 14.906 -1.21 -8.203 1 97.88 129 GLU B CA 1
ATOM 2623 C C . GLU B 1 129 ? 14.383 -2.408 -7.414 1 97.88 129 GLU B C 1
ATOM 2625 O O . GLU B 1 129 ? 14.836 -3.537 -7.621 1 97.88 129 GLU B O 1
ATOM 2630 N N . MET B 1 130 ? 13.477 -2.195 -6.562 1 97.75 130 MET B N 1
ATOM 2631 C CA . MET B 1 130 ? 12.906 -3.266 -5.75 1 97.75 130 MET B CA 1
ATOM 2632 C C . MET B 1 130 ? 12.133 -4.254 -6.617 1 97.75 130 MET B C 1
ATOM 2634 O O . MET B 1 130 ? 12.25 -5.465 -6.438 1 97.75 130 MET B O 1
ATOM 2638 N N . ARG B 1 131 ? 11.352 -3.709 -7.531 1 97.44 131 ARG B N 1
ATOM 2639 C CA . ARG B 1 131 ? 10.594 -4.562 -8.438 1 97.44 131 ARG B CA 1
ATOM 2640 C C . ARG B 1 131 ? 11.516 -5.422 -9.289 1 97.44 131 ARG B C 1
ATOM 2642 O O . ARG B 1 131 ? 11.281 -6.621 -9.453 1 97.44 131 ARG B O 1
ATOM 2649 N N . ARG B 1 132 ? 12.539 -4.82 -9.828 1 97.38 132 ARG B N 1
ATOM 2650 C CA . ARG B 1 132 ? 13.492 -5.551 -10.656 1 97.38 132 ARG B CA 1
ATOM 2651 C C . ARG B 1 132 ? 14.18 -6.652 -9.867 1 97.38 132 ARG B C 1
ATOM 2653 O O . ARG B 1 132 ? 14.492 -7.715 -10.406 1 97.38 132 ARG B O 1
ATOM 2660 N N . TRP B 1 133 ? 14.406 -6.34 -8.656 1 97.69 133 TRP B N 1
ATOM 2661 C CA . TRP B 1 133 ? 15 -7.355 -7.789 1 97.69 133 TRP B CA 1
ATOM 2662 C C . TRP B 1 133 ? 14.07 -8.547 -7.633 1 97.69 133 TRP B C 1
ATOM 2664 O O . TRP B 1 133 ? 14.508 -9.703 -7.715 1 97.69 133 TRP B O 1
ATOM 2674 N N . ALA B 1 134 ? 12.82 -8.367 -7.363 1 98.19 134 ALA B N 1
ATOM 2675 C CA . ALA B 1 134 ? 11.836 -9.438 -7.27 1 98.19 134 ALA B CA 1
ATOM 2676 C C . ALA B 1 134 ? 11.789 -10.258 -8.555 1 98.19 134 ALA B C 1
ATOM 2678 O O . ALA B 1 134 ? 11.773 -11.492 -8.508 1 98.19 134 ALA B O 1
ATOM 2679 N N . VAL B 1 135 ? 11.805 -9.57 -9.711 1 98.44 135 VAL B N 1
ATOM 2680 C CA . VAL B 1 135 ? 11.789 -10.234 -11.016 1 98.44 135 VAL B CA 1
ATOM 2681 C C . VAL B 1 135 ? 13.031 -11.102 -11.164 1 98.44 135 VAL B C 1
ATOM 2683 O O . VAL B 1 135 ? 12.953 -12.234 -11.656 1 98.44 135 VAL B O 1
ATOM 2686 N N . ALA B 1 136 ? 14.141 -10.57 -10.734 1 98.12 136 ALA B N 1
ATOM 2687 C CA . ALA B 1 136 ? 15.391 -11.305 -10.844 1 98.12 136 ALA B CA 1
ATOM 2688 C C . ALA B 1 136 ? 15.352 -12.586 -10.016 1 98.12 136 ALA B C 1
ATOM 2690 O O . ALA B 1 136 ? 15.891 -13.617 -10.43 1 98.12 136 ALA B O 1
ATOM 2691 N N . ILE B 1 137 ? 14.781 -12.547 -8.875 1 98.19 137 ILE B N 1
ATOM 2692 C CA . ILE B 1 137 ? 14.68 -13.719 -8 1 98.19 137 ILE B CA 1
ATOM 2693 C C . ILE B 1 137 ? 13.891 -14.82 -8.703 1 98.19 137 ILE B C 1
ATOM 2695 O O . ILE B 1 137 ? 14.344 -15.961 -8.781 1 98.19 137 ILE B O 1
ATOM 2699 N N . VAL B 1 138 ? 12.727 -14.492 -9.25 1 98.44 138 VAL B N 1
ATOM 2700 C CA . VAL B 1 138 ? 11.875 -15.539 -9.812 1 98.44 138 VAL B CA 1
ATOM 2701 C C . VAL B 1 138 ? 12.453 -16.016 -11.141 1 98.44 138 VAL B C 1
ATOM 2703 O O . VAL B 1 138 ? 12.312 -17.188 -11.5 1 98.44 138 VAL B O 1
ATOM 2706 N N . ARG B 1 139 ? 13.094 -15.039 -11.891 1 98.44 139 ARG B N 1
ATOM 2707 C CA . ARG B 1 139 ? 13.781 -15.445 -13.109 1 98.44 139 ARG B CA 1
ATOM 2708 C C . ARG B 1 139 ? 14.875 -16.469 -12.812 1 98.44 139 ARG B C 1
ATOM 2710 O O . ARG B 1 139 ? 14.953 -17.5 -13.477 1 98.44 139 ARG B O 1
ATOM 2717 N N . LEU B 1 140 ? 15.711 -16.203 -11.852 1 98.06 140 LEU B N 1
ATOM 2718 C CA . LEU B 1 140 ? 16.766 -17.109 -11.438 1 98.06 140 LEU B CA 1
ATOM 2719 C C . LEU B 1 140 ? 16.172 -18.453 -10.992 1 98.06 140 LEU B C 1
ATOM 2721 O O . LEU B 1 140 ? 16.734 -19.516 -11.289 1 98.06 140 LEU B O 1
ATOM 2725 N N . GLY B 1 141 ? 15.125 -18.391 -10.211 1 98.19 141 GLY B N 1
ATOM 2726 C CA . GLY B 1 141 ? 14.477 -19.609 -9.742 1 98.19 141 GLY B CA 1
ATOM 2727 C C . GLY B 1 141 ? 14.016 -20.516 -10.875 1 98.19 141 GLY B C 1
ATOM 2728 O O . GLY B 1 141 ? 14.18 -21.734 -10.797 1 98.19 141 GLY B O 1
ATOM 2729 N N . ARG B 1 142 ? 13.422 -19.906 -11.906 1 97.94 142 ARG B N 1
ATOM 2730 C CA . ARG B 1 142 ? 12.992 -20.672 -13.062 1 97.94 142 ARG B CA 1
ATOM 2731 C C . ARG B 1 142 ? 14.188 -21.234 -13.82 1 97.94 142 ARG B C 1
ATOM 2733 O O . ARG B 1 142 ? 14.211 -22.422 -14.172 1 97.94 142 ARG B O 1
ATOM 2740 N N . GLU B 1 143 ? 15.156 -20.422 -14.07 1 97.5 143 GLU B N 1
ATOM 2741 C CA . GLU B 1 143 ? 16.344 -20.828 -14.828 1 97.5 143 GLU B CA 1
ATOM 2742 C C . GLU B 1 143 ? 17.094 -21.953 -14.125 1 97.5 143 GLU B C 1
ATOM 2744 O O . GLU B 1 143 ? 17.672 -22.828 -14.781 1 97.5 143 GLU B O 1
ATOM 2749 N N . SER B 1 144 ? 17.094 -21.984 -12.82 1 96.88 144 SER B N 1
ATOM 2750 C CA . SER B 1 144 ? 17.828 -22.969 -12.047 1 96.88 144 SER B CA 1
ATOM 2751 C C . SER B 1 144 ? 16.969 -24.203 -11.766 1 96.88 144 SER B C 1
ATOM 2753 O O . SER B 1 144 ? 17.438 -25.172 -11.18 1 96.88 144 SER B O 1
ATOM 2755 N N . GLY B 1 145 ? 15.688 -24.109 -12.055 1 96.94 145 GLY B N 1
ATOM 2756 C CA . GLY B 1 145 ? 14.789 -25.219 -11.82 1 96.94 145 GLY B CA 1
ATOM 2757 C C . GLY B 1 145 ? 14.266 -25.281 -10.398 1 96.94 145 GLY B C 1
ATOM 2758 O O . GLY B 1 145 ? 13.539 -26.219 -10.047 1 96.94 145 GLY B O 1
ATOM 2759 N N . GLN B 1 146 ? 14.555 -24.266 -9.586 1 96.94 146 GLN B N 1
ATOM 2760 C CA . GLN B 1 146 ? 14.102 -24.219 -8.195 1 96.94 146 GLN B CA 1
ATOM 2761 C C . GLN B 1 146 ? 12.641 -23.812 -8.102 1 96.94 146 GLN B C 1
ATOM 2763 O O . GLN B 1 146 ? 11.977 -24.078 -7.098 1 96.94 146 GLN B O 1
ATOM 2768 N N . MET B 1 147 ? 12.188 -23.125 -9.086 1 97.75 147 MET B N 1
ATOM 2769 C CA . MET B 1 147 ? 10.812 -22.625 -9.133 1 97.75 147 MET B CA 1
ATOM 2770 C C . MET B 1 147 ? 10.141 -23.031 -10.445 1 97.75 147 MET B C 1
ATOM 2772 O O . MET B 1 147 ? 10.781 -23.031 -11.5 1 97.75 147 MET B O 1
ATOM 2776 N N . ASP B 1 148 ? 8.93 -23.453 -10.328 1 97.62 148 ASP B N 1
ATOM 2777 C CA . ASP B 1 148 ? 8.086 -23.828 -11.461 1 97.62 148 ASP B CA 1
ATOM 2778 C C . ASP B 1 148 ? 6.723 -23.156 -11.375 1 97.62 148 ASP B C 1
ATOM 2780 O O . ASP B 1 148 ? 5.836 -23.625 -10.656 1 97.62 148 ASP B O 1
ATOM 2784 N N . TYR B 1 149 ? 6.582 -22.109 -12.094 1 96.94 149 TYR B N 1
ATOM 2785 C CA . TYR B 1 149 ? 5.359 -21.312 -12.023 1 96.94 149 TYR B CA 1
ATOM 2786 C C . TYR B 1 149 ? 4.848 -20.984 -13.414 1 96.94 149 TYR B C 1
ATOM 2788 O O . TYR B 1 149 ? 5.605 -21 -14.391 1 96.94 149 TYR B O 1
ATOM 2796 N N . ALA B 1 150 ? 3.568 -20.641 -13.523 1 96.06 150 ALA B N 1
ATOM 2797 C CA . ALA B 1 150 ? 2.973 -20.203 -14.781 1 96.06 150 ALA B CA 1
ATOM 2798 C C . ALA B 1 150 ? 3.184 -18.703 -14.992 1 96.06 150 ALA B C 1
ATOM 2800 O O . ALA B 1 150 ? 3.186 -17.922 -14.031 1 96.06 150 ALA B O 1
ATOM 2801 N N . GLY B 1 151 ? 3.344 -18.312 -16.266 1 96.88 151 GLY B N 1
ATOM 2802 C CA . GLY B 1 151 ? 3.525 -16.906 -16.594 1 96.88 151 GLY B CA 1
ATOM 2803 C C . GLY B 1 151 ? 4.98 -16.516 -16.781 1 96.88 151 GLY B C 1
ATOM 2804 O O . GLY B 1 151 ? 5.875 -17.344 -16.609 1 96.88 151 GLY B O 1
ATOM 2805 N N . SER B 1 152 ? 5.266 -15.25 -17.156 1 97.88 152 SER B N 1
ATOM 2806 C CA . SER B 1 152 ? 6.629 -14.758 -17.344 1 97.88 152 SER B CA 1
ATOM 2807 C C . SER B 1 152 ? 7.254 -14.32 -16.031 1 97.88 152 SER B C 1
ATOM 2809 O O . SER B 1 152 ? 6.543 -13.953 -15.094 1 97.88 152 SER B O 1
ATOM 2811 N N . PRO B 1 153 ? 8.562 -14.352 -15.875 1 98.38 153 PRO B N 1
ATOM 2812 C CA . PRO B 1 153 ? 9.219 -13.828 -14.664 1 98.38 153 PRO B CA 1
ATOM 2813 C C . PRO B 1 153 ? 8.82 -12.391 -14.359 1 98.38 153 PRO B C 1
ATOM 2815 O O . PRO B 1 153 ? 8.703 -12.016 -13.188 1 98.38 153 PRO B O 1
ATOM 2818 N N . GLU B 1 154 ? 8.625 -11.578 -15.383 1 98.31 154 GLU B N 1
ATOM 2819 C CA . GLU B 1 154 ? 8.227 -10.188 -15.195 1 98.31 154 GLU B CA 1
ATOM 2820 C C . GLU B 1 154 ? 6.871 -10.086 -14.5 1 98.31 154 GLU B C 1
ATOM 2822 O O . GLU B 1 154 ? 6.711 -9.328 -13.547 1 98.31 154 GLU B O 1
ATOM 2827 N N . ALA B 1 155 ? 5.93 -10.883 -14.984 1 98.38 155 ALA B N 1
ATOM 2828 C CA . ALA B 1 155 ? 4.578 -10.844 -14.43 1 98.38 155 ALA B CA 1
ATOM 2829 C C . ALA B 1 155 ? 4.547 -11.422 -13.016 1 98.38 155 ALA B C 1
ATOM 2831 O O . ALA B 1 155 ? 3.92 -10.852 -12.117 1 98.38 155 ALA B O 1
ATOM 2832 N N . VAL B 1 156 ? 5.25 -12.516 -12.844 1 98.5 156 VAL B N 1
ATOM 2833 C CA . VAL B 1 156 ? 5.273 -13.172 -11.539 1 98.5 156 VAL B CA 1
ATOM 2834 C C . VAL B 1 156 ? 6.039 -12.305 -10.539 1 98.5 156 VAL B C 1
ATOM 2836 O O . VAL B 1 156 ? 5.641 -12.195 -9.375 1 98.5 156 VAL B O 1
ATOM 2839 N N . GLY B 1 157 ? 7.176 -11.695 -10.984 1 98.44 157 GLY B N 1
ATOM 2840 C CA . GLY B 1 157 ? 7.914 -10.781 -10.125 1 98.44 157 GLY B CA 1
ATOM 2841 C C . GLY B 1 157 ? 7.102 -9.578 -9.695 1 98.44 157 GLY B C 1
ATOM 2842 O O . GLY B 1 157 ? 7.16 -9.172 -8.531 1 98.44 157 GLY B O 1
ATOM 2843 N N . MET B 1 158 ? 6.324 -9.039 -10.617 1 97.88 158 MET B N 1
ATOM 2844 C CA . MET B 1 158 ? 5.43 -7.93 -10.297 1 97.88 158 MET B CA 1
ATOM 2845 C C . MET B 1 158 ? 4.395 -8.352 -9.258 1 97.88 158 MET B C 1
ATOM 2847 O O . MET B 1 158 ? 4.125 -7.621 -8.305 1 97.88 158 MET B O 1
ATOM 2851 N N . MET B 1 159 ? 3.816 -9.508 -9.43 1 98.19 159 MET B N 1
ATOM 2852 C CA . MET B 1 159 ? 2.818 -10.023 -8.492 1 98.19 159 MET B CA 1
ATOM 2853 C C . MET B 1 159 ? 3.428 -10.25 -7.117 1 98.19 159 MET B C 1
ATOM 2855 O O . MET B 1 159 ? 2.828 -9.891 -6.102 1 98.19 159 MET B O 1
ATOM 2859 N N . LEU B 1 160 ? 4.617 -10.852 -7.098 1 98 160 LEU B N 1
ATOM 2860 C CA . LEU B 1 160 ? 5.324 -11.078 -5.844 1 98 160 LEU B CA 1
ATOM 2861 C C . LEU B 1 160 ? 5.57 -9.758 -5.113 1 98 160 LEU B C 1
ATOM 2863 O O . LEU B 1 160 ? 5.258 -9.641 -3.926 1 98 160 LEU B O 1
ATOM 2867 N N . PHE B 1 161 ? 6.105 -8.812 -5.836 1 98.25 161 PHE B N 1
ATOM 2868 C CA . PHE B 1 161 ? 6.414 -7.508 -5.254 1 98.25 161 PHE B CA 1
ATOM 2869 C C . PHE B 1 161 ? 5.148 -6.836 -4.734 1 98.25 161 PHE B C 1
ATOM 2871 O O . PHE B 1 161 ? 5.105 -6.395 -3.582 1 98.25 161 PHE B O 1
ATOM 2878 N N . SER B 1 162 ? 4.121 -6.754 -5.531 1 98.19 162 SER B N 1
ATOM 2879 C CA . SER B 1 162 ? 2.859 -6.109 -5.184 1 98.19 162 SER B CA 1
ATOM 2880 C C . SER B 1 162 ? 2.195 -6.801 -3.996 1 98.19 162 SER B C 1
ATOM 2882 O O . SER B 1 162 ? 1.698 -6.141 -3.082 1 98.19 162 SER B O 1
ATOM 2884 N N . ALA B 1 163 ? 2.199 -8.125 -4.016 1 98.12 163 ALA B N 1
ATOM 2885 C CA . ALA B 1 163 ? 1.54 -8.906 -2.973 1 98.12 163 ALA B CA 1
ATOM 2886 C C . ALA B 1 163 ? 2.229 -8.711 -1.625 1 98.12 163 ALA B C 1
ATOM 2888 O O . ALA B 1 163 ? 1.564 -8.57 -0.596 1 98.12 163 ALA B O 1
ATOM 2889 N N . LEU B 1 164 ? 3.543 -8.719 -1.638 1 97.81 164 LEU B N 1
ATOM 2890 C CA . LEU B 1 164 ? 4.258 -8.586 -0.373 1 97.81 164 LEU B CA 1
ATOM 2891 C C . LEU B 1 164 ? 4.16 -7.156 0.16 1 97.81 164 LEU B C 1
ATOM 2893 O O . LEU B 1 164 ? 4.082 -6.949 1.372 1 97.81 164 LEU B O 1
ATOM 2897 N N . GLN B 1 165 ? 4.211 -6.215 -0.737 1 96.81 165 GLN B N 1
ATOM 2898 C CA . GLN B 1 165 ? 3.982 -4.836 -0.312 1 96.81 165 GLN B CA 1
ATOM 2899 C C . GLN B 1 165 ? 2.602 -4.676 0.316 1 96.81 165 GLN B C 1
ATOM 2901 O O . GLN B 1 165 ? 2.477 -4.16 1.43 1 96.81 165 GLN B O 1
ATOM 2906 N N . GLY B 1 166 ? 1.554 -5.121 -0.43 1 97.19 166 GLY B N 1
ATOM 2907 C CA . GLY B 1 166 ? 0.203 -5.074 0.108 1 97.19 166 GLY B CA 1
ATOM 2908 C C . GLY B 1 166 ? 0.031 -5.914 1.361 1 97.19 166 GLY B C 1
ATOM 2909 O O . GLY B 1 166 ? -0.677 -5.516 2.287 1 97.19 166 GLY B O 1
ATOM 2910 N N . GLY B 1 167 ? 0.68 -7.047 1.412 1 97.31 167 GLY B N 1
ATOM 2911 C CA . GLY B 1 167 ? 0.611 -7.934 2.562 1 97.31 167 GLY B CA 1
ATOM 2912 C C . GLY B 1 167 ? 1.189 -7.324 3.824 1 97.31 167 GLY B C 1
ATOM 2913 O O . GLY B 1 167 ? 0.667 -7.535 4.918 1 97.31 167 GLY B O 1
ATOM 2914 N N . LEU B 1 168 ? 2.275 -6.688 3.633 1 97.12 168 LEU B N 1
ATOM 2915 C CA . LEU B 1 168 ? 2.889 -6.008 4.77 1 97.12 168 LEU B CA 1
ATOM 2916 C C . LEU B 1 168 ? 1.953 -4.949 5.344 1 97.12 168 LEU B C 1
ATOM 2918 O O . LEU B 1 168 ? 1.854 -4.797 6.562 1 97.12 168 LEU B O 1
ATOM 2922 N N . GLN B 1 169 ? 1.273 -4.234 4.492 1 96.69 169 GLN B N 1
ATOM 2923 C CA . GLN B 1 169 ? 0.275 -3.271 4.945 1 96.69 169 GLN B CA 1
ATOM 2924 C C . GLN B 1 169 ? -0.878 -3.971 5.66 1 96.69 169 GLN B C 1
ATOM 2926 O O . GLN B 1 169 ? -1.333 -3.514 6.711 1 96.69 169 GLN B O 1
ATOM 2931 N N . LEU B 1 170 ? -1.312 -5.098 5.184 1 96.75 170 LEU B N 1
ATOM 2932 C CA . LEU B 1 170 ? -2.428 -5.84 5.762 1 96.75 170 LEU B CA 1
ATOM 2933 C C . LEU B 1 170 ? -2.039 -6.441 7.109 1 96.75 170 LEU B C 1
ATOM 2935 O O . LEU B 1 170 ? -2.895 -6.652 7.969 1 96.75 170 LEU B O 1
ATOM 2939 N N . ALA B 1 171 ? -0.768 -6.703 7.273 1 96.94 171 ALA B N 1
ATOM 2940 C CA . ALA B 1 171 ? -0.278 -7.305 8.508 1 96.94 171 ALA B CA 1
ATOM 2941 C C . ALA B 1 171 ? -0.514 -6.379 9.703 1 96.94 171 ALA B C 1
ATOM 2943 O O . ALA B 1 171 ? -0.545 -6.828 10.852 1 96.94 171 ALA B O 1
ATOM 2944 N N . ARG B 1 172 ? -0.672 -5.09 9.469 1 95.69 172 ARG B N 1
ATOM 2945 C CA . ARG B 1 172 ? -0.992 -4.129 10.516 1 95.69 172 ARG B CA 1
ATOM 2946 C C . ARG B 1 172 ? -2.383 -4.383 11.094 1 95.69 172 ARG B C 1
ATOM 2948 O O . ARG B 1 172 ? -2.674 -3.99 12.219 1 95.69 172 ARG B O 1
ATOM 2955 N N . ILE B 1 173 ? -3.195 -5.016 10.305 1 96.69 173 ILE B N 1
ATOM 2956 C CA . ILE B 1 173 ? -4.594 -5.262 10.641 1 96.69 173 ILE B CA 1
ATOM 2957 C C . ILE B 1 173 ? -4.77 -6.711 11.086 1 96.69 173 ILE B C 1
ATOM 2959 O O . ILE B 1 173 ? -5.488 -6.984 12.055 1 96.69 173 ILE B O 1
ATOM 2963 N N . ASP B 1 174 ? -4.094 -7.539 10.398 1 96.19 174 ASP B N 1
ATOM 2964 C CA . ASP B 1 174 ? -4.148 -8.984 10.609 1 96.19 174 ASP B CA 1
ATOM 2965 C C . ASP B 1 174 ? -2.748 -9.586 10.656 1 96.19 174 ASP B C 1
ATOM 2967 O O . ASP B 1 174 ? -2.094 -9.734 9.617 1 96.19 174 ASP B O 1
ATOM 2971 N N . GLU B 1 175 ? -2.357 -10.078 11.781 1 94.31 175 GLU B N 1
ATOM 2972 C CA . GLU B 1 175 ? -0.99 -10.547 11.992 1 94.31 175 GLU B CA 1
ATOM 2973 C C . GLU B 1 175 ? -0.713 -11.812 11.188 1 94.31 175 GLU B C 1
ATOM 2975 O O . GLU B 1 175 ? 0.445 -12.164 10.961 1 94.31 175 GLU B O 1
ATOM 2980 N N . ASP B 1 176 ? -1.751 -12.453 10.742 1 95.88 176 ASP B N 1
ATOM 2981 C CA . ASP B 1 176 ? -1.57 -13.711 10.016 1 95.88 176 ASP B CA 1
ATOM 2982 C C . ASP B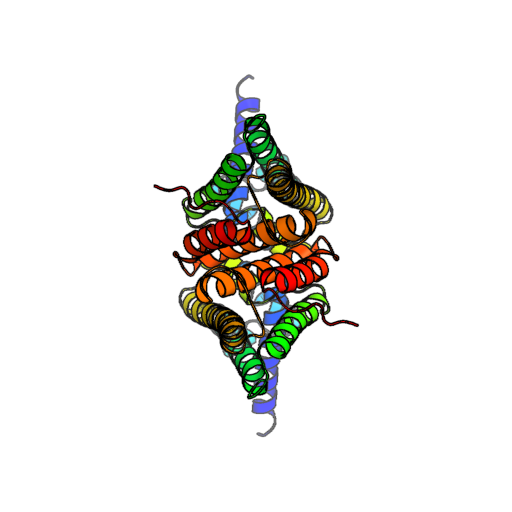 1 176 ? -1.412 -13.461 8.516 1 95.88 176 ASP B C 1
ATOM 2984 O O . ASP B 1 176 ? -1.118 -14.383 7.758 1 95.88 176 ASP B O 1
ATOM 2988 N N . ALA B 1 177 ? -1.574 -12.266 8.109 1 96.81 177 ALA B N 1
ATOM 2989 C CA . ALA B 1 177 ? -1.547 -11.945 6.684 1 96.81 177 ALA B CA 1
ATOM 2990 C C . ALA B 1 177 ? -0.201 -12.312 6.066 1 96.81 177 ALA B C 1
ATOM 2992 O O . ALA B 1 177 ? -0.148 -13 5.043 1 96.81 177 ALA B O 1
ATOM 2993 N N . LEU B 1 178 ? 0.897 -11.906 6.734 1 97.31 178 LEU B N 1
ATOM 2994 C CA . LEU B 1 178 ? 2.219 -12.086 6.141 1 97.31 178 LEU B CA 1
ATOM 2995 C C . LEU B 1 178 ? 2.596 -13.562 6.09 1 97.31 178 LEU B C 1
ATOM 2997 O O . LEU B 1 178 ? 3 -14.07 5.039 1 97.31 178 LEU B O 1
ATOM 3001 N N . PRO B 1 179 ? 2.41 -14.336 7.168 1 97.75 179 PRO B N 1
ATOM 3002 C CA . PRO B 1 179 ? 2.713 -15.766 7.094 1 97.75 179 PRO B CA 1
ATOM 3003 C C . PRO B 1 179 ? 1.894 -16.484 6.027 1 97.75 179 PRO B C 1
ATOM 3005 O O . PRO B 1 179 ? 2.43 -17.312 5.289 1 97.75 179 PRO B O 1
ATOM 3008 N N . LEU B 1 180 ? 0.645 -16.188 5.957 1 97.94 180 LEU B N 1
ATOM 3009 C CA . LEU B 1 180 ? -0.229 -16.797 4.965 1 97.94 180 LEU B CA 1
ATOM 3010 C C . LEU B 1 180 ? 0.213 -16.453 3.551 1 97.94 180 LEU B C 1
ATOM 3012 O O . LEU B 1 180 ? 0.259 -17.312 2.674 1 97.94 180 LEU B O 1
ATOM 3016 N N . LEU B 1 181 ? 0.566 -15.234 3.35 1 97.81 181 LEU B N 1
ATOM 3017 C CA . LEU B 1 181 ? 0.985 -14.758 2.033 1 97.81 181 LEU B CA 1
ATOM 3018 C C . LEU B 1 181 ? 2.307 -15.398 1.623 1 97.81 181 LEU B C 1
ATOM 3020 O O . LEU B 1 181 ? 2.465 -15.828 0.477 1 97.81 181 LEU B O 1
ATOM 3024 N N . LYS B 1 182 ? 3.248 -15.469 2.533 1 98.06 182 LYS B N 1
ATOM 3025 C CA . LYS B 1 182 ? 4.543 -16.078 2.23 1 98.06 182 LYS B CA 1
ATOM 3026 C C . LYS B 1 182 ? 4.395 -17.547 1.845 1 98.06 182 LYS B C 1
ATOM 3028 O O . LYS B 1 182 ? 5.031 -18.016 0.901 1 98.06 182 LYS B O 1
ATOM 3033 N N . SER B 1 183 ? 3.557 -18.234 2.576 1 97.81 183 SER B N 1
ATOM 3034 C CA . SER B 1 183 ? 3.283 -19.625 2.236 1 97.81 183 SER B CA 1
ATOM 3035 C C . SER B 1 183 ? 2.672 -19.734 0.845 1 97.81 183 SER B C 1
ATOM 3037 O O . SER B 1 183 ? 3.064 -20.609 0.062 1 97.81 183 SER B O 1
ATOM 3039 N N . GLN B 1 184 ? 1.775 -18.891 0.539 1 98.06 184 GLN B N 1
ATOM 3040 C CA . GLN B 1 184 ? 1.113 -18.938 -0.761 1 98.06 184 GLN B CA 1
ATOM 3041 C C . GLN B 1 184 ? 2.086 -18.578 -1.884 1 98.06 184 GLN B C 1
ATOM 3043 O O . GLN B 1 184 ? 1.996 -19.125 -2.984 1 98.06 184 GLN B O 1
ATOM 3048 N N . VAL B 1 185 ? 2.951 -17.609 -1.64 1 98.06 185 VAL B N 1
ATOM 3049 C CA . VAL B 1 185 ? 3.957 -17.25 -2.633 1 98.06 185 VAL B CA 1
ATOM 3050 C C . VAL B 1 185 ? 4.824 -18.469 -2.963 1 98.06 185 VAL B C 1
ATOM 3052 O O . VAL B 1 185 ? 5.062 -18.766 -4.133 1 98.06 185 VAL B O 1
ATOM 3055 N N . ARG B 1 186 ? 5.285 -19.188 -1.961 1 98.06 186 ARG B N 1
ATOM 3056 C CA . ARG B 1 186 ? 6.066 -20.391 -2.193 1 98.06 186 ARG B CA 1
ATOM 3057 C C . ARG B 1 186 ? 5.289 -21.391 -3.043 1 98.06 186 ARG B C 1
ATOM 3059 O O . ARG B 1 186 ? 5.84 -22 -3.969 1 98.06 186 ARG B O 1
ATOM 3066 N N . THR B 1 187 ? 4.016 -21.547 -2.701 1 97.62 187 THR B N 1
ATOM 3067 C CA . THR B 1 187 ? 3.148 -22.469 -3.432 1 97.62 187 THR B CA 1
ATOM 3068 C C . THR B 1 187 ? 2.998 -22.016 -4.883 1 97.62 187 THR B C 1
ATOM 3070 O O . THR B 1 187 ? 3.096 -22.844 -5.801 1 97.62 187 THR B O 1
ATOM 3073 N N . THR B 1 188 ? 2.768 -20.719 -5.105 1 96.94 188 THR B N 1
ATOM 3074 C CA . THR B 1 188 ? 2.58 -20.172 -6.441 1 96.94 188 THR B CA 1
ATOM 3075 C C . THR B 1 188 ? 3.85 -20.328 -7.273 1 96.94 188 THR B C 1
ATOM 3077 O O . THR B 1 188 ? 3.779 -20.562 -8.484 1 96.94 188 THR B O 1
ATOM 3080 N N . LEU B 1 189 ? 5.012 -20.234 -6.59 1 97.88 189 LEU B N 1
ATOM 3081 C CA . LEU B 1 189 ? 6.293 -20.312 -7.285 1 97.88 189 LEU B CA 1
ATOM 3082 C C . LEU B 1 189 ? 6.688 -21.766 -7.527 1 97.88 189 LEU B C 1
ATOM 3084 O O . LEU B 1 189 ? 7.734 -22.031 -8.125 1 97.88 189 LEU B O 1
ATOM 3088 N N . GLY B 1 190 ? 5.84 -22.719 -7.078 1 96.81 190 GLY B N 1
ATOM 3089 C CA . GLY B 1 190 ? 6.105 -24.125 -7.312 1 96.81 190 GLY B CA 1
ATOM 3090 C C . GLY B 1 190 ? 7.344 -24.625 -6.59 1 96.81 190 GLY B C 1
ATOM 3091 O O . GLY B 1 190 ? 8.07 -25.469 -7.117 1 96.81 190 GLY B O 1
ATOM 3092 N N . MET B 1 191 ? 7.586 -23.953 -5.477 1 93.62 191 MET B N 1
ATOM 3093 C CA . MET B 1 191 ? 8.758 -24.359 -4.711 1 93.62 191 MET B CA 1
ATOM 3094 C C . MET B 1 191 ? 8.477 -25.641 -3.922 1 93.62 191 MET B C 1
ATOM 3096 O O . MET B 1 191 ? 7.355 -25.844 -3.455 1 93.62 191 MET B O 1
ATOM 3100 N N . ALA B 1 192 ? 9.461 -26.625 -3.961 1 76.44 192 ALA B N 1
ATOM 3101 C CA . ALA B 1 192 ? 9.352 -27.891 -3.256 1 76.44 192 ALA B CA 1
ATOM 3102 C C . ALA B 1 192 ? 9.203 -27.672 -1.752 1 76.44 192 ALA B C 1
ATOM 3104 O O . ALA B 1 192 ? 9.734 -26.703 -1.203 1 76.44 192 ALA B O 1
ATOM 3105 N N . GLU B 1 193 ? 8.102 -28.234 -1.119 1 62.75 193 GLU B N 1
ATOM 3106 C CA . GLU B 1 193 ? 7.91 -28.125 0.324 1 62.75 193 GLU B CA 1
ATOM 3107 C C . GLU B 1 193 ? 9.188 -28.484 1.078 1 62.75 193 GLU B C 1
ATOM 3109 O O . GLU B 1 193 ? 9.844 -29.469 0.744 1 62.75 193 GLU B O 1
ATOM 3114 N N . THR B 1 194 ? 9.945 -27.469 1.437 1 48.31 194 THR B N 1
ATOM 3115 C CA . THR B 1 194 ? 11.086 -27.875 2.248 1 48.31 194 THR B CA 1
ATOM 3116 C C . THR B 1 194 ? 10.672 -28.938 3.262 1 48.31 194 THR B C 1
ATOM 3118 O O . THR B 1 194 ? 9.75 -28.719 4.055 1 48.31 194 THR B O 1
ATOM 3121 N N . GLN B 1 195 ? 10.68 -30.25 2.93 1 38.97 195 GLN B N 1
ATOM 3122 C CA . GLN B 1 195 ? 10.57 -31.344 3.896 1 38.97 195 GLN B CA 1
ATOM 3123 C C . GLN B 1 195 ? 11.258 -30.969 5.211 1 38.97 195 GLN B C 1
ATOM 3125 O O . GLN B 1 195 ? 12.461 -30.703 5.234 1 38.97 195 GLN B O 1
ATOM 3130 N N . GLU B 1 196 ? 10.648 -30.172 5.965 1 33.09 196 GLU B N 1
ATOM 3131 C CA . GLU B 1 196 ? 11.164 -30.516 7.285 1 33.09 196 GLU B CA 1
ATOM 3132 C C . GLU B 1 196 ? 10.883 -31.984 7.621 1 33.09 196 GLU B C 1
ATOM 3134 O O . GLU B 1 196 ? 9.805 -32.5 7.32 1 33.09 196 GLU B O 1
#

Radius of gyration: 22.47 Å; Cα contacts (8 Å, |Δi|>4): 474; chains: 2; bounding box: 77×60×49 Å